Protein AF-A0A3N4LP17-F1 (afdb_monomer)

Foldseek 3Di:
DLLVVLLPVPQPDQLLVVVVCCVVVVHDDDLQVSLVVNLVNVVSLVVNLVLLLVQLLCCLLLVDDRPDALVSSPHFPFQALVVVLNPDPDSVSNVVSSVVDDDGQGLVRQLVQLLPPVDDRDQGALVSLLSSLSNLLRVLSVLVPDPCCPPPVNVVSVVSSVSSLVSSVVCCVVHHVVVDDLLSNLLSLLSSLSSLLSNLDDLVLLCLCLVPQVSDPDDDDPVSNVVSLVVLLVSLQDLSLLSNLLSLLSLLVSCVPPLVQCAPDPSSVSSVLSSLSSLQSSLVRHPDPLSDDDDLVLVCLLVDLVVLQVLLVVLSVQSNDPDSVSNSVGHNSNSSLSSLNNSLVSCVVSVHPDVSVVSSSVSSVVSSVVSNVVD

Nearest PDB structures (foldseek):
  6xns-assembly2_D  TM=1.964E-01  e=3.640E+00  synthetic construct

pLDDT: mean 85.08, std 11.91, range [36.88, 97.81]

Mean predicted aligned error: 7.24 Å

Solvent-accessible surface area (backbone atoms only — not comparable to full-atom values): 20804 Å² total; per-residue (Å²): 108,72,70,58,54,64,64,69,67,54,64,72,75,56,52,64,58,54,49,52,48,35,63,74,71,70,51,93,75,58,60,61,61,53,44,53,49,35,51,55,54,50,51,50,48,52,52,52,51,53,50,46,52,50,38,46,52,52,18,65,74,68,66,47,82,56,90,63,52,54,78,71,52,64,56,60,43,50,44,56,62,60,58,67,53,67,71,40,91,45,51,70,54,29,51,57,50,55,78,72,56,73,92,61,59,30,44,61,57,52,51,51,38,50,67,34,88,87,53,82,80,74,88,56,33,65,68,42,50,53,51,45,53,47,34,55,42,35,51,50,54,53,45,70,69,38,90,48,40,87,39,74,70,25,48,51,53,49,54,48,48,54,52,21,51,53,53,48,48,54,48,37,62,75,69,36,45,82,80,47,55,69,69,63,45,38,54,54,49,37,53,55,30,46,45,50,32,59,73,56,44,65,61,67,36,52,33,51,67,62,64,50,70,84,82,47,98,58,87,84,48,74,64,58,39,54,53,28,47,53,53,47,32,56,36,29,69,34,72,51,31,41,40,26,37,36,30,22,45,54,34,45,62,60,50,60,94,38,65,67,56,50,64,76,37,76,66,47,46,49,48,42,50,51,23,52,52,43,44,42,49,36,28,73,43,34,82,58,86,48,32,55,84,87,65,85,75,59,69,56,35,83,79,31,70,66,56,7,43,53,41,23,51,56,36,46,69,41,55,65,48,97,46,46,75,55,48,80,73,34,51,39,54,50,55,44,56,20,44,54,47,42,53,47,52,52,45,63,75,64,61,66,87,46,74,70,54,56,54,52,49,48,42,51,52,53,50,48,54,45,68,68,61,77,110

InterPro domains:
  IPR007219 Xylanolytic transcriptional activator, regulatory domain [PF04082] (23-169)

Radius of gyration: 23.72 Å; Cα contacts (8 Å, |Δi|>4): 414; chains: 1; bounding box: 60×47×70 Å

Organism: NCBI:txid1051890

Secondary structure (DSSP, 8-state):
-HHHHHHHT-SPP-HHHHHHHHHHTT----HHHHHHHHHHHHHHHHHHHHHHHHHHHHHHHH-PPPS--GGG--S---SSSHHHHHT-SSHHHHHHHHHH-PPPPPHHHHHHHHT-TTSPPPP--HHHHHHHHHHHHHHHHHHHH-TTTTSHHHHHHHHHHHHHHHHHHHHIIIIIGGGS-HHHHHHHHHHHHHHHHHHHS-HHHHHHHHT-GGG-SSPPPHHHHHHHHHHHHHHHTSHHHHHHHHHHHHHHHHHTT-HHHHHH-THHHHHHHHHHHHHHHHHHH---GGG----GGGGGGGT-HHHHHHHHHHHHHHH--SSTGGGGG---TT--HHHHHHHHHHHHHHT---HHHHHHHHHHHHHHHHHHH--

Structure (mmCIF, N/CA/C/O backbone):
data_AF-A0A3N4LP17-F1
#
_entry.id   AF-A0A3N4LP17-F1
#
loop_
_atom_site.group_PDB
_atom_site.id
_atom_site.type_symbol
_atom_site.label_atom_id
_atom_site.label_alt_id
_atom_site.label_comp_id
_atom_site.label_asym_id
_atom_site.label_entity_id
_atom_site.label_seq_id
_atom_site.pdbx_PDB_ins_code
_atom_site.Cartn_x
_atom_site.Cartn_y
_atom_site.Cartn_z
_atom_site.occupancy
_atom_site.B_iso_or_equiv
_atom_site.auth_seq_id
_atom_site.auth_comp_id
_atom_site.auth_asym_id
_atom_site.auth_atom_id
_atom_site.pdbx_PDB_model_num
ATOM 1 N N . MET A 1 1 ? -23.699 7.275 -1.212 1.00 45.88 1 MET A N 1
ATOM 2 C CA . MET A 1 1 ? -24.932 7.180 -0.401 1.00 45.88 1 MET A CA 1
ATOM 3 C C . MET A 1 1 ? -24.646 6.694 1.022 1.00 45.88 1 MET A C 1
ATOM 5 O O . MET A 1 1 ? -24.778 7.499 1.928 1.00 45.88 1 MET A O 1
ATOM 9 N N . LEU A 1 2 ? -24.161 5.463 1.244 1.00 52.84 2 LEU A N 1
ATOM 10 C CA . LEU A 1 2 ? -23.905 4.918 2.597 1.00 52.84 2 LEU A CA 1
ATOM 11 C C . LEU A 1 2 ? -22.884 5.742 3.416 1.00 52.84 2 LEU A C 1
ATOM 13 O O . LEU A 1 2 ? -23.148 6.113 4.552 1.00 52.84 2 LEU A O 1
ATOM 17 N N . LEU A 1 3 ? -21.783 6.164 2.786 1.00 55.62 3 LEU A N 1
ATOM 18 C CA . LEU A 1 3 ? -20.779 7.055 3.394 1.00 55.62 3 LEU A CA 1
ATOM 19 C C . LEU A 1 3 ? -21.301 8.466 3.722 1.00 55.62 3 LEU A C 1
ATOM 21 O O . LEU A 1 3 ? -20.831 9.107 4.655 1.00 55.62 3 LEU A O 1
ATOM 25 N N . GLN A 1 4 ? -22.278 8.964 2.958 1.00 55.03 4 GLN A N 1
ATOM 26 C CA . GLN A 1 4 ? -22.909 10.262 3.226 1.00 55.03 4 GLN A CA 1
ATOM 27 C C . GLN A 1 4 ? -23.910 10.173 4.382 1.00 55.03 4 GLN A C 1
ATOM 29 O O . GLN A 1 4 ? -24.065 11.144 5.114 1.00 55.03 4 GLN A O 1
ATOM 34 N N . ILE A 1 5 ? -24.556 9.016 4.556 1.00 54.53 5 ILE A N 1
ATOM 35 C CA . ILE A 1 5 ? -25.423 8.728 5.703 1.00 54.53 5 ILE A CA 1
ATOM 36 C C . ILE A 1 5 ? -24.573 8.656 6.978 1.00 54.53 5 ILE A C 1
ATOM 38 O O . ILE A 1 5 ? -24.855 9.379 7.927 1.00 54.53 5 ILE A O 1
ATOM 42 N N . LEU A 1 6 ? -23.462 7.909 6.956 1.00 54.03 6 LEU A N 1
ATOM 43 C CA . LEU A 1 6 ? -22.532 7.808 8.092 1.00 54.03 6 LEU A CA 1
ATOM 44 C C . LEU A 1 6 ? -21.902 9.155 8.493 1.00 54.03 6 LEU A C 1
ATOM 46 O O . LEU A 1 6 ? -21.650 9.383 9.669 1.00 54.03 6 LEU A O 1
ATOM 50 N N . ARG A 1 7 ? -21.675 10.071 7.541 1.00 55.22 7 ARG A N 1
ATOM 51 C CA . ARG A 1 7 ? -21.156 11.425 7.820 1.00 55.22 7 ARG A CA 1
ATOM 52 C C . ARG A 1 7 ? -22.176 12.374 8.453 1.00 55.22 7 ARG A C 1
ATOM 54 O O . ARG A 1 7 ? -21.772 13.323 9.116 1.00 55.22 7 ARG A O 1
ATOM 61 N N . ARG A 1 8 ? -23.474 12.184 8.193 1.00 52.34 8 ARG A N 1
ATOM 62 C CA . ARG A 1 8 ? -24.531 13.113 8.635 1.00 52.34 8 ARG A CA 1
ATOM 63 C C . ARG A 1 8 ? -24.971 12.895 10.077 1.00 52.34 8 ARG A C 1
ATOM 65 O O . ARG A 1 8 ? -25.466 13.838 10.678 1.00 52.34 8 ARG A O 1
ATOM 72 N N . GLU A 1 9 ? -24.797 11.696 10.622 1.00 51.75 9 GLU A N 1
ATOM 73 C CA . GLU A 1 9 ? -25.304 11.362 11.960 1.00 51.75 9 GLU A CA 1
ATOM 74 C C . GLU A 1 9 ? -24.433 11.883 13.122 1.00 51.75 9 GLU A C 1
ATOM 76 O O . GLU A 1 9 ? -24.785 11.678 14.280 1.00 51.75 9 GLU A O 1
ATOM 81 N N . GLY A 1 10 ? -23.343 12.614 12.847 1.00 46.00 10 GLY A N 1
ATOM 82 C CA . GLY A 1 10 ? -22.388 13.028 13.881 1.00 46.00 10 GLY A CA 1
ATOM 83 C C . GLY A 1 10 ? -21.666 11.824 14.507 1.00 46.00 10 GLY A C 1
ATOM 84 O O . GLY A 1 10 ? -21.913 10.679 14.118 1.00 46.00 10 GLY A O 1
ATOM 85 N N . PRO A 1 11 ? -20.726 12.033 15.445 1.00 50.25 11 PRO A N 1
ATOM 86 C CA . PRO A 1 11 ? -20.192 10.916 16.210 1.00 50.25 11 PRO A CA 1
ATOM 87 C C . PRO A 1 11 ? -21.361 10.270 16.971 1.00 50.25 11 PRO A C 1
ATOM 89 O O . PRO A 1 11 ? -22.106 10.994 17.638 1.00 50.25 11 PRO A O 1
ATOM 92 N N . PRO A 1 12 ? -21.560 8.942 16.873 1.00 54.53 12 PRO A N 1
ATOM 93 C CA . PRO A 1 12 ? -22.580 8.283 17.671 1.00 54.53 12 PRO A CA 1
ATOM 94 C C . PRO A 1 12 ? -22.309 8.617 19.138 1.00 54.53 12 PRO A C 1
ATOM 96 O O . PRO A 1 12 ? -21.162 8.511 19.582 1.00 54.53 12 PRO A O 1
ATOM 99 N N . ALA A 1 13 ? -23.343 9.057 19.862 1.00 57.53 13 ALA A N 1
ATOM 100 C CA . ALA A 1 13 ? -23.253 9.222 21.307 1.00 57.53 13 ALA A CA 1
ATOM 101 C C . ALA A 1 13 ? -22.645 7.941 21.888 1.00 57.53 13 ALA A C 1
ATOM 103 O O . ALA A 1 13 ? -23.033 6.842 21.481 1.00 57.53 13 ALA A O 1
ATOM 104 N N . ASP A 1 14 ? -21.646 8.076 22.758 1.00 72.38 14 ASP A N 1
ATOM 105 C CA . ASP A 1 14 ? -20.987 6.907 23.320 1.00 72.38 14 ASP A CA 1
ATOM 106 C C . ASP A 1 14 ? -22.007 6.150 24.176 1.00 72.38 14 ASP A C 1
ATOM 108 O O . ASP A 1 14 ? -22.393 6.595 25.256 1.00 72.38 14 ASP A O 1
ATOM 112 N N . ALA A 1 15 ? -22.504 5.033 23.642 1.00 74.50 15 ALA A N 1
ATOM 113 C CA . ALA A 1 15 ? -23.509 4.204 24.293 1.00 74.50 15 ALA A CA 1
ATOM 114 C C . ALA A 1 15 ? -23.029 3.713 25.662 1.00 74.50 15 ALA A C 1
ATOM 116 O O . ALA A 1 15 ? -23.837 3.560 26.574 1.00 74.50 15 ALA A O 1
ATOM 117 N N . LEU A 1 16 ? -21.715 3.516 25.814 1.00 79.25 16 LEU A N 1
ATOM 118 C CA . LEU A 1 16 ? -21.120 3.147 27.092 1.00 79.25 16 LEU A CA 1
ATOM 119 C C . LEU A 1 16 ? -21.144 4.322 28.063 1.00 79.25 16 LEU A C 1
ATOM 121 O O . LEU A 1 16 ? -21.499 4.135 29.219 1.00 79.25 16 LEU A O 1
ATOM 125 N N . GLU A 1 17 ? -20.846 5.537 27.605 1.00 78.94 17 GLU A N 1
ATOM 126 C CA . GLU A 1 17 ? -20.956 6.727 28.453 1.00 78.94 17 GLU A CA 1
ATOM 127 C C . GLU A 1 17 ? -22.402 6.987 28.876 1.00 78.94 17 GLU A C 1
ATOM 129 O O . GLU A 1 17 ? -22.667 7.278 30.039 1.00 78.94 17 GLU A O 1
ATOM 134 N N . ARG A 1 18 ? -23.363 6.797 27.965 1.00 81.56 18 ARG A N 1
ATOM 135 C CA . ARG A 1 18 ? -24.789 6.849 28.301 1.00 81.56 18 ARG A CA 1
ATOM 136 C C . ARG A 1 18 ? -25.138 5.841 29.399 1.00 81.56 18 ARG A C 1
ATOM 138 O O . ARG A 1 18 ? -25.801 6.219 30.362 1.00 81.56 18 ARG A O 1
ATOM 145 N N . LEU A 1 19 ? -24.688 4.592 29.277 1.00 83.88 19 LEU A N 1
ATOM 146 C CA . LEU A 1 19 ? -24.917 3.562 30.292 1.00 83.88 19 LEU A CA 1
ATOM 147 C C . LEU A 1 19 ? -24.272 3.935 31.636 1.00 83.88 19 LEU A C 1
ATOM 149 O O . LEU A 1 19 ? -24.933 3.854 32.669 1.00 83.88 19 LEU A O 1
ATOM 153 N N . ARG A 1 20 ? -23.019 4.405 31.625 1.00 83.44 20 ARG A N 1
ATOM 154 C CA . ARG A 1 20 ? -22.298 4.852 32.828 1.00 83.44 20 ARG A CA 1
ATOM 155 C C . ARG A 1 20 ? -23.022 6.000 33.526 1.00 83.44 20 ARG A C 1
ATOM 157 O O . ARG A 1 20 ? -23.094 6.018 34.750 1.00 83.44 20 ARG A O 1
ATOM 164 N N . VAL A 1 21 ? -23.584 6.944 32.767 1.00 84.44 21 VAL A N 1
ATOM 165 C CA . VAL A 1 21 ? -24.402 8.042 33.306 1.00 84.44 21 VAL A CA 1
ATOM 166 C C . VAL A 1 21 ? -25.684 7.506 33.940 1.00 84.44 21 VAL A C 1
ATOM 168 O O . VAL A 1 21 ? -25.985 7.878 35.071 1.00 84.44 21 VAL A O 1
ATOM 171 N N . LEU A 1 22 ? -26.402 6.596 33.271 1.00 86.12 22 LEU A N 1
ATOM 172 C CA . LEU A 1 22 ? -27.606 5.966 33.828 1.00 86.12 22 LEU A CA 1
ATOM 173 C C . LEU A 1 22 ? -27.308 5.232 35.147 1.00 86.12 22 LEU A C 1
ATOM 175 O O . LEU A 1 22 ? -28.038 5.410 36.120 1.00 86.12 22 LEU A O 1
ATOM 179 N N . GLN A 1 23 ? -26.212 4.467 35.201 1.00 85.06 23 GLN A N 1
ATOM 180 C CA . GLN A 1 23 ? -25.757 3.775 36.411 1.00 85.06 23 GLN A CA 1
ATOM 181 C C . GLN A 1 23 ? -25.360 4.753 37.526 1.00 85.06 23 GLN A C 1
ATOM 183 O O . GLN A 1 23 ? -25.762 4.571 38.674 1.00 85.06 23 GLN A O 1
ATOM 188 N N . ARG A 1 24 ? -24.579 5.794 37.203 1.00 86.81 24 ARG A N 1
ATOM 189 C CA . ARG A 1 24 ? -24.100 6.795 38.170 1.00 86.81 24 ARG A CA 1
ATOM 190 C C . ARG A 1 24 ? -25.248 7.594 38.780 1.00 86.81 24 ARG A C 1
ATOM 192 O O . ARG A 1 24 ? -25.229 7.865 39.977 1.00 86.81 24 ARG A O 1
ATOM 199 N N . ASP A 1 25 ? -26.221 7.969 37.958 1.00 90.56 25 ASP A N 1
ATOM 200 C CA . ASP A 1 25 ? -27.333 8.829 38.359 1.00 90.56 25 ASP A CA 1
ATOM 201 C C . ASP A 1 25 ? -28.515 8.013 38.933 1.00 90.56 25 ASP A C 1
ATOM 203 O O . ASP A 1 25 ? -29.520 8.589 39.349 1.00 90.56 25 ASP A O 1
ATOM 207 N N . GLY A 1 26 ? -28.392 6.678 38.994 1.00 84.88 26 GLY A N 1
ATOM 208 C CA . GLY A 1 26 ? -29.391 5.778 39.579 1.00 84.88 26 GLY A CA 1
ATOM 209 C C . GLY A 1 26 ? -30.719 5.760 38.820 1.00 84.88 26 GLY A C 1
ATOM 210 O O . GLY A 1 26 ? -31.770 5.568 39.429 1.00 84.88 26 GLY A O 1
ATOM 211 N N . LEU A 1 27 ? -30.682 6.018 37.512 1.00 86.75 27 LEU A N 1
ATOM 212 C CA . LEU A 1 27 ? -31.870 6.078 36.665 1.00 86.75 27 LEU A CA 1
ATOM 213 C C . LEU A 1 27 ? -32.286 4.670 36.229 1.00 86.75 27 LEU A C 1
ATOM 215 O O . LEU A 1 27 ? -31.433 3.842 35.916 1.00 86.75 27 LEU A O 1
ATOM 219 N N . ASP A 1 28 ? -33.593 4.413 36.150 1.00 85.25 28 ASP A N 1
ATOM 220 C CA . ASP A 1 28 ? -34.108 3.150 35.616 1.00 85.25 28 ASP A CA 1
ATOM 221 C C . ASP A 1 28 ? -33.751 3.004 34.130 1.00 85.25 28 ASP A C 1
ATOM 223 O O . ASP A 1 28 ? -34.020 3.887 33.310 1.00 85.25 28 ASP A O 1
ATOM 227 N N . TYR A 1 29 ? -33.180 1.856 33.768 1.00 87.19 29 TYR A N 1
ATOM 228 C CA . TYR A 1 29 ? -32.895 1.487 32.384 1.00 87.19 29 TYR A CA 1
ATOM 229 C C . TYR A 1 29 ? -33.218 0.015 32.133 1.00 87.19 29 TYR A C 1
ATOM 231 O O . TYR A 1 29 ? -33.135 -0.834 33.020 1.00 87.19 29 TYR A O 1
ATOM 239 N N . HIS A 1 30 ? -33.580 -0.298 30.890 1.00 91.56 30 HIS A N 1
ATOM 240 C CA . HIS A 1 30 ? -33.814 -1.672 30.466 1.00 91.56 30 HIS A CA 1
ATOM 241 C C . HIS A 1 30 ? -32.526 -2.236 29.864 1.00 91.56 30 HIS A C 1
ATOM 243 O O . HIS A 1 30 ? -32.143 -1.855 28.757 1.00 91.56 30 HIS A O 1
ATOM 249 N N . LEU A 1 31 ? -31.864 -3.139 30.593 1.00 90.56 31 LEU A N 1
ATOM 250 C CA . LEU A 1 31 ? -30.540 -3.666 30.244 1.00 90.56 31 LEU A CA 1
ATOM 251 C C . LEU A 1 31 ? -30.474 -4.224 28.813 1.00 90.56 31 LEU A C 1
ATOM 253 O O . LEU A 1 31 ? -29.567 -3.886 28.059 1.00 90.56 31 LEU A O 1
ATOM 257 N N . GLU A 1 32 ? -31.472 -5.012 28.413 1.00 93.50 32 GLU A N 1
ATOM 258 C CA . GLU A 1 32 ? -31.561 -5.541 27.048 1.00 93.50 32 GLU A CA 1
ATOM 259 C C . GLU A 1 32 ? -31.650 -4.426 26.000 1.00 93.50 32 GLU A C 1
ATOM 261 O O . GLU A 1 32 ? -31.000 -4.498 24.961 1.00 93.50 32 GLU A O 1
ATOM 266 N N . SER A 1 33 ? -32.404 -3.357 26.266 1.00 91.31 33 SER A N 1
ATOM 267 C CA . SER A 1 33 ? -32.545 -2.258 25.302 1.00 91.31 33 SER A CA 1
ATOM 268 C C . SER A 1 33 ? -31.247 -1.471 25.144 1.00 91.31 33 SER A C 1
ATOM 270 O O . SER A 1 33 ? -30.908 -1.086 24.026 1.00 91.31 33 SER A O 1
ATOM 272 N N . GLU A 1 34 ? -30.508 -1.247 26.234 1.00 90.06 34 GLU A N 1
ATOM 273 C CA . GLU A 1 34 ? -29.212 -0.561 26.188 1.00 90.06 34 GLU A CA 1
ATOM 274 C C . GLU A 1 34 ? -28.139 -1.428 25.510 1.00 90.06 34 GLU A C 1
ATOM 276 O O . GLU A 1 34 ? -27.374 -0.911 24.695 1.00 90.06 34 GLU A O 1
ATOM 281 N N . TRP A 1 35 ? -28.135 -2.747 25.741 1.00 91.38 35 TRP A N 1
ATOM 282 C CA . TRP A 1 35 ? -27.239 -3.666 25.033 1.00 91.38 35 TRP A CA 1
ATOM 283 C C . TRP A 1 35 ? -27.522 -3.694 23.526 1.00 91.38 35 TRP A C 1
ATOM 285 O O . TRP A 1 35 ? -26.612 -3.490 22.722 1.00 91.38 35 TRP A O 1
ATOM 295 N N . HIS A 1 36 ? -28.788 -3.835 23.118 1.00 91.56 36 HIS A N 1
ATOM 296 C CA . HIS A 1 36 ? -29.183 -3.765 21.706 1.00 91.56 36 HIS A CA 1
ATOM 297 C C . HIS A 1 36 ? -28.837 -2.409 21.075 1.00 91.56 36 HIS A C 1
ATOM 299 O O . HIS A 1 36 ? -28.382 -2.344 19.930 1.00 91.56 36 HIS A O 1
ATOM 305 N N . HIS A 1 37 ? -29.028 -1.312 21.814 1.00 87.44 37 HIS A N 1
ATOM 306 C CA . HIS A 1 37 ? -28.647 0.020 21.358 1.00 87.44 37 HIS A CA 1
ATOM 307 C C . HIS A 1 37 ? -27.130 0.140 21.160 1.00 87.44 37 HIS A C 1
ATOM 309 O O . HIS A 1 37 ? -26.690 0.652 20.126 1.00 87.44 37 HIS A O 1
ATOM 315 N N . TRP A 1 38 ? -26.335 -0.385 22.096 1.00 88.00 38 TRP A N 1
ATOM 316 C CA . TRP A 1 38 ? -24.883 -0.460 21.969 1.00 88.00 38 TRP A CA 1
ATOM 317 C C . TRP A 1 38 ? -24.467 -1.296 20.754 1.00 88.00 38 TRP A C 1
ATOM 319 O O . TRP A 1 38 ? -23.681 -0.800 19.950 1.00 88.00 38 TRP A O 1
ATOM 329 N N . ILE A 1 39 ? -25.049 -2.486 20.541 1.00 89.00 39 ILE A N 1
ATOM 330 C CA . ILE A 1 39 ? -24.773 -3.339 19.367 1.00 89.00 39 ILE A CA 1
ATOM 331 C C . ILE A 1 39 ? -25.020 -2.567 18.068 1.00 89.00 39 ILE A C 1
ATOM 333 O O . ILE A 1 39 ? -24.203 -2.611 17.148 1.00 89.00 39 ILE A O 1
ATOM 337 N N . LEU A 1 40 ? -26.136 -1.837 17.973 1.00 87.12 40 LE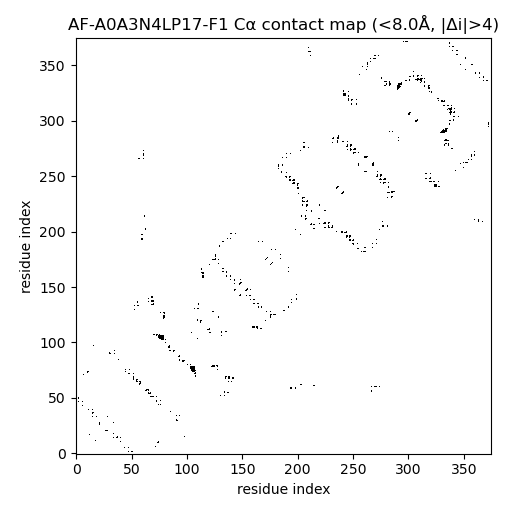U A N 1
ATOM 338 C CA . LEU A 1 40 ? -26.459 -1.047 16.783 1.00 87.12 40 LEU A CA 1
ATOM 339 C C . LEU A 1 40 ? -25.427 0.056 16.529 1.00 87.12 40 LEU A C 1
ATOM 341 O O . LEU A 1 40 ? -25.008 0.258 15.385 1.00 87.12 40 LEU A O 1
ATOM 345 N N . LEU A 1 41 ? -25.015 0.776 17.573 1.00 82.69 41 LEU A N 1
ATOM 346 C CA . LEU A 1 41 ? -24.025 1.844 17.452 1.00 82.69 41 LEU A CA 1
ATOM 347 C C . LEU A 1 41 ? -22.634 1.285 17.136 1.00 82.69 41 LEU A C 1
ATOM 349 O O . LEU A 1 41 ? -21.973 1.785 16.227 1.00 82.69 41 LEU A O 1
ATOM 353 N N . GLU A 1 42 ? -22.227 0.209 17.797 1.00 82.88 42 GLU A N 1
ATOM 354 C CA . GLU A 1 42 ? -20.968 -0.491 17.550 1.00 82.88 42 GLU A CA 1
ATOM 355 C C . GLU A 1 42 ? -20.919 -1.087 16.133 1.00 82.88 42 GLU A C 1
ATOM 357 O O . GLU A 1 42 ? -19.944 -0.903 15.404 1.00 82.88 42 GLU A O 1
ATOM 362 N N . GLY A 1 43 ? -22.015 -1.685 15.661 1.00 84.31 43 GLY A N 1
ATOM 363 C CA . GLY A 1 43 ? -22.143 -2.168 14.286 1.00 84.31 43 GLY A CA 1
ATOM 364 C C . GLY A 1 43 ? -21.953 -1.053 13.252 1.00 84.31 43 GLY A C 1
ATOM 365 O O . GLY A 1 43 ? -21.236 -1.228 12.263 1.00 84.31 43 GLY A O 1
ATOM 366 N N . ARG A 1 44 ? -22.516 0.139 13.498 1.00 80.75 44 ARG A N 1
ATOM 367 C CA . ARG A 1 44 ? -22.297 1.324 12.646 1.00 80.75 44 ARG A CA 1
ATOM 368 C C . ARG A 1 44 ? -20.836 1.775 12.658 1.00 80.75 44 ARG A C 1
ATOM 370 O O . ARG A 1 44 ? -20.297 2.076 11.589 1.00 80.75 44 ARG A O 1
ATOM 377 N N . LYS A 1 45 ? -20.179 1.788 13.826 1.00 78.81 45 LYS A N 1
ATOM 378 C CA . LYS A 1 45 ? -18.744 2.104 13.940 1.00 78.81 45 LYS A CA 1
ATOM 379 C C . LYS A 1 45 ? -17.900 1.127 13.118 1.00 78.81 45 LYS A C 1
ATOM 381 O O . LYS A 1 45 ? -17.073 1.564 12.317 1.00 78.81 45 LYS A O 1
ATOM 386 N N . ARG A 1 46 ? -18.148 -0.180 13.247 1.00 83.19 46 ARG A N 1
ATOM 387 C CA . ARG A 1 46 ? -17.440 -1.237 12.504 1.00 83.19 46 ARG A CA 1
ATOM 388 C C . ARG A 1 46 ? -17.611 -1.087 10.994 1.00 83.19 46 ARG A C 1
ATOM 390 O O . ARG A 1 46 ? -16.617 -1.090 10.270 1.00 83.19 46 ARG A O 1
ATOM 397 N N . ILE A 1 47 ? -18.836 -0.863 10.510 1.00 83.81 47 ILE A N 1
ATOM 398 C CA . ILE A 1 47 ? -19.105 -0.628 9.079 1.00 83.81 47 ILE A CA 1
ATOM 399 C C . ILE A 1 47 ? -18.379 0.624 8.575 1.00 83.81 47 ILE A C 1
ATOM 401 O O . ILE A 1 47 ? -17.788 0.592 7.494 1.00 83.81 47 ILE A O 1
ATOM 405 N N . SER A 1 48 ? -18.390 1.716 9.345 1.00 81.25 48 SER A N 1
ATOM 406 C CA . SER A 1 48 ? -17.691 2.954 8.985 1.00 81.25 48 SER A CA 1
ATOM 407 C C . SER A 1 48 ? -16.180 2.738 8.862 1.00 81.25 48 SER A C 1
ATOM 409 O O . SER A 1 48 ? -15.578 3.100 7.850 1.00 81.25 48 SER A O 1
ATOM 411 N N . THR A 1 49 ? -15.579 2.056 9.837 1.00 81.12 49 THR A N 1
ATOM 412 C CA . THR A 1 49 ? -14.147 1.734 9.845 1.00 81.12 49 THR A CA 1
ATOM 413 C C . THR A 1 49 ? -13.755 0.811 8.691 1.00 81.12 49 THR A C 1
ATOM 415 O O . THR A 1 49 ? -12.762 1.061 8.009 1.00 81.12 49 THR A O 1
ATOM 418 N N . LEU A 1 50 ? -14.537 -0.240 8.428 1.00 86.25 50 LEU A N 1
ATOM 419 C CA . LEU A 1 50 ? -14.298 -1.140 7.297 1.00 86.25 50 LEU A CA 1
ATOM 420 C C . LEU A 1 50 ? -14.442 -0.412 5.955 1.00 86.25 50 LEU A C 1
ATOM 422 O O . LEU A 1 50 ? -13.657 -0.657 5.039 1.00 86.25 50 LEU A O 1
ATOM 426 N N . SER A 1 51 ? -15.400 0.512 5.851 1.00 87.06 51 SER A N 1
ATOM 427 C CA . SER A 1 51 ? -15.577 1.341 4.656 1.00 87.06 51 SER A CA 1
ATOM 428 C C . SER A 1 51 ? -14.373 2.254 4.427 1.00 87.06 51 SER A C 1
ATOM 430 O O . SER A 1 51 ? -13.871 2.312 3.307 1.00 87.06 51 SER A O 1
ATOM 432 N N . PHE A 1 52 ? -13.857 2.889 5.486 1.00 88.38 52 PHE A N 1
ATOM 433 C CA . PHE A 1 52 ? -12.629 3.682 5.425 1.00 88.38 52 PHE A CA 1
ATOM 434 C C . PHE A 1 52 ? -11.432 2.832 4.996 1.00 88.38 52 PHE A C 1
ATOM 436 O O . PHE A 1 52 ? -10.688 3.215 4.094 1.00 88.38 52 PHE A O 1
ATOM 443 N N . TRP A 1 53 ? -11.251 1.663 5.617 1.00 89.75 53 TRP A N 1
ATOM 444 C CA . TRP A 1 53 ? -10.166 0.751 5.272 1.00 89.75 53 TRP A CA 1
ATOM 445 C C . TRP A 1 53 ? -10.215 0.398 3.781 1.00 89.75 53 TRP A C 1
ATOM 447 O O . TRP A 1 53 ? -9.222 0.565 3.066 1.00 89.75 53 TRP A O 1
ATOM 457 N N . PHE A 1 54 ? -11.384 -0.020 3.298 1.00 89.75 54 PHE A N 1
ATOM 458 C CA . PHE A 1 54 ? -11.584 -0.353 1.896 1.00 89.75 54 PHE A CA 1
ATOM 459 C C . PHE A 1 54 ? -11.310 0.844 0.970 1.00 89.75 54 PHE A C 1
ATOM 461 O O . PHE A 1 54 ? -10.575 0.696 -0.005 1.00 89.75 54 PHE A O 1
ATOM 468 N N . ASP A 1 55 ? -11.827 2.034 1.286 1.00 90.81 55 ASP A N 1
ATOM 469 C CA . ASP A 1 55 ? -11.641 3.262 0.499 1.00 90.81 55 ASP A CA 1
ATOM 470 C C . ASP A 1 55 ? -10.161 3.662 0.361 1.00 90.81 55 ASP A C 1
ATOM 472 O O . ASP A 1 55 ? -9.687 3.959 -0.743 1.00 90.81 55 ASP A O 1
ATOM 476 N N . VAL A 1 56 ? -9.392 3.575 1.453 1.00 92.50 56 VAL A N 1
ATOM 477 C CA . VAL A 1 56 ? -7.939 3.807 1.431 1.00 92.50 56 VAL A CA 1
ATOM 478 C C . VAL A 1 56 ? -7.238 2.795 0.525 1.00 92.50 56 VAL A C 1
ATOM 480 O O . VAL A 1 56 ? -6.398 3.186 -0.288 1.00 92.50 56 VAL A O 1
ATOM 483 N N . GLN A 1 57 ? -7.593 1.508 0.606 1.00 91.44 57 GLN A N 1
ATOM 484 C CA . GLN A 1 57 ? -7.021 0.486 -0.277 1.00 91.44 57 GLN A CA 1
ATOM 485 C C . GLN A 1 57 ? -7.316 0.772 -1.751 1.00 91.44 57 GLN A C 1
ATOM 487 O O . GLN A 1 57 ? -6.402 0.706 -2.575 1.00 91.44 57 GLN A O 1
ATOM 492 N N . GLN A 1 58 ? -8.559 1.131 -2.086 1.00 88.94 58 GLN A N 1
ATOM 493 C CA . GLN A 1 58 ? -8.946 1.443 -3.464 1.00 88.94 58 GLN A CA 1
ATOM 494 C C . GLN A 1 58 ? -8.230 2.693 -3.994 1.00 88.94 58 GLN A C 1
ATOM 496 O O . GLN A 1 58 ? -7.777 2.714 -5.141 1.00 88.94 58 GLN A O 1
ATOM 501 N N . SER A 1 59 ? -8.072 3.716 -3.153 1.00 89.56 59 SER A N 1
ATOM 502 C CA . SER A 1 59 ? -7.351 4.945 -3.497 1.00 89.56 59 SER A CA 1
ATOM 503 C C . SER A 1 59 ? -5.874 4.688 -3.778 1.00 89.56 59 SER A C 1
ATOM 505 O O . SER A 1 59 ? -5.317 5.239 -4.726 1.00 89.56 59 SER A O 1
ATOM 507 N N . VAL A 1 60 ? -5.245 3.808 -2.995 1.00 90.75 60 VAL A N 1
ATOM 508 C CA . VAL A 1 60 ? -3.847 3.404 -3.179 1.00 90.75 60 VAL A CA 1
ATOM 509 C C . VAL A 1 60 ? -3.642 2.674 -4.502 1.00 90.75 60 VAL A C 1
ATOM 511 O O . VAL A 1 60 ? -2.753 3.049 -5.263 1.00 90.75 60 VAL A O 1
ATOM 514 N N . ILE A 1 61 ? -4.455 1.656 -4.799 1.00 87.38 61 ILE A N 1
ATOM 515 C CA . ILE A 1 61 ? -4.238 0.824 -5.992 1.00 87.38 61 ILE A CA 1
ATOM 516 C C . ILE A 1 61 ? -4.631 1.548 -7.282 1.00 87.38 61 ILE A C 1
ATOM 518 O O . ILE A 1 61 ? -3.926 1.457 -8.283 1.00 87.38 61 ILE A O 1
ATOM 522 N N . PHE A 1 62 ? -5.715 2.323 -7.275 1.00 83.38 62 PHE A N 1
ATOM 523 C CA . PHE A 1 62 ? -6.194 2.995 -8.484 1.00 83.38 62 PHE A CA 1
ATOM 524 C C . PHE A 1 62 ? -5.715 4.440 -8.618 1.00 83.38 62 PHE A C 1
ATOM 526 O O . PHE A 1 62 ? -5.998 5.081 -9.625 1.00 83.38 62 PHE A O 1
ATOM 533 N N . GLY A 1 63 ? -4.997 4.970 -7.624 1.00 80.38 63 GLY A N 1
ATOM 534 C CA . GLY A 1 63 ? -4.575 6.372 -7.609 1.00 80.38 63 GLY A CA 1
ATOM 535 C C . GLY A 1 63 ? -5.749 7.356 -7.583 1.00 80.38 63 GLY A C 1
ATOM 536 O O . GLY A 1 63 ? -5.588 8.501 -7.998 1.00 80.38 63 GLY A O 1
ATOM 537 N N . ARG A 1 64 ? -6.931 6.906 -7.143 1.00 80.50 64 ARG A N 1
ATOM 538 C CA . ARG A 1 64 ? -8.159 7.708 -7.088 1.00 80.50 64 ARG A CA 1
ATOM 539 C C . ARG A 1 64 ? -8.227 8.537 -5.811 1.00 80.50 64 ARG A C 1
ATOM 541 O O . ARG A 1 64 ? -7.453 8.355 -4.867 1.00 80.50 64 ARG A O 1
ATOM 548 N N . GLU A 1 65 ? -9.161 9.478 -5.804 1.00 81.00 65 GLU A N 1
ATOM 549 C CA . GLU A 1 65 ? -9.462 10.242 -4.605 1.00 81.00 65 GLU A CA 1
ATOM 550 C C . GLU A 1 65 ? -10.161 9.379 -3.554 1.00 81.00 65 GLU A C 1
ATOM 552 O O . GLU A 1 65 ? -11.035 8.576 -3.880 1.00 81.00 65 GLU A O 1
ATOM 557 N N . ALA A 1 66 ? -9.751 9.569 -2.299 1.00 83.31 66 ALA A N 1
ATOM 558 C CA . ALA A 1 66 ? -10.347 8.881 -1.165 1.00 83.31 66 ALA A CA 1
ATOM 559 C C . ALA A 1 66 ? -11.653 9.588 -0.833 1.00 83.31 66 ALA A C 1
ATOM 561 O O . ALA A 1 66 ? -11.686 10.817 -0.724 1.00 83.31 66 ALA A O 1
ATOM 562 N N . CYS A 1 67 ? -12.721 8.818 -0.685 1.00 79.38 67 CYS A N 1
ATOM 563 C CA . CYS A 1 67 ? -14.007 9.345 -0.276 1.00 79.38 67 CYS A CA 1
ATOM 564 C C . CYS A 1 67 ? -13.999 9.762 1.197 1.00 79.38 67 CYS A C 1
ATOM 566 O O . CYS A 1 67 ? -14.779 10.647 1.545 1.00 79.38 67 CYS A O 1
ATOM 568 N N . GLN A 1 68 ? -13.156 9.150 2.038 1.00 77.81 68 GLN A N 1
ATOM 569 C CA . GLN A 1 68 ? -13.001 9.412 3.471 1.00 77.81 68 GLN A CA 1
ATOM 570 C C . GLN A 1 68 ? -11.550 9.729 3.850 1.00 77.81 68 GLN A C 1
ATOM 572 O O . GLN A 1 68 ? -10.596 9.223 3.261 1.00 77.81 68 GLN A O 1
ATOM 577 N N . THR A 1 69 ? -11.387 10.550 4.884 1.00 82.69 69 THR A N 1
ATOM 578 C CA . THR A 1 69 ? -10.093 10.827 5.516 1.00 82.69 69 THR A CA 1
ATOM 579 C C . THR A 1 69 ? -10.004 10.136 6.871 1.00 82.69 69 THR A C 1
ATOM 581 O O . THR A 1 69 ? -11.020 9.839 7.501 1.00 82.69 69 THR A O 1
ATOM 584 N N . ALA A 1 70 ? -8.785 9.941 7.374 1.00 80.75 70 ALA A N 1
ATOM 585 C CA . ALA A 1 70 ? -8.566 9.450 8.732 1.00 80.75 70 ALA A CA 1
ATOM 586 C C . ALA A 1 70 ? -9.287 10.310 9.790 1.00 80.75 70 ALA A C 1
ATOM 588 O O . ALA A 1 70 ? -9.680 9.797 10.832 1.00 80.75 70 ALA A O 1
ATOM 589 N N . PHE A 1 71 ? -9.486 11.605 9.521 1.00 79.50 71 PHE A N 1
ATOM 590 C CA . PHE A 1 71 ? -10.161 12.542 10.423 1.00 79.50 71 PHE A CA 1
ATOM 591 C C . PHE A 1 71 ? -11.688 12.407 10.424 1.00 79.50 71 PHE A C 1
ATOM 593 O O . PHE A 1 71 ? -12.327 12.863 11.371 1.00 79.50 71 PHE A O 1
ATOM 600 N N . ASP A 1 72 ? -12.267 11.756 9.410 1.00 73.62 72 ASP A N 1
ATOM 601 C CA . ASP A 1 72 ? -13.699 11.444 9.372 1.00 73.62 72 ASP A CA 1
ATOM 602 C C . ASP A 1 72 ? -14.060 10.294 10.325 1.00 73.62 72 ASP A C 1
ATOM 604 O O . ASP A 1 72 ? -15.216 10.160 10.728 1.00 73.62 72 ASP A O 1
ATOM 608 N N . LEU A 1 73 ? -13.075 9.483 10.732 1.00 70.12 73 LEU A N 1
ATOM 609 C CA . LEU A 1 73 ? -13.216 8.473 11.782 1.00 70.12 73 LEU A CA 1
ATOM 610 C C . LEU A 1 73 ? -13.187 9.147 13.163 1.00 70.12 73 LEU A C 1
ATOM 612 O O . LEU A 1 73 ? -12.265 8.967 13.957 1.00 70.12 73 LEU A O 1
ATOM 616 N N . GLN A 1 74 ? -14.195 9.978 13.433 1.00 62.44 74 GLN A N 1
ATOM 617 C CA . GLN A 1 74 ? -14.397 10.588 14.750 1.00 62.44 74 GLN A CA 1
ATOM 618 C C . GLN A 1 74 ? -14.896 9.567 15.777 1.00 62.44 74 GLN A C 1
ATOM 620 O O . GLN A 1 74 ? -14.629 9.713 16.968 1.00 62.44 74 GLN A O 1
ATOM 625 N N . ALA A 1 75 ? -15.592 8.522 15.316 1.00 54.59 75 ALA A N 1
ATOM 626 C CA . ALA A 1 75 ? -15.996 7.414 16.161 1.00 54.59 75 ALA A CA 1
ATOM 627 C C . ALA A 1 75 ? -14.745 6.642 16.590 1.00 54.59 75 ALA A C 1
ATOM 629 O O . ALA A 1 75 ? -14.034 6.084 15.753 1.00 54.59 75 ALA A O 1
ATOM 630 N N . GLY A 1 76 ? -14.454 6.680 17.890 1.00 55.88 76 GLY A N 1
ATOM 631 C CA . GLY A 1 76 ? -13.292 6.037 18.476 1.00 55.88 76 GLY A CA 1
ATOM 632 C C . GLY A 1 76 ? -13.247 4.571 18.081 1.00 55.88 76 GLY A C 1
ATOM 633 O O . GLY A 1 76 ? -14.038 3.777 18.565 1.00 55.88 76 GLY A O 1
ATOM 634 N N . LEU A 1 77 ? -12.308 4.220 17.207 1.00 53.91 77 LEU A N 1
ATOM 635 C CA . LEU A 1 77 ? -11.756 2.880 17.232 1.00 53.91 77 LEU A CA 1
ATOM 636 C C . LEU A 1 77 ? -11.168 2.714 18.633 1.00 53.91 77 LEU A C 1
ATOM 638 O O . LEU A 1 77 ? -10.188 3.401 18.947 1.00 53.91 77 LEU A O 1
ATOM 642 N N . SER A 1 78 ? -11.751 1.868 19.474 1.00 55.69 78 SER A N 1
ATOM 643 C CA . SER A 1 78 ? -11.044 1.449 20.673 1.00 55.69 78 SER A CA 1
ATOM 644 C C . SER A 1 78 ? -10.028 0.410 20.234 1.00 55.69 78 SER A C 1
ATOM 646 O O . SER A 1 78 ? -10.357 -0.563 19.559 1.00 55.69 78 SER A O 1
ATOM 648 N N . ALA A 1 79 ? -8.761 0.622 20.569 1.00 50.97 79 ALA A N 1
ATOM 649 C CA . ALA A 1 79 ? -7.640 -0.172 20.075 1.00 50.97 79 ALA A CA 1
ATOM 650 C C . ALA A 1 79 ? -7.556 -1.604 20.663 1.00 50.97 79 ALA A C 1
ATOM 652 O O . ALA A 1 79 ? -6.495 -2.030 21.114 1.00 50.97 79 ALA A O 1
ATOM 653 N N . GLY A 1 80 ? -8.648 -2.377 20.614 1.00 55.31 80 GLY A N 1
ATOM 654 C CA . GLY A 1 80 ? -8.618 -3.836 20.731 1.00 55.31 80 GLY A CA 1
ATOM 655 C C . GLY A 1 80 ? -9.520 -4.478 21.783 1.00 55.31 80 GLY A C 1
ATOM 656 O O . GLY A 1 80 ? -9.576 -5.700 21.803 1.00 55.31 80 GLY A O 1
ATOM 657 N N . LYS A 1 81 ? -10.220 -3.720 22.639 1.00 62.88 81 LYS A N 1
ATOM 658 C CA . LYS A 1 81 ? -11.066 -4.307 23.704 1.00 62.88 81 LYS A CA 1
ATOM 659 C C . LYS A 1 81 ? -12.568 -4.347 23.407 1.00 62.88 81 LYS A C 1
ATOM 661 O O . LYS A 1 81 ? -13.275 -5.101 24.059 1.00 62.88 81 LYS A O 1
ATOM 666 N N . GLU A 1 82 ? -13.038 -3.630 22.386 1.00 70.75 82 GLU A N 1
ATOM 667 C CA . GLU A 1 82 ? -14.438 -3.702 21.923 1.00 70.75 82 GLU A CA 1
ATOM 668 C C . GLU A 1 82 ? -14.812 -5.080 21.354 1.00 70.75 82 GLU A C 1
ATOM 670 O O . GLU A 1 82 ? -15.988 -5.420 21.342 1.00 70.75 82 GLU A O 1
ATOM 675 N N . GLU A 1 83 ? -13.841 -5.902 20.931 1.00 76.81 83 GLU A N 1
ATOM 676 C CA . GLU A 1 83 ? -14.109 -7.295 20.532 1.00 76.81 83 GLU A CA 1
ATOM 677 C C . GLU A 1 83 ? -14.634 -8.124 21.707 1.00 76.81 83 GLU A C 1
ATOM 679 O O . GLU A 1 83 ? -15.580 -8.883 21.556 1.00 76.81 83 GLU A O 1
ATOM 684 N N . VAL A 1 84 ? -14.105 -7.892 22.912 1.00 80.69 84 VAL A N 1
ATOM 685 C CA . VAL A 1 84 ? -14.545 -8.605 24.119 1.00 80.69 84 VAL A CA 1
ATOM 686 C C . VAL A 1 84 ? -15.990 -8.251 24.476 1.00 80.69 84 VAL A C 1
ATOM 688 O O . VAL A 1 84 ? -16.721 -9.115 24.947 1.00 80.69 84 VAL A O 1
ATOM 691 N N . LEU A 1 85 ? -16.419 -7.006 24.241 1.00 86.12 85 LEU A N 1
ATOM 692 C CA . LEU A 1 85 ? -17.819 -6.601 24.426 1.00 86.12 85 LEU A CA 1
ATOM 693 C C . LEU A 1 85 ? -18.732 -7.123 23.311 1.00 86.12 85 LEU A C 1
ATOM 695 O O . LEU A 1 85 ? -19.905 -7.394 23.549 1.00 86.12 85 LEU A O 1
ATOM 699 N N . TRP A 1 86 ? -18.210 -7.207 22.087 1.00 86.88 86 TRP A N 1
ATOM 700 C CA . TRP A 1 86 ? -18.961 -7.671 20.923 1.00 86.88 86 TRP A CA 1
ATOM 701 C C . TRP A 1 86 ? -19.249 -9.170 20.996 1.00 86.88 86 TRP A C 1
ATOM 703 O O . TRP A 1 86 ? -20.338 -9.600 20.632 1.00 86.88 86 TRP A O 1
ATOM 713 N N . ASP A 1 87 ? -18.307 -9.936 21.543 1.00 87.81 87 ASP A N 1
ATOM 714 C CA . ASP A 1 87 ? -18.410 -11.379 21.766 1.00 87.81 87 ASP A CA 1
ATOM 715 C C . ASP A 1 87 ? -19.173 -11.729 23.063 1.00 87.81 87 ASP A C 1
ATOM 717 O O . ASP A 1 87 ? -18.900 -12.751 23.699 1.00 87.81 87 ASP A O 1
ATOM 721 N N . SER A 1 88 ? -20.066 -10.855 23.532 1.00 91.81 88 SER A N 1
ATOM 722 C CA . SER A 1 88 ? -20.931 -11.150 24.676 1.00 91.81 88 SER A CA 1
ATOM 723 C C . SER A 1 88 ? -22.149 -11.966 24.264 1.00 91.81 88 SER A C 1
ATOM 725 O O . SER A 1 88 ? -22.826 -11.633 23.295 1.00 91.81 88 SER A O 1
ATOM 727 N N . ASP A 1 89 ? -22.464 -13.003 25.041 1.00 91.94 89 ASP A N 1
ATOM 728 C CA . ASP A 1 89 ? -23.565 -13.928 24.729 1.00 91.94 89 ASP A CA 1
ATOM 729 C C . ASP A 1 89 ? -24.942 -13.372 25.130 1.00 91.94 89 ASP A C 1
ATOM 731 O O . ASP A 1 89 ? -25.970 -13.752 24.568 1.00 91.94 89 ASP A O 1
ATOM 735 N N . CYS A 1 90 ? -24.977 -12.487 26.129 1.00 93.50 90 CYS A N 1
ATOM 736 C CA . CYS A 1 90 ? -26.198 -11.885 26.659 1.00 93.50 90 CYS A CA 1
ATOM 737 C C . CYS A 1 90 ? -25.930 -10.519 27.309 1.00 93.50 90 CYS A C 1
ATOM 739 O O . CYS A 1 90 ? -24.791 -10.176 27.643 1.00 93.50 90 CYS A O 1
ATOM 741 N N . ALA A 1 91 ? -26.997 -9.755 27.562 1.00 92.75 91 ALA A N 1
ATOM 742 C CA . ALA A 1 91 ? -26.897 -8.400 28.103 1.00 92.75 91 ALA A CA 1
ATOM 743 C C . ALA A 1 91 ? -26.229 -8.332 29.492 1.00 92.75 91 ALA A C 1
ATOM 745 O O . ALA A 1 91 ? -25.535 -7.364 29.802 1.00 92.75 91 ALA A O 1
ATOM 746 N N . SER A 1 92 ? -26.398 -9.360 30.334 1.00 91.75 92 SER A N 1
ATOM 747 C CA . SER A 1 92 ? -25.761 -9.423 31.659 1.00 91.75 92 SER A CA 1
ATOM 748 C C . SER A 1 92 ? -24.252 -9.672 31.590 1.00 91.75 92 SER A C 1
ATOM 750 O O . SER A 1 92 ? -23.493 -9.102 32.376 1.00 91.75 92 SER A O 1
ATOM 752 N N . ASP A 1 93 ? -23.806 -10.509 30.649 1.00 91.62 93 ASP A N 1
ATOM 753 C CA . ASP A 1 93 ? -22.379 -10.737 30.400 1.00 91.62 93 ASP A CA 1
ATOM 754 C C . ASP A 1 93 ? -21.734 -9.474 29.814 1.00 91.62 93 ASP A C 1
ATOM 756 O O . ASP A 1 93 ? -20.694 -9.032 30.301 1.00 91.62 93 ASP A O 1
ATOM 760 N N . TRP A 1 94 ? -22.409 -8.823 28.861 1.00 91.38 94 TRP A N 1
ATOM 761 C CA . TRP A 1 94 ? -21.985 -7.530 28.323 1.00 91.38 94 TRP A CA 1
ATOM 762 C C . TRP A 1 94 ? -21.777 -6.486 29.423 1.00 91.38 94 TRP A C 1
ATOM 764 O O . TRP A 1 94 ? -20.699 -5.900 29.498 1.00 91.38 94 TRP A O 1
ATOM 774 N N . LEU A 1 95 ? -22.751 -6.309 30.325 1.00 89.19 95 LEU A N 1
ATOM 775 C CA . LEU A 1 95 ? -22.648 -5.358 31.438 1.00 89.19 95 LEU A CA 1
ATOM 776 C C . LEU A 1 95 ? -21.425 -5.632 32.321 1.00 89.19 95 LEU A C 1
ATOM 778 O O . LEU A 1 95 ? -20.649 -4.726 32.616 1.00 89.19 95 LEU A O 1
ATOM 782 N N . THR A 1 96 ? -21.215 -6.901 32.677 1.00 88.38 96 THR A N 1
ATOM 783 C CA . THR A 1 96 ? -20.072 -7.323 33.500 1.00 88.38 96 THR A CA 1
ATOM 784 C C . THR A 1 96 ? -18.747 -6.960 32.826 1.00 88.38 96 THR A C 1
ATOM 786 O O . THR A 1 96 ? -17.812 -6.497 33.479 1.00 88.38 96 THR A O 1
ATOM 789 N N . ARG A 1 97 ? -18.654 -7.137 31.503 1.00 86.88 97 ARG A N 1
ATOM 790 C CA . ARG A 1 97 ? -17.449 -6.800 30.735 1.00 86.88 97 ARG A CA 1
ATOM 791 C C . ARG A 1 97 ? -17.262 -5.287 30.591 1.00 86.88 97 ARG A C 1
ATOM 793 O O . ARG A 1 97 ? -16.118 -4.834 30.665 1.00 86.88 97 ARG A O 1
ATOM 800 N N . VAL A 1 98 ? -18.340 -4.506 30.459 1.00 83.25 98 VAL A N 1
ATOM 801 C CA . VAL A 1 98 ? -18.286 -3.031 30.420 1.00 83.25 98 VAL A CA 1
ATOM 802 C C . VAL A 1 98 ? -17.634 -2.472 31.685 1.00 83.25 98 VAL A C 1
ATOM 804 O O . VAL A 1 98 ? -16.715 -1.658 31.577 1.00 83.25 98 VAL A O 1
ATOM 807 N N . ASP A 1 99 ? -18.027 -2.959 32.863 1.00 75.38 99 ASP A N 1
ATOM 808 C CA . ASP A 1 99 ? -17.501 -2.479 34.150 1.00 75.38 99 ASP A CA 1
ATOM 809 C C . ASP A 1 99 ? -15.998 -2.768 34.326 1.00 75.38 99 ASP A C 1
ATOM 811 O O . ASP A 1 99 ? -15.279 -2.047 35.020 1.00 75.38 99 ASP A O 1
ATOM 815 N N . THR A 1 100 ? -15.486 -3.805 33.658 1.00 74.44 100 THR A N 1
ATOM 816 C CA . THR A 1 100 ? -14.057 -4.163 33.692 1.00 74.44 100 THR A CA 1
ATOM 817 C C . THR A 1 100 ? -13.199 -3.396 32.682 1.00 74.44 100 THR A C 1
ATOM 819 O O . THR A 1 100 ? -11.964 -3.482 32.714 1.00 74.44 100 THR A O 1
ATOM 822 N N . GLN A 1 101 ? -13.814 -2.645 31.764 1.00 70.81 101 GLN A N 1
ATOM 823 C CA . GLN A 1 101 ? -13.101 -1.996 30.673 1.00 70.81 101 GLN A CA 1
ATOM 824 C C . GLN A 1 101 ? -12.667 -0.569 31.035 1.00 70.81 101 GLN A C 1
ATOM 826 O O . GLN A 1 101 ? -13.468 0.356 31.119 1.00 70.81 101 GLN A O 1
ATOM 831 N N . ALA A 1 102 ? -11.351 -0.371 31.161 1.00 65.00 102 ALA A N 1
ATOM 832 C CA . ALA A 1 102 ? -10.754 0.960 31.264 1.00 65.00 102 ALA A CA 1
ATOM 833 C C . ALA A 1 102 ? -10.928 1.772 29.967 1.00 65.00 102 ALA A C 1
ATOM 835 O O . ALA A 1 102 ? -10.932 1.196 28.870 1.00 65.00 102 ALA A O 1
ATOM 836 N N . ASP A 1 103 ? -10.971 3.103 30.096 1.00 68.31 103 ASP A N 1
ATOM 837 C CA . ASP A 1 103 ? -11.045 4.029 28.961 1.00 68.31 103 ASP A CA 1
ATOM 838 C C . ASP A 1 103 ? -9.957 3.736 27.920 1.00 68.31 103 ASP A C 1
ATOM 840 O O . ASP A 1 103 ? -8.772 3.570 28.230 1.00 68.31 103 ASP A O 1
ATOM 844 N N . GLN A 1 104 ? -10.385 3.628 26.662 1.00 68.94 104 GLN A N 1
ATOM 845 C CA . GLN A 1 104 ? -9.528 3.249 25.546 1.00 68.94 104 GLN A CA 1
ATOM 846 C C . GLN A 1 104 ? -9.089 4.480 24.750 1.00 68.94 104 GLN A C 1
ATOM 848 O O . GLN A 1 104 ? -9.872 5.413 24.552 1.00 68.94 104 GLN A O 1
ATOM 853 N N . PRO A 1 105 ? -7.843 4.501 24.246 1.00 76.81 105 PRO A N 1
ATOM 854 C CA . PRO A 1 105 ? -7.411 5.573 23.371 1.00 76.81 105 PRO A CA 1
ATOM 855 C C . PRO A 1 105 ? -8.159 5.470 22.039 1.00 76.81 105 PRO A C 1
ATOM 857 O O . PRO A 1 105 ? -8.252 4.398 21.442 1.00 76.81 105 PRO A O 1
ATOM 860 N N . THR A 1 106 ? -8.660 6.603 21.555 1.00 80.44 106 THR A N 1
ATOM 861 C CA . THR A 1 106 ? -9.350 6.678 20.263 1.00 80.44 106 THR A CA 1
ATOM 862 C C . THR A 1 106 ? -8.386 6.444 19.101 1.00 80.44 106 THR A C 1
ATOM 864 O O . THR A 1 106 ? -7.192 6.739 19.211 1.00 80.44 106 THR A O 1
ATOM 867 N N . PHE A 1 107 ? -8.911 6.019 17.946 1.00 84.44 107 PHE A N 1
ATOM 868 C CA . PHE A 1 107 ? -8.169 5.927 16.679 1.00 84.44 107 PHE A CA 1
ATOM 869 C C . PHE A 1 107 ? -7.226 7.111 16.443 1.00 84.44 107 PHE A C 1
ATOM 871 O O . PHE A 1 107 ? -6.022 6.937 16.271 1.00 84.44 107 PHE A O 1
ATOM 878 N N . LEU A 1 108 ? -7.776 8.330 16.467 1.00 86.75 108 LEU A N 1
ATOM 879 C CA . LEU A 1 108 ? -7.019 9.556 16.228 1.00 86.75 108 LEU A CA 1
ATOM 880 C C . LEU A 1 108 ? -6.012 9.834 17.344 1.00 86.75 108 LEU A C 1
ATOM 882 O O . LEU A 1 108 ? -4.932 10.357 17.068 1.00 86.75 108 LEU A O 1
ATOM 886 N N . GLY A 1 109 ? -6.339 9.480 18.588 1.00 88.06 109 GLY A N 1
ATOM 887 C CA . GLY A 1 109 ? -5.410 9.547 19.712 1.00 88.06 109 GLY A CA 1
ATOM 888 C C . GLY A 1 109 ? -4.178 8.678 19.470 1.00 88.06 109 GLY A C 1
ATOM 889 O O . GLY A 1 109 ? -3.054 9.179 19.530 1.00 88.06 109 GLY A O 1
ATOM 890 N N . VAL A 1 110 ? -4.383 7.410 19.110 1.00 90.00 110 VAL A N 1
ATOM 891 C CA . VAL A 1 110 ? -3.299 6.469 18.790 1.00 90.00 110 VAL A CA 1
ATOM 892 C C . VAL A 1 110 ? -2.549 6.895 17.527 1.00 90.00 110 VAL A C 1
ATOM 894 O O . VAL A 1 110 ? -1.321 6.932 17.532 1.00 90.00 110 VAL A O 1
ATOM 897 N N . LEU A 1 111 ? -3.247 7.302 16.465 1.00 92.50 111 LEU A N 1
ATOM 898 C CA . LEU A 1 111 ? -2.626 7.776 15.226 1.00 92.50 111 LEU A CA 1
ATOM 899 C C . LEU A 1 111 ? -1.691 8.965 15.493 1.00 92.50 111 LEU A C 1
ATOM 901 O O . LEU A 1 111 ? -0.563 8.986 15.005 1.00 92.50 111 LEU A O 1
ATOM 905 N N . ARG A 1 112 ? -2.115 9.925 16.327 1.00 92.94 112 ARG A N 1
ATOM 906 C CA . ARG A 1 112 ? -1.278 11.059 16.756 1.00 92.94 112 ARG A CA 1
ATOM 907 C C . ARG A 1 112 ? -0.057 10.615 17.553 1.00 92.94 112 ARG A C 1
ATOM 909 O O . ARG A 1 112 ? 0.996 11.229 17.397 1.00 92.94 112 ARG A O 1
ATOM 916 N N . ILE A 1 113 ? -0.171 9.563 18.371 1.00 94.62 113 ILE A N 1
ATOM 917 C CA . ILE A 1 113 ? 0.976 9.006 19.097 1.00 94.62 113 ILE A CA 1
ATOM 918 C C . ILE A 1 113 ? 2.064 8.590 18.114 1.00 94.62 113 ILE A C 1
ATOM 920 O O . ILE A 1 113 ? 3.205 8.952 18.364 1.00 94.62 113 ILE A O 1
ATOM 924 N N . PHE A 1 114 ? 1.746 7.955 16.978 1.00 95.44 114 PHE A N 1
ATOM 925 C CA . PHE A 1 114 ? 2.751 7.552 15.976 1.00 95.44 114 PHE A CA 1
ATOM 926 C C . PHE A 1 114 ? 3.537 8.725 15.368 1.00 95.44 114 PHE A C 1
ATOM 928 O O . PHE A 1 114 ? 4.712 8.553 15.039 1.00 95.44 114 PHE A O 1
ATOM 935 N N . PHE A 1 115 ? 2.959 9.929 15.318 1.00 95.75 115 PHE A N 1
ATOM 936 C CA . PHE A 1 115 ? 3.656 11.155 14.901 1.00 95.75 115 PHE A CA 1
ATOM 937 C C . PHE A 1 115 ? 4.491 11.821 16.008 1.00 95.75 115 PHE A C 1
ATOM 939 O O . PHE A 1 115 ? 5.241 12.754 15.717 1.00 95.75 115 PHE A O 1
ATOM 946 N N . ASP A 1 116 ? 4.361 11.383 17.261 1.00 93.88 116 ASP A N 1
ATOM 947 C CA . ASP A 1 116 ? 5.045 11.959 18.423 1.00 93.88 116 ASP A CA 1
ATOM 948 C C . ASP A 1 116 ? 6.048 10.971 19.024 1.00 93.88 116 ASP A C 1
ATOM 950 O O . ASP A 1 116 ? 5.673 10.100 19.817 1.00 93.88 116 ASP A O 1
ATOM 954 N N . GLN A 1 117 ? 7.324 11.101 18.647 1.00 89.69 117 GLN A N 1
ATOM 955 C CA . GLN A 1 117 ? 8.399 10.181 19.044 1.00 89.69 117 GLN A CA 1
ATOM 956 C C . GLN A 1 117 ? 8.587 10.056 20.564 1.00 89.69 117 GLN A C 1
ATOM 958 O O . GLN A 1 117 ? 9.153 9.068 21.020 1.00 89.69 117 GLN A O 1
ATOM 963 N N . LYS A 1 118 ? 8.113 11.029 21.353 1.00 91.81 118 LYS A N 1
ATOM 964 C CA . LYS A 1 118 ? 8.280 11.034 22.812 1.00 91.81 118 LYS A CA 1
ATOM 965 C C . LYS A 1 118 ? 7.242 10.178 23.531 1.00 91.81 118 LYS A C 1
ATOM 967 O O . LYS A 1 118 ? 7.445 9.814 24.685 1.00 91.81 118 LYS A O 1
ATOM 972 N N . LYS A 1 119 ? 6.115 9.880 22.881 1.00 93.06 119 LYS A N 1
ATOM 973 C CA . LYS A 1 119 ? 5.023 9.120 23.495 1.00 93.06 119 LYS A CA 1
ATOM 974 C C . LYS A 1 119 ? 5.255 7.620 23.380 1.00 93.06 119 LYS A C 1
ATOM 976 O O . LYS A 1 119 ? 5.698 7.121 22.349 1.00 93.06 119 LYS A O 1
ATOM 981 N N . GLN A 1 120 ? 4.900 6.878 24.419 1.00 90.94 120 GLN A N 1
ATOM 982 C CA . GLN A 1 120 ? 4.877 5.424 24.333 1.00 90.94 120 GLN A CA 1
ATOM 983 C C . GLN A 1 120 ? 3.649 4.976 23.535 1.00 90.94 120 GLN A C 1
ATOM 985 O O . GLN A 1 120 ? 2.551 5.502 23.719 1.00 90.94 120 GLN A O 1
ATOM 990 N N . ILE A 1 121 ? 3.848 4.021 22.627 1.00 91.12 121 ILE A N 1
ATOM 991 C CA . ILE A 1 121 ? 2.748 3.423 21.870 1.00 91.12 121 ILE A CA 1
ATOM 992 C C . ILE A 1 121 ? 2.025 2.444 22.808 1.00 91.12 121 ILE A C 1
ATOM 994 O O . ILE A 1 121 ? 2.696 1.584 23.387 1.00 91.12 121 ILE A O 1
ATOM 998 N N . PRO A 1 122 ? 0.698 2.572 22.997 1.00 88.38 122 PRO A N 1
ATOM 999 C CA . PRO A 1 122 ? -0.059 1.620 23.801 1.00 88.38 122 PRO A CA 1
ATOM 1000 C C . PRO A 1 122 ? -0.059 0.238 23.139 1.00 88.38 122 PRO A C 1
ATOM 1002 O O . PRO A 1 122 ? 0.188 0.107 21.943 1.00 88.38 122 PRO A O 1
ATOM 1005 N N . HIS A 1 123 ? -0.375 -0.804 23.904 1.00 84.38 123 HIS A N 1
ATOM 1006 C CA . HIS A 1 123 ? -0.623 -2.115 23.314 1.00 84.38 123 HIS A CA 1
ATOM 1007 C C . HIS A 1 123 ? -1.867 -2.045 22.418 1.00 84.38 123 HIS A C 1
ATOM 1009 O O . HIS A 1 123 ? -2.937 -1.656 22.886 1.00 84.38 123 HIS A O 1
ATOM 1015 N N . ILE A 1 124 ? -1.731 -2.425 21.147 1.00 85.88 124 ILE A N 1
ATOM 1016 C CA . ILE A 1 124 ? -2.824 -2.424 20.169 1.00 85.88 124 ILE A CA 1
ATOM 1017 C C . ILE A 1 124 ? -3.005 -3.818 19.574 1.00 85.88 124 ILE A C 1
ATOM 1019 O O . ILE A 1 124 ? -2.040 -4.558 19.387 1.00 85.88 124 ILE A O 1
ATOM 1023 N N . SER A 1 125 ? -4.248 -4.180 19.254 1.00 85.38 125 SER A N 1
ATOM 1024 C CA . SER A 1 125 ? -4.530 -5.446 18.571 1.00 85.38 125 SER A CA 1
ATOM 1025 C C . SER A 1 125 ? -3.964 -5.462 17.139 1.00 85.38 125 SER A C 1
ATOM 1027 O O . SER A 1 125 ? -3.745 -4.398 16.544 1.00 85.38 125 SER A O 1
ATOM 1029 N N . PRO A 1 126 ? -3.782 -6.648 16.522 1.00 87.81 126 PRO A N 1
ATOM 1030 C CA . PRO A 1 126 ? -3.359 -6.729 15.127 1.00 87.81 126 PRO A CA 1
ATOM 1031 C C . PRO A 1 126 ? -4.265 -5.962 14.164 1.00 87.81 126 PRO A C 1
ATOM 1033 O O . PRO A 1 126 ? -3.773 -5.249 13.291 1.00 87.81 126 PRO A O 1
ATOM 1036 N N . LEU A 1 127 ? -5.583 -6.039 14.361 1.00 86.62 127 LEU A N 1
ATOM 1037 C CA . LEU A 1 127 ? -6.551 -5.305 13.550 1.00 86.62 127 LEU A CA 1
ATOM 1038 C C . LEU A 1 127 ? -6.426 -3.784 13.745 1.00 86.62 127 LEU A C 1
ATOM 1040 O O . LEU A 1 127 ? -6.409 -3.039 12.766 1.00 86.62 127 LEU A O 1
ATOM 1044 N N . ALA A 1 128 ? -6.251 -3.317 14.985 1.00 87.25 128 ALA A N 1
ATOM 1045 C CA . ALA A 1 128 ? -6.013 -1.901 15.255 1.00 87.25 128 ALA A CA 1
ATOM 1046 C C . ALA A 1 128 ? -4.724 -1.408 14.579 1.00 87.25 128 ALA A C 1
ATOM 1048 O O . ALA A 1 128 ? -4.721 -0.338 13.974 1.00 87.25 128 ALA A O 1
ATOM 1049 N N . SER A 1 129 ? -3.653 -2.209 14.592 1.00 91.88 129 SER A N 1
ATOM 1050 C CA . SER A 1 129 ? -2.410 -1.887 13.882 1.00 91.88 129 SER A CA 1
ATOM 1051 C C . SER A 1 129 ? -2.620 -1.727 12.371 1.00 91.88 129 SER A C 1
ATOM 1053 O O . SER A 1 129 ? -2.092 -0.783 11.776 1.00 91.88 129 SER A O 1
ATOM 1055 N N . VAL A 1 130 ? -3.461 -2.571 11.756 1.00 92.38 130 VAL A N 1
ATOM 1056 C CA . VAL A 1 130 ? -3.864 -2.421 10.346 1.00 92.38 130 VAL A CA 1
ATOM 1057 C C . VAL A 1 130 ? -4.589 -1.098 10.120 1.00 92.38 130 VAL A C 1
ATOM 1059 O O . VAL A 1 130 ? -4.255 -0.382 9.175 1.00 92.38 130 VAL A O 1
ATOM 1062 N N . PHE A 1 131 ? -5.541 -0.726 10.975 1.00 91.38 131 PHE A N 1
ATOM 1063 C CA . PHE A 1 131 ? -6.244 0.549 10.829 1.00 91.38 131 PHE A CA 1
ATOM 1064 C C . PHE A 1 131 ? -5.319 1.752 10.998 1.00 91.38 131 PHE A C 1
ATOM 1066 O O . PHE A 1 131 ? -5.431 2.705 10.229 1.00 91.38 131 PHE A O 1
ATOM 1073 N N . ILE A 1 132 ? -4.364 1.702 11.930 1.00 94.00 132 ILE A N 1
ATOM 1074 C CA . ILE A 1 132 ? -3.363 2.764 12.086 1.00 94.00 132 ILE A CA 1
ATOM 1075 C C . ILE A 1 132 ? -2.519 2.919 10.820 1.00 94.00 132 ILE A C 1
ATOM 1077 O O . ILE A 1 132 ? -2.335 4.049 10.367 1.00 94.00 132 ILE A O 1
ATOM 1081 N N . LEU A 1 133 ? -2.070 1.819 10.202 1.00 96.44 133 LEU A N 1
ATOM 1082 C CA . LEU A 1 133 ? -1.361 1.888 8.922 1.00 96.44 133 LEU A CA 1
ATOM 1083 C C . LEU A 1 133 ? -2.204 2.605 7.860 1.00 96.44 133 LEU A C 1
ATOM 1085 O O . LEU A 1 133 ? -1.713 3.514 7.196 1.00 96.44 133 LEU A O 1
ATOM 1089 N N . HIS A 1 134 ? -3.483 2.249 7.728 1.00 94.56 134 HIS A N 1
ATOM 1090 C CA . HIS A 1 134 ? -4.379 2.892 6.760 1.00 94.56 134 HIS A CA 1
ATOM 1091 C C . HIS A 1 134 ? -4.673 4.357 7.113 1.00 94.56 134 HIS A C 1
ATOM 1093 O O . HIS A 1 134 ? -4.817 5.182 6.214 1.00 94.56 134 HIS A O 1
ATOM 1099 N N . GLY A 1 135 ? -4.674 4.712 8.400 1.00 94.31 135 GLY A N 1
ATOM 1100 C CA . GLY A 1 135 ? -4.695 6.094 8.878 1.00 94.31 135 GLY A CA 1
ATOM 1101 C C . GLY A 1 135 ? -3.492 6.900 8.395 1.00 94.31 135 GLY A C 1
ATOM 1102 O O . GLY A 1 135 ? -3.660 7.980 7.830 1.00 94.31 135 GLY A O 1
ATOM 1103 N N . LEU A 1 136 ? -2.280 6.358 8.552 1.00 96.44 136 LEU A N 1
ATOM 1104 C CA . LEU A 1 136 ? -1.050 6.984 8.054 1.00 96.44 136 LEU A CA 1
ATOM 1105 C C . LEU A 1 136 ? -1.075 7.132 6.525 1.00 96.44 136 LEU A C 1
ATOM 1107 O O . LEU A 1 136 ? -0.725 8.190 5.999 1.00 96.44 136 LEU A O 1
ATOM 1111 N N . ILE A 1 137 ? -1.569 6.114 5.817 1.00 95.69 137 ILE A N 1
ATOM 1112 C CA . ILE A 1 137 ? -1.749 6.148 4.361 1.00 95.69 137 ILE A CA 1
ATOM 1113 C C . ILE A 1 137 ? -2.753 7.220 3.950 1.00 95.69 137 ILE A C 1
ATOM 1115 O O . ILE A 1 137 ? -2.462 7.994 3.041 1.00 95.69 137 ILE A O 1
ATOM 1119 N N . SER A 1 138 ? -3.888 7.337 4.632 1.00 94.19 138 SER A N 1
ATOM 1120 C CA . SER A 1 138 ? -4.864 8.397 4.371 1.00 94.19 138 SER A CA 1
ATOM 1121 C C . SER A 1 138 ? -4.236 9.789 4.526 1.00 94.19 138 SER A C 1
ATOM 1123 O O . SER A 1 138 ? -4.335 10.600 3.606 1.00 94.19 138 SER A O 1
ATOM 1125 N N . VAL A 1 139 ? -3.465 10.028 5.597 1.00 94.00 139 VAL A N 1
ATOM 1126 C CA . VAL A 1 139 ? -2.711 11.287 5.779 1.00 94.00 139 VAL A CA 1
ATOM 1127 C C . VAL A 1 139 ? -1.702 11.512 4.643 1.00 94.00 139 VAL A C 1
ATOM 1129 O O . VAL A 1 139 ? -1.520 12.641 4.183 1.00 94.00 139 VAL A O 1
ATOM 1132 N N . SER A 1 140 ? -1.055 10.450 4.155 1.00 93.19 140 SER A N 1
ATOM 1133 C CA . SER A 1 140 ? -0.129 10.535 3.019 1.00 93.19 140 SER A CA 1
ATOM 1134 C C . SER A 1 140 ? -0.814 10.950 1.716 1.00 93.19 140 SER A C 1
ATOM 1136 O O . SER A 1 140 ? -0.263 11.754 0.958 1.00 93.19 140 SER A O 1
ATOM 1138 N N . LEU A 1 141 ? -2.028 10.447 1.477 1.00 91.00 141 LEU A N 1
ATOM 1139 C CA . LEU A 1 141 ? -2.832 10.783 0.306 1.00 91.00 141 LEU A CA 1
ATOM 1140 C C . LEU A 1 141 ? -3.265 12.253 0.355 1.00 91.00 141 LEU A C 1
ATOM 1142 O O . LEU A 1 141 ? -3.138 12.954 -0.649 1.00 91.00 141 LEU A O 1
ATOM 1146 N N . ASP A 1 142 ? -3.678 12.742 1.525 1.00 90.00 142 ASP A N 1
ATOM 1147 C CA . ASP A 1 142 ? -4.035 14.150 1.729 1.00 90.00 142 ASP A CA 1
ATOM 1148 C C . ASP A 1 142 ? -2.827 15.077 1.527 1.00 90.00 142 ASP A C 1
ATOM 1150 O O . ASP A 1 142 ? -2.913 16.094 0.831 1.00 90.00 142 ASP A O 1
ATOM 1154 N N . LEU A 1 143 ? -1.658 14.700 2.059 1.00 90.00 143 LEU A N 1
ATOM 1155 C CA . LEU A 1 143 ? -0.418 15.451 1.856 1.00 90.00 143 LEU A CA 1
ATOM 1156 C C . LEU A 1 143 ? -0.013 15.497 0.377 1.00 90.00 143 LEU A C 1
ATOM 1158 O O . LEU A 1 143 ? 0.459 16.532 -0.090 1.00 90.00 143 LEU A O 1
ATOM 1162 N N . LYS A 1 144 ? -0.206 14.403 -0.371 1.00 85.31 144 LYS A N 1
ATOM 1163 C CA . LYS A 1 144 ? 0.109 14.342 -1.806 1.00 85.31 144 LYS A CA 1
ATOM 1164 C C . LYS A 1 144 ? -0.743 15.310 -2.632 1.00 85.31 144 LYS A C 1
ATOM 1166 O O . LYS A 1 144 ? -0.246 15.843 -3.618 1.00 85.31 144 LYS A O 1
ATOM 1171 N N . ARG A 1 145 ? -1.992 15.550 -2.222 1.00 82.19 145 ARG A N 1
ATOM 1172 C CA . ARG A 1 145 ? -2.931 16.474 -2.888 1.00 82.19 145 ARG A CA 1
ATOM 1173 C C . ARG A 1 145 ? -2.756 17.926 -2.449 1.00 82.19 145 ARG A C 1
ATOM 1175 O O . ARG A 1 145 ? -3.145 18.841 -3.171 1.00 82.19 145 ARG A O 1
ATOM 1182 N N . SER A 1 146 ? -2.195 18.152 -1.263 1.00 83.00 146 SER A N 1
ATOM 1183 C CA . SER A 1 146 ? -2.011 19.497 -0.730 1.00 83.00 146 SER A CA 1
ATOM 1184 C C . SER A 1 146 ? -1.113 20.341 -1.634 1.00 83.00 146 SER A C 1
ATOM 1186 O O . SER A 1 146 ? 0.021 19.966 -1.933 1.00 83.00 146 SER A O 1
ATOM 1188 N N . LYS A 1 147 ? -1.572 21.553 -1.974 1.00 76.00 147 LYS A N 1
ATOM 1189 C CA . LYS A 1 147 ? -0.765 22.563 -2.687 1.00 76.00 147 LYS A CA 1
ATOM 1190 C C . LYS A 1 147 ? 0.539 22.900 -1.952 1.00 76.00 147 LYS A C 1
ATOM 1192 O O . LYS A 1 147 ? 1.482 23.386 -2.561 1.00 76.00 147 LYS A O 1
ATOM 1197 N N . GLN A 1 148 ? 0.597 22.628 -0.647 1.00 74.44 148 GLN A N 1
ATOM 1198 C CA . GLN A 1 148 ? 1.777 22.848 0.184 1.00 74.44 148 GLN A CA 1
ATOM 1199 C C . GLN A 1 148 ? 2.819 21.729 0.077 1.00 74.44 148 GLN A C 1
ATOM 1201 O O . GLN A 1 148 ? 3.857 21.842 0.708 1.00 74.44 148 GLN A O 1
ATOM 1206 N N . ARG A 1 149 ? 2.594 20.648 -0.685 1.00 78.69 149 ARG A N 1
ATOM 1207 C CA . ARG A 1 149 ? 3.526 19.506 -0.752 1.00 78.69 149 ARG A CA 1
ATOM 1208 C C . ARG A 1 149 ? 4.968 19.921 -1.060 1.00 78.69 149 ARG A C 1
ATOM 1210 O O . ARG A 1 149 ? 5.893 19.362 -0.484 1.00 78.69 149 ARG A O 1
ATOM 1217 N N . HIS A 1 150 ? 5.139 20.880 -1.965 1.00 84.38 150 HIS A N 1
ATOM 1218 C CA . HIS A 1 150 ? 6.449 21.345 -2.423 1.00 84.38 150 HIS A CA 1
ATOM 1219 C C . HIS A 1 150 ? 7.023 22.499 -1.592 1.00 84.38 150 HIS A C 1
ATOM 1221 O O . HIS A 1 150 ? 8.114 22.966 -1.898 1.00 84.38 150 HIS A O 1
ATOM 1227 N N . THR A 1 151 ? 6.308 22.979 -0.570 1.00 90.00 151 THR A N 1
ATOM 1228 C CA . THR A 1 151 ? 6.842 23.988 0.353 1.00 90.00 151 THR A CA 1
ATOM 1229 C C . THR A 1 151 ? 7.666 23.318 1.447 1.00 90.00 151 THR A C 1
ATOM 1231 O O . THR A 1 151 ? 7.477 22.133 1.727 1.00 90.00 151 THR A O 1
ATOM 1234 N N . ASP A 1 152 ? 8.524 24.080 2.125 1.00 88.81 152 ASP A N 1
ATOM 1235 C CA . ASP A 1 152 ? 9.332 23.574 3.245 1.00 88.81 152 ASP A CA 1
ATOM 1236 C C . ASP A 1 152 ? 8.468 22.891 4.316 1.00 88.81 152 ASP A C 1
ATOM 1238 O O . ASP A 1 152 ? 8.787 21.805 4.797 1.00 88.81 152 ASP A O 1
ATOM 1242 N N . ALA A 1 153 ? 7.294 23.462 4.605 1.00 88.75 153 ALA A N 1
ATOM 1243 C CA . ALA A 1 153 ? 6.320 22.871 5.519 1.00 88.75 153 ALA A CA 1
ATOM 1244 C C . ALA A 1 153 ? 5.746 21.534 5.007 1.00 88.75 153 ALA A C 1
ATOM 1246 O O . ALA A 1 153 ? 5.444 20.640 5.799 1.00 88.75 153 ALA A O 1
ATOM 1247 N N . GLY A 1 154 ? 5.560 21.377 3.693 1.00 89.31 154 GLY A N 1
ATOM 1248 C CA . GLY A 1 154 ? 5.154 20.110 3.082 1.00 89.31 154 GLY A CA 1
ATOM 1249 C C . GLY A 1 154 ? 6.238 19.044 3.172 1.00 89.31 154 GLY A C 1
ATOM 1250 O O . GLY A 1 154 ? 5.938 17.902 3.525 1.00 89.31 154 GLY A O 1
ATOM 1251 N N . ILE A 1 155 ? 7.490 19.432 2.929 1.00 89.88 155 ILE A N 1
ATOM 1252 C CA . ILE A 1 155 ? 8.665 18.561 3.047 1.00 89.88 155 ILE A CA 1
ATOM 1253 C C . ILE A 1 155 ? 8.831 18.089 4.497 1.00 89.88 155 ILE A C 1
ATOM 1255 O O . ILE A 1 155 ? 9.012 16.895 4.736 1.00 89.88 155 ILE A O 1
ATOM 1259 N N . GLU A 1 156 ? 8.680 18.984 5.475 1.00 92.25 156 GLU A N 1
ATOM 1260 C CA . GLU A 1 156 ? 8.728 18.637 6.898 1.00 92.25 156 GLU A CA 1
ATOM 1261 C C . GLU A 1 156 ? 7.597 17.670 7.288 1.00 92.25 156 GLU A C 1
ATOM 1263 O O . GLU A 1 156 ? 7.836 16.647 7.938 1.00 92.25 156 GLU A O 1
ATOM 1268 N N . LYS A 1 157 ? 6.357 17.935 6.846 1.00 92.88 157 LYS A N 1
ATOM 1269 C CA . LYS A 1 157 ? 5.215 17.024 7.054 1.00 92.88 157 LYS A CA 1
ATOM 1270 C C . LYS A 1 157 ? 5.478 15.647 6.447 1.00 92.88 157 LYS A C 1
ATOM 1272 O O . LYS A 1 157 ? 5.178 14.635 7.080 1.00 92.88 157 LYS A O 1
ATOM 1277 N N . GLN A 1 158 ? 6.061 15.603 5.252 1.00 92.56 158 GLN A N 1
ATOM 1278 C CA . GLN A 1 158 ? 6.469 14.366 4.594 1.00 92.56 158 GLN A CA 1
ATOM 1279 C C . GLN A 1 158 ? 7.537 13.630 5.412 1.00 92.56 158 GLN A C 1
ATOM 1281 O O . GLN A 1 158 ? 7.387 12.433 5.642 1.00 92.56 158 GLN A O 1
ATOM 1286 N N . ALA A 1 159 ? 8.565 14.317 5.911 1.00 93.31 159 ALA A N 1
ATOM 1287 C CA . ALA A 1 159 ? 9.598 13.705 6.745 1.00 93.31 159 ALA A CA 1
ATOM 1288 C C . ALA A 1 159 ?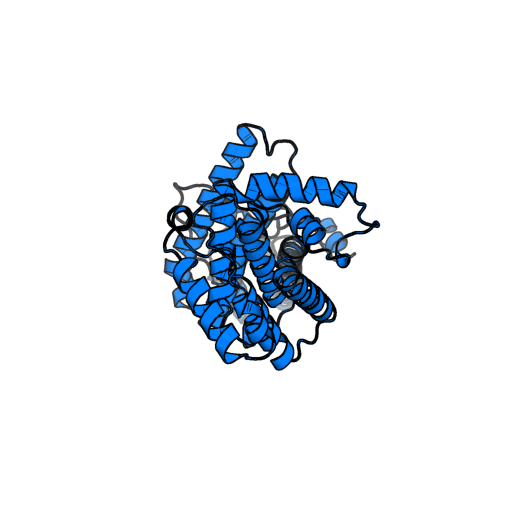 9.015 13.110 8.040 1.00 93.31 159 ALA A C 1
ATOM 1290 O O . ALA A 1 159 ? 9.307 11.965 8.387 1.00 93.31 159 ALA A O 1
ATOM 1291 N N . ARG A 1 160 ? 8.123 13.844 8.717 1.00 95.31 160 ARG A N 1
ATOM 1292 C CA . ARG A 1 160 ? 7.409 13.365 9.915 1.00 95.31 160 ARG A CA 1
ATOM 1293 C C . ARG A 1 160 ? 6.535 12.146 9.628 1.00 95.31 160 ARG A C 1
ATOM 1295 O O . ARG A 1 160 ? 6.460 11.238 10.450 1.00 95.31 160 ARG A O 1
ATOM 1302 N N . LEU A 1 161 ? 5.889 12.107 8.466 1.00 95.81 161 LEU A N 1
ATOM 1303 C CA . LEU A 1 161 ? 5.085 10.966 8.037 1.00 95.81 161 LEU A CA 1
ATOM 1304 C C . LEU A 1 161 ? 5.943 9.723 7.758 1.00 95.81 161 LEU A C 1
ATOM 1306 O O . LEU A 1 161 ? 5.572 8.630 8.176 1.00 95.81 161 LEU A O 1
ATOM 1310 N N . LEU A 1 162 ? 7.106 9.878 7.117 1.00 94.75 162 LEU A N 1
ATOM 1311 C CA . LEU A 1 162 ? 8.044 8.768 6.906 1.00 94.75 162 LEU A CA 1
ATOM 1312 C C . LEU A 1 162 ? 8.555 8.199 8.239 1.00 94.75 162 LEU A C 1
ATOM 1314 O O . LEU A 1 162 ? 8.621 6.983 8.407 1.00 94.75 162 LEU A O 1
ATOM 1318 N N . GLN A 1 163 ? 8.840 9.065 9.216 1.00 96.12 163 GLN A N 1
ATOM 1319 C CA . GLN A 1 163 ? 9.187 8.636 10.575 1.00 96.12 163 GLN A CA 1
ATOM 1320 C C . GLN A 1 163 ? 8.030 7.891 11.255 1.00 96.12 163 GLN A C 1
ATOM 1322 O O . GLN A 1 163 ? 8.261 6.886 11.924 1.00 96.12 163 GLN A O 1
ATOM 1327 N N . ALA A 1 164 ? 6.787 8.348 11.070 1.00 97.62 164 ALA A N 1
ATOM 1328 C CA . ALA A 1 164 ? 5.610 7.672 11.608 1.00 97.62 164 ALA A CA 1
ATOM 1329 C C . ALA A 1 164 ? 5.409 6.278 10.986 1.00 97.62 164 ALA A C 1
ATOM 1331 O O . ALA A 1 164 ? 5.096 5.339 11.716 1.00 97.62 164 ALA A O 1
ATOM 1332 N N . TYR A 1 165 ? 5.646 6.115 9.678 1.00 97.38 165 TYR A N 1
ATOM 1333 C CA . TYR A 1 165 ? 5.625 4.801 9.027 1.00 97.38 165 TYR A CA 1
ATOM 1334 C C . TYR A 1 165 ? 6.676 3.853 9.594 1.00 97.38 165 TYR A C 1
ATOM 1336 O O . TYR A 1 165 ? 6.355 2.710 9.912 1.00 97.38 165 TYR A O 1
ATOM 1344 N N . GLU A 1 166 ? 7.920 4.307 9.729 1.00 96.25 166 GLU A N 1
ATOM 1345 C CA . GLU A 1 166 ? 8.991 3.461 10.257 1.00 96.25 166 GLU A CA 1
ATOM 1346 C C . GLU A 1 166 ? 8.733 3.087 11.719 1.00 96.25 166 GLU A C 1
ATOM 1348 O O . GLU A 1 166 ? 8.868 1.931 12.111 1.00 96.25 166 GLU A O 1
ATOM 1353 N N . ARG A 1 167 ? 8.240 4.035 12.516 1.00 97.19 167 ARG A N 1
ATOM 1354 C CA . ARG A 1 167 ? 7.834 3.764 13.892 1.00 97.19 167 ARG A CA 1
ATOM 1355 C C . ARG A 1 167 ? 6.656 2.795 13.987 1.00 97.19 167 ARG A C 1
ATOM 1357 O O . ARG A 1 167 ? 6.636 1.953 14.884 1.00 97.19 167 ARG A O 1
ATOM 1364 N N . TRP A 1 168 ? 5.690 2.888 13.072 1.00 97.81 168 TRP A N 1
ATOM 1365 C CA . TRP A 1 168 ? 4.623 1.895 12.944 1.00 97.81 168 TRP A CA 1
ATOM 1366 C C . TRP A 1 168 ? 5.181 0.513 12.618 1.00 97.81 168 TRP A C 1
ATOM 1368 O O . TRP A 1 168 ? 4.832 -0.445 13.302 1.00 97.81 168 TRP A O 1
ATOM 1378 N N . ARG A 1 169 ? 6.097 0.415 11.649 1.00 97.25 169 ARG A N 1
ATOM 1379 C CA . ARG A 1 169 ? 6.717 -0.853 11.257 1.00 97.25 169 ARG A CA 1
ATOM 1380 C C . ARG A 1 169 ? 7.461 -1.493 12.424 1.00 97.25 169 ARG A C 1
ATOM 1382 O O . 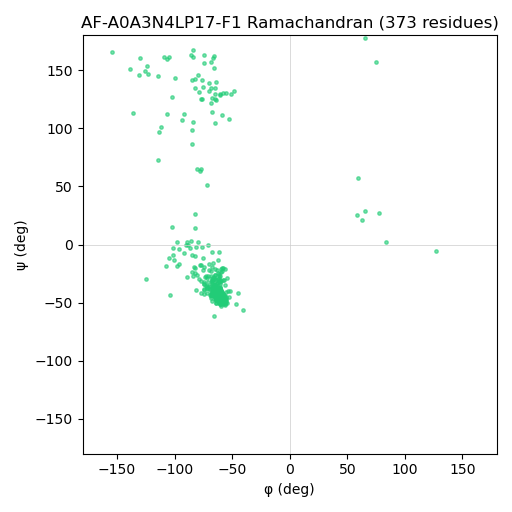ARG A 1 169 ? 7.216 -2.657 12.709 1.00 97.25 169 ARG A O 1
ATOM 1389 N N . GLN A 1 170 ? 8.309 -0.738 13.122 1.00 96.12 170 GLN A N 1
ATOM 1390 C CA . GLN A 1 170 ? 9.065 -1.243 14.273 1.00 96.12 170 GLN A CA 1
ATOM 1391 C C . GLN A 1 170 ? 8.135 -1.765 15.368 1.00 96.12 170 GLN A C 1
ATOM 1393 O O . GLN A 1 170 ? 8.338 -2.853 15.899 1.00 96.12 170 GLN A O 1
ATOM 1398 N N . HIS A 1 171 ? 7.080 -1.016 15.690 1.00 96.12 171 HIS A N 1
ATOM 1399 C CA . HIS A 1 171 ? 6.087 -1.470 16.656 1.00 96.12 171 HIS A CA 1
ATOM 1400 C C . HIS A 1 171 ? 5.363 -2.737 16.177 1.00 96.12 171 HIS A C 1
ATOM 1402 O O . HIS A 1 171 ? 5.245 -3.698 16.936 1.00 96.12 171 HIS A O 1
ATOM 1408 N N . TYR A 1 172 ? 4.919 -2.761 14.919 1.00 96.88 172 TYR A N 1
ATOM 1409 C CA . TYR A 1 172 ? 4.235 -3.901 14.319 1.00 96.88 172 TYR A CA 1
ATOM 1410 C C . TYR A 1 172 ? 5.109 -5.161 14.327 1.00 96.88 172 TYR A C 1
ATOM 1412 O O . TYR A 1 172 ? 4.663 -6.196 14.812 1.00 96.88 172 TYR A O 1
ATOM 1420 N N . GLU A 1 173 ? 6.354 -5.081 13.860 1.00 95.56 173 GLU A N 1
ATOM 1421 C CA . GLU A 1 173 ? 7.289 -6.213 13.822 1.00 95.56 173 GLU A CA 1
ATOM 1422 C C . GLU A 1 173 ? 7.600 -6.739 15.234 1.00 95.56 173 GLU A C 1
ATOM 1424 O O . GLU A 1 173 ? 7.592 -7.950 15.446 1.00 95.56 173 GLU A O 1
ATOM 1429 N N . ASN A 1 174 ? 7.787 -5.846 16.213 1.00 94.69 174 ASN A N 1
ATOM 1430 C CA . ASN A 1 174 ? 8.175 -6.231 17.573 1.00 94.69 174 ASN A CA 1
ATOM 1431 C C . ASN A 1 174 ? 7.022 -6.766 18.433 1.00 94.69 174 ASN A C 1
ATOM 1433 O O . ASN A 1 174 ? 7.265 -7.543 19.351 1.00 94.69 174 ASN A O 1
ATOM 1437 N N . THR A 1 175 ? 5.785 -6.318 18.194 1.00 93.00 175 THR A N 1
ATOM 1438 C CA . THR A 1 175 ? 4.663 -6.576 19.123 1.00 93.00 175 THR A CA 1
ATOM 1439 C C . THR A 1 175 ? 3.461 -7.257 18.481 1.00 93.00 175 THR A C 1
ATOM 1441 O O . THR A 1 175 ? 2.761 -8.007 19.148 1.00 93.00 175 THR A O 1
ATOM 1444 N N . VAL A 1 176 ? 3.216 -7.037 17.189 1.00 92.06 176 VAL A N 1
ATOM 1445 C CA . VAL A 1 176 ? 2.001 -7.514 16.512 1.00 92.06 176 VAL A CA 1
ATOM 1446 C C . VAL A 1 176 ? 2.292 -8.729 15.636 1.00 92.06 176 VAL A C 1
ATOM 1448 O O . VAL A 1 176 ? 1.535 -9.698 15.643 1.00 92.06 176 VAL A O 1
ATOM 1451 N N . ALA A 1 177 ? 3.392 -8.698 14.882 1.00 94.19 177 ALA A N 1
ATOM 1452 C CA . ALA A 1 177 ? 3.735 -9.714 13.892 1.00 94.19 177 ALA A CA 1
ATOM 1453 C C . ALA A 1 177 ? 3.921 -11.107 14.509 1.00 94.19 177 ALA A C 1
ATOM 1455 O O . ALA A 1 177 ? 3.578 -12.098 13.871 1.00 94.19 177 ALA A O 1
ATOM 1456 N N . ILE A 1 178 ? 4.382 -11.178 15.763 1.00 92.19 178 ILE A N 1
ATOM 1457 C CA . ILE A 1 178 ? 4.564 -12.427 16.519 1.00 92.19 178 ILE A CA 1
ATOM 1458 C C . ILE A 1 178 ? 3.262 -13.227 16.696 1.00 92.19 178 ILE A C 1
ATOM 1460 O O . ILE A 1 178 ? 3.304 -14.433 16.923 1.00 92.19 178 ILE A O 1
ATOM 1464 N N . HIS A 1 179 ? 2.106 -12.570 16.571 1.00 89.31 179 HIS A N 1
ATOM 1465 C CA . HIS A 1 179 ? 0.785 -13.181 16.718 1.00 89.31 179 HIS A CA 1
ATOM 1466 C C . HIS A 1 179 ? 0.137 -13.554 15.375 1.00 89.31 179 HIS A C 1
ATOM 1468 O O . HIS A 1 179 ? -0.999 -14.028 15.350 1.00 89.31 179 HIS A O 1
ATOM 1474 N N . LEU A 1 180 ? 0.820 -13.333 14.247 1.00 90.00 180 LEU A N 1
ATOM 1475 C CA . LEU A 1 180 ? 0.265 -13.505 12.906 1.00 90.00 180 LEU A CA 1
ATOM 1476 C C . LEU A 1 180 ? 0.951 -14.636 12.134 1.00 90.00 180 LEU A C 1
ATOM 1478 O O . LEU A 1 180 ? 2.156 -14.847 12.216 1.00 90.00 180 LEU A O 1
ATOM 1482 N N . ARG A 1 181 ? 0.170 -15.343 11.308 1.00 90.38 181 ARG A N 1
ATOM 1483 C CA . ARG A 1 181 ? 0.696 -16.315 10.333 1.00 90.38 181 ARG A CA 1
ATOM 1484 C C . ARG A 1 181 ? 1.346 -15.597 9.143 1.00 90.38 181 ARG A C 1
ATOM 1486 O O . ARG A 1 181 ? 0.944 -14.477 8.820 1.00 90.38 181 ARG A O 1
ATOM 1493 N N . SER A 1 182 ? 2.266 -16.278 8.446 1.00 86.75 182 SER A N 1
ATOM 1494 C CA . SER A 1 182 ? 3.014 -15.730 7.292 1.00 86.75 182 SER A CA 1
ATOM 1495 C C . SER A 1 182 ? 2.131 -14.991 6.270 1.00 86.75 182 SER A C 1
ATOM 1497 O O . SER A 1 182 ? 2.410 -13.818 6.016 1.00 86.75 182 SER A O 1
ATOM 1499 N N . PRO A 1 183 ? 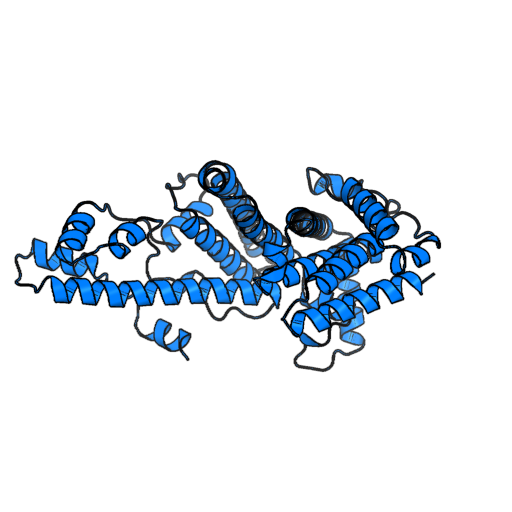1.012 -15.556 5.761 1.00 89.19 183 PRO A N 1
ATOM 1500 C CA . PRO A 1 183 ? 0.197 -14.854 4.766 1.00 89.19 183 PRO A CA 1
ATOM 1501 C C . PRO A 1 183 ? -0.418 -13.555 5.309 1.00 89.19 183 PRO A C 1
ATOM 1503 O O . PRO A 1 183 ? -0.379 -12.517 4.649 1.00 89.19 183 PRO A O 1
ATOM 1506 N N . CYS A 1 184 ? -0.932 -13.572 6.544 1.00 90.00 184 CYS A N 1
ATOM 1507 C CA . CYS A 1 184 ? -1.490 -12.380 7.189 1.00 90.00 184 CYS A CA 1
ATOM 1508 C C . CYS A 1 184 ? -0.419 -11.302 7.382 1.00 90.00 184 CYS A C 1
ATOM 1510 O O . CYS A 1 184 ? -0.657 -10.131 7.084 1.00 90.00 184 CYS A O 1
ATOM 1512 N N . HIS A 1 185 ? 0.771 -11.706 7.835 1.00 92.62 185 HIS A N 1
ATOM 1513 C CA . HIS A 1 185 ? 1.901 -10.803 8.001 1.00 92.62 185 HIS A CA 1
ATOM 1514 C C . HIS A 1 185 ? 2.328 -10.177 6.665 1.00 92.62 185 HIS A C 1
ATOM 1516 O O . HIS A 1 185 ? 2.451 -8.954 6.568 1.00 92.62 185 HIS A O 1
ATOM 1522 N N . ASN A 1 186 ? 2.494 -10.998 5.624 1.00 93.31 186 ASN A N 1
ATOM 1523 C CA . ASN A 1 186 ? 2.894 -10.549 4.293 1.00 93.31 186 ASN A CA 1
ATOM 1524 C C . ASN A 1 186 ? 1.867 -9.598 3.680 1.00 93.31 186 ASN A C 1
ATOM 1526 O O . ASN A 1 186 ? 2.261 -8.576 3.126 1.00 93.31 186 ASN A O 1
ATOM 1530 N N . LYS A 1 187 ? 0.564 -9.856 3.848 1.00 92.44 187 LYS A N 1
ATOM 1531 C CA . LYS A 1 187 ? -0.499 -8.937 3.411 1.00 92.44 187 LYS A CA 1
ATOM 1532 C C . LYS A 1 187 ? -0.333 -7.536 4.003 1.00 92.44 187 LYS A C 1
ATOM 1534 O O . LYS A 1 187 ? -0.410 -6.541 3.285 1.00 92.44 187 LYS A O 1
ATOM 1539 N N . ILE A 1 188 ? -0.095 -7.456 5.309 1.00 94.75 188 ILE A N 1
ATOM 1540 C CA . ILE A 1 188 ? 0.062 -6.179 6.011 1.00 94.75 188 ILE A CA 1
ATOM 1541 C C . ILE A 1 188 ? 1.343 -5.467 5.554 1.00 94.75 188 ILE A C 1
ATOM 1543 O O . ILE A 1 188 ? 1.314 -4.271 5.256 1.00 94.75 188 ILE A O 1
ATOM 1547 N N . MET A 1 189 ? 2.449 -6.202 5.416 1.00 96.19 189 MET A N 1
ATOM 1548 C CA . MET A 1 189 ? 3.716 -5.633 4.950 1.00 96.19 189 MET A CA 1
ATOM 1549 C C . MET A 1 189 ? 3.666 -5.175 3.491 1.00 96.19 189 MET A C 1
ATOM 1551 O O . MET A 1 189 ? 4.238 -4.138 3.165 1.00 96.19 189 MET A O 1
ATOM 1555 N N . VAL A 1 190 ? 2.951 -5.883 2.612 1.00 96.38 190 VAL A N 1
ATOM 1556 C CA . VAL A 1 190 ? 2.714 -5.443 1.227 1.00 96.38 190 VAL A CA 1
ATOM 1557 C C . VAL A 1 190 ? 2.038 -4.073 1.214 1.00 96.38 190 VAL A C 1
ATOM 1559 O O . VAL A 1 190 ? 2.497 -3.184 0.500 1.00 96.38 190 VAL A O 1
ATOM 1562 N N . MET A 1 191 ? 1.024 -3.855 2.059 1.00 96.12 191 MET A N 1
ATOM 1563 C CA . MET A 1 191 ? 0.376 -2.545 2.180 1.00 96.12 191 MET A CA 1
ATOM 1564 C C . MET A 1 191 ? 1.343 -1.464 2.687 1.00 96.12 191 MET A C 1
ATOM 1566 O O . MET A 1 191 ? 1.348 -0.350 2.165 1.00 96.12 191 MET A O 1
ATOM 1570 N N . TYR A 1 192 ? 2.195 -1.790 3.664 1.00 97.50 192 TYR A N 1
ATOM 1571 C CA . TYR A 1 192 ? 3.238 -0.880 4.147 1.00 97.50 192 TYR A CA 1
ATOM 1572 C C . TYR A 1 192 ? 4.209 -0.481 3.028 1.00 97.50 192 TYR A C 1
ATOM 1574 O O . TYR A 1 192 ? 4.448 0.704 2.816 1.00 97.50 192 TYR A O 1
ATOM 1582 N N . HIS A 1 193 ? 4.729 -1.436 2.253 1.00 97.75 193 HIS A N 1
ATOM 1583 C CA . HIS A 1 193 ? 5.619 -1.113 1.136 1.00 97.75 193 HIS A CA 1
ATOM 1584 C C . HIS A 1 193 ? 4.887 -0.317 0.044 1.00 97.75 193 HIS A C 1
ATOM 1586 O O . HIS A 1 193 ? 5.448 0.629 -0.513 1.00 97.75 193 HIS A O 1
ATOM 1592 N N . MET A 1 194 ? 3.615 -0.629 -0.208 1.00 96.62 194 MET A N 1
ATOM 1593 C CA . MET A 1 194 ? 2.784 0.099 -1.164 1.00 96.62 194 MET A CA 1
ATOM 1594 C C . MET A 1 194 ? 2.564 1.561 -0.744 1.00 96.62 194 MET A C 1
ATOM 1596 O O . MET A 1 194 ? 2.527 2.450 -1.598 1.00 96.62 194 MET A O 1
ATOM 1600 N N . ALA A 1 195 ? 2.495 1.847 0.559 1.00 95.19 195 ALA A N 1
ATOM 1601 C CA . ALA A 1 195 ? 2.424 3.212 1.076 1.00 95.19 195 ALA A CA 1
ATOM 1602 C C . ALA A 1 195 ? 3.617 4.064 0.606 1.00 95.19 195 ALA A C 1
ATOM 1604 O O . ALA A 1 195 ? 3.430 5.169 0.096 1.00 95.19 195 ALA A O 1
ATOM 1605 N N . PHE A 1 196 ? 4.836 3.521 0.670 1.00 94.94 196 PHE A N 1
ATOM 1606 C CA . PHE A 1 196 ? 6.033 4.204 0.172 1.00 94.94 196 PHE A CA 1
ATOM 1607 C C . PHE A 1 196 ? 6.008 4.361 -1.351 1.00 94.94 196 PHE A C 1
ATOM 1609 O O . PHE A 1 196 ? 6.276 5.451 -1.858 1.00 94.94 196 PHE A O 1
ATOM 1616 N N . VAL A 1 197 ? 5.619 3.314 -2.087 1.00 95.12 197 VAL A N 1
ATOM 1617 C CA . VAL A 1 197 ? 5.489 3.376 -3.554 1.00 95.12 197 VAL A CA 1
ATOM 1618 C C . VAL A 1 197 ? 4.534 4.500 -3.969 1.00 95.12 197 VAL A C 1
ATOM 1620 O O . VAL A 1 197 ? 4.881 5.345 -4.795 1.00 95.12 197 VAL A O 1
ATOM 1623 N N . THR A 1 198 ? 3.348 4.575 -3.363 1.00 92.25 198 THR A N 1
ATOM 1624 C CA . THR A 1 198 ? 2.366 5.620 -3.699 1.00 92.25 198 THR A CA 1
ATOM 1625 C C . THR A 1 198 ? 2.800 7.025 -3.298 1.00 92.25 198 THR A C 1
ATOM 1627 O O . THR A 1 198 ? 2.440 7.993 -3.972 1.00 92.25 198 THR A O 1
ATOM 1630 N N . MET A 1 199 ? 3.582 7.162 -2.229 1.00 91.25 199 MET A N 1
ATOM 1631 C CA . MET A 1 199 ? 4.062 8.451 -1.736 1.00 91.25 199 MET A CA 1
ATOM 1632 C C . MET A 1 199 ? 5.181 9.042 -2.605 1.00 91.25 199 MET A C 1
ATOM 1634 O O . MET A 1 199 ? 5.262 10.269 -2.765 1.00 91.25 199 MET A O 1
ATOM 1638 N N . HIS A 1 200 ? 6.021 8.175 -3.175 1.00 91.88 200 HIS A N 1
ATOM 1639 C CA . HIS A 1 200 ? 7.213 8.549 -3.936 1.00 91.88 200 HIS A CA 1
ATOM 1640 C C . HIS A 1 200 ? 7.046 8.477 -5.458 1.00 91.88 200 HIS A C 1
ATOM 1642 O O . HIS A 1 200 ? 7.909 8.995 -6.166 1.00 91.88 200 HIS A O 1
ATOM 1648 N N . THR A 1 201 ? 5.939 7.919 -5.959 1.00 91.38 201 THR A N 1
ATOM 1649 C CA . THR A 1 201 ? 5.699 7.793 -7.403 1.00 91.38 201 THR A CA 1
ATOM 1650 C C . THR A 1 201 ? 4.319 8.293 -7.824 1.00 91.38 201 THR A C 1
ATOM 1652 O O . THR A 1 201 ? 3.314 8.175 -7.112 1.00 91.38 201 THR A O 1
ATOM 1655 N N . ASN A 1 202 ? 4.247 8.865 -9.026 1.00 90.00 202 ASN A N 1
ATOM 1656 C CA . ASN A 1 202 ? 2.985 9.155 -9.690 1.00 90.00 202 ASN A CA 1
ATOM 1657 C C . ASN A 1 202 ? 2.494 7.906 -10.442 1.00 90.00 202 ASN A C 1
ATOM 1659 O O . ASN A 1 202 ? 2.943 7.627 -11.553 1.00 90.00 202 ASN A O 1
ATOM 1663 N N . LEU A 1 203 ? 1.566 7.154 -9.835 1.00 90.38 203 LEU A N 1
ATOM 1664 C CA . LEU A 1 203 ? 1.024 5.933 -10.447 1.00 90.38 203 LEU A CA 1
ATOM 1665 C C . LEU A 1 203 ? 0.330 6.205 -11.784 1.00 90.38 203 LEU A C 1
ATOM 1667 O O . LEU A 1 203 ? 0.379 5.365 -12.673 1.00 90.38 203 LEU A O 1
ATOM 1671 N N . HIS A 1 204 ? -0.263 7.390 -11.953 1.00 88.88 204 HIS A N 1
ATOM 1672 C CA . HIS A 1 204 ? -0.881 7.774 -13.216 1.00 88.88 204 HIS A CA 1
ATOM 1673 C C . HIS A 1 204 ? 0.139 7.749 -14.358 1.00 88.88 204 HIS A C 1
ATOM 1675 O O . HIS A 1 204 ? -0.122 7.157 -15.400 1.00 88.88 204 HIS A O 1
ATOM 1681 N N . HIS A 1 205 ? 1.334 8.308 -14.140 1.00 91.00 205 HIS A N 1
ATOM 1682 C CA . HIS A 1 205 ? 2.397 8.310 -15.147 1.00 91.00 205 HIS A CA 1
ATOM 1683 C C . HIS A 1 205 ? 2.895 6.895 -15.459 1.00 91.00 205 HIS A C 1
ATOM 1685 O O . HIS A 1 205 ? 3.174 6.603 -16.621 1.00 91.00 205 HIS A O 1
ATOM 1691 N N . LEU A 1 206 ? 2.938 5.996 -14.466 1.00 91.94 206 LEU A N 1
ATOM 1692 C CA . LEU A 1 206 ? 3.254 4.582 -14.710 1.00 91.94 206 LEU A CA 1
ATOM 1693 C C . LEU A 1 206 ? 2.224 3.937 -15.641 1.00 91.94 206 LEU A C 1
ATOM 1695 O O . LEU A 1 206 ? 2.607 3.281 -16.606 1.00 91.94 206 LEU A O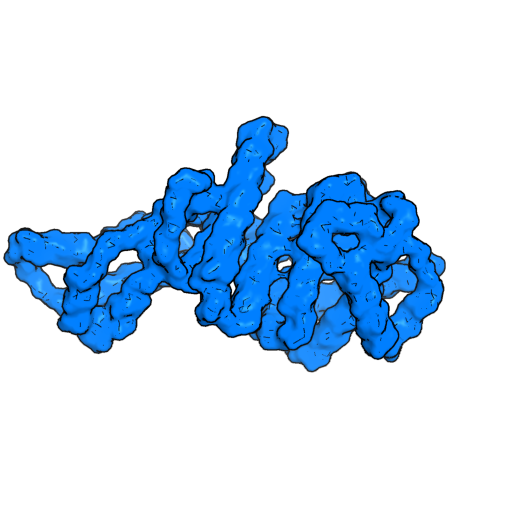 1
ATOM 1699 N N . TYR A 1 207 ? 0.931 4.152 -15.382 1.00 90.25 207 TYR A N 1
ATOM 1700 C CA . TYR A 1 207 ? -0.144 3.614 -16.217 1.00 90.25 207 TYR A CA 1
ATOM 1701 C C . TYR A 1 207 ? -0.117 4.196 -17.634 1.00 90.25 207 TYR A C 1
ATOM 1703 O O . TYR A 1 207 ? -0.264 3.447 -18.598 1.00 90.25 207 TYR A O 1
ATOM 1711 N N . VAL A 1 208 ? 0.150 5.501 -17.779 1.00 90.12 208 VAL A N 1
ATOM 1712 C CA . VAL A 1 208 ? 0.319 6.159 -19.089 1.00 90.12 208 VAL A CA 1
ATOM 1713 C C . VAL A 1 208 ? 1.445 5.497 -19.876 1.00 90.12 208 VAL A C 1
ATOM 1715 O O . VAL A 1 208 ? 1.251 5.110 -21.027 1.00 90.12 208 VAL A O 1
ATOM 1718 N N . LEU A 1 209 ? 2.617 5.340 -19.256 1.00 90.44 209 LEU A N 1
ATOM 1719 C CA . LEU A 1 209 ? 3.796 4.787 -19.916 1.00 90.44 209 LEU A CA 1
ATOM 1720 C C . LEU A 1 209 ? 3.614 3.303 -20.271 1.00 90.44 209 LEU A C 1
ATOM 1722 O O . LEU A 1 209 ? 4.037 2.864 -21.342 1.00 90.44 209 LEU A O 1
ATOM 1726 N N . ALA A 1 210 ? 2.940 2.544 -19.405 1.00 90.19 210 ALA A N 1
ATOM 1727 C CA . ALA A 1 210 ? 2.575 1.152 -19.652 1.00 90.19 210 ALA A CA 1
ATOM 1728 C C . ALA A 1 210 ? 1.529 0.996 -20.775 1.00 90.19 210 ALA A C 1
ATOM 1730 O O . ALA A 1 210 ? 1.416 -0.077 -21.366 1.00 90.19 210 ALA A O 1
ATOM 1731 N N . GLY A 1 211 ? 0.798 2.064 -21.117 1.00 86.50 211 GLY A N 1
ATOM 1732 C CA . GLY A 1 211 ? -0.309 2.024 -22.074 1.00 86.50 211 GLY A CA 1
ATOM 1733 C C . GLY A 1 211 ? -1.589 1.431 -21.482 1.00 86.50 211 GLY A C 1
ATOM 1734 O O . GLY A 1 211 ? -2.399 0.851 -22.201 1.00 86.50 211 GLY A O 1
ATOM 1735 N N . ASP A 1 212 ? -1.766 1.548 -20.169 1.00 83.56 212 ASP A N 1
ATOM 1736 C CA . ASP A 1 212 ? -2.894 0.986 -19.439 1.00 83.56 212 ASP A CA 1
ATOM 1737 C C . ASP A 1 212 ? -4.112 1.922 -19.476 1.00 83.56 212 ASP A C 1
ATOM 1739 O O . ASP A 1 212 ? -4.326 2.744 -18.583 1.00 83.56 212 ASP A O 1
ATOM 1743 N N . ALA A 1 213 ? -4.925 1.789 -20.526 1.00 69.94 213 ALA A N 1
ATOM 1744 C CA . ALA A 1 213 ? -6.020 2.708 -20.845 1.00 69.94 213 ALA A CA 1
ATOM 1745 C C . ALA A 1 213 ? -7.145 2.801 -19.782 1.00 69.94 213 ALA A C 1
ATOM 1747 O O . ALA A 1 213 ? -7.966 3.714 -19.834 1.00 69.94 213 ALA A O 1
ATOM 1748 N N . ARG A 1 214 ? -7.203 1.885 -18.805 1.00 69.00 214 ARG A N 1
ATOM 1749 C CA . ARG A 1 214 ? -8.316 1.763 -17.837 1.00 69.00 214 ARG A CA 1
ATOM 1750 C C . ARG A 1 214 ? -8.449 2.925 -16.863 1.00 69.00 214 ARG A C 1
ATOM 1752 O O . ARG A 1 214 ? -9.528 3.153 -16.321 1.00 69.00 214 ARG A O 1
ATOM 1759 N N . GLN A 1 215 ? -7.338 3.587 -16.554 1.00 62.38 215 GLN A N 1
ATOM 1760 C CA . GLN A 1 215 ? -7.302 4.604 -15.501 1.00 62.38 215 GLN A CA 1
ATOM 1761 C C . GLN A 1 215 ? -7.692 5.990 -16.000 1.00 62.38 215 GLN A C 1
ATOM 1763 O O . GLN A 1 215 ? -7.772 6.929 -15.207 1.00 62.38 215 GLN A O 1
ATOM 1768 N N . PHE A 1 216 ? -7.944 6.129 -17.300 1.00 60.44 216 PHE A N 1
ATOM 1769 C CA . PHE A 1 216 ? -8.243 7.410 -17.905 1.00 60.44 216 PHE A CA 1
ATOM 1770 C C . PHE A 1 216 ? -9.739 7.538 -18.166 1.00 60.44 216 PHE A C 1
ATOM 1772 O O . PHE A 1 216 ? -10.359 6.701 -18.815 1.00 60.44 216 PHE A O 1
ATOM 1779 N N . SER A 1 217 ? -10.322 8.630 -17.679 1.00 63.84 217 SER A N 1
ATOM 1780 C CA . SER A 1 217 ? -11.658 9.077 -18.080 1.00 63.84 217 SER A CA 1
ATOM 1781 C C . SER A 1 217 ? -11.667 9.724 -19.472 1.00 63.84 217 SER A C 1
ATOM 1783 O O . SER A 1 217 ? -12.739 9.953 -20.027 1.00 63.84 217 SER A O 1
ATOM 1785 N N . ARG A 1 218 ? -10.484 10.023 -20.033 1.00 73.69 218 ARG A N 1
ATOM 1786 C CA . ARG A 1 218 ? -10.273 10.603 -21.367 1.00 73.69 218 ARG A CA 1
ATOM 1787 C C . ARG A 1 218 ? -9.243 9.802 -22.157 1.00 73.69 218 ARG A C 1
ATOM 1789 O O . ARG A 1 218 ? -8.435 9.089 -21.577 1.00 73.69 218 ARG A O 1
ATOM 1796 N N . ILE A 1 219 ? -9.240 9.959 -23.474 1.00 70.88 219 ILE A N 1
ATOM 1797 C CA . ILE A 1 219 ? -8.215 9.359 -24.332 1.00 70.88 219 ILE A CA 1
ATOM 1798 C C . ILE A 1 219 ? -6.860 9.993 -23.990 1.00 70.88 219 ILE A C 1
ATOM 1800 O O . ILE A 1 219 ? -6.730 11.215 -24.007 1.00 70.88 219 ILE A O 1
ATOM 1804 N N . THR A 1 220 ? -5.870 9.162 -23.665 1.00 71.62 220 THR A N 1
ATOM 1805 C CA . THR A 1 220 ? -4.492 9.600 -23.420 1.00 71.62 220 THR A CA 1
ATOM 1806 C C . THR A 1 220 ? -3.872 10.089 -24.719 1.00 71.62 220 THR A C 1
ATOM 1808 O O . THR A 1 220 ? -3.779 9.344 -25.698 1.00 71.62 220 THR A O 1
ATOM 1811 N N . GLU A 1 221 ? -3.430 11.339 -24.738 1.00 77.62 221 GLU A N 1
ATOM 1812 C CA . GLU A 1 221 ? -2.804 11.926 -25.914 1.00 77.62 221 GLU A CA 1
ATOM 1813 C C . GLU A 1 221 ? -1.302 11.622 -25.956 1.00 77.62 221 GLU A C 1
ATOM 1815 O O . GLU A 1 221 ? -0.669 11.287 -24.951 1.00 77.62 221 GLU A O 1
ATOM 1820 N N . LYS A 1 222 ? -0.683 11.791 -27.132 1.00 83.69 222 LYS A N 1
ATOM 1821 C CA . LYS A 1 222 ? 0.776 11.636 -27.271 1.00 83.69 222 LYS A CA 1
ATOM 1822 C C . LYS A 1 222 ? 1.538 12.558 -26.314 1.00 83.69 222 LYS A C 1
ATOM 1824 O O . LYS A 1 222 ? 2.583 12.170 -25.801 1.00 83.69 222 LYS A O 1
ATOM 1829 N N . ILE A 1 223 ? 1.016 13.757 -26.061 1.00 86.88 223 ILE A N 1
ATOM 1830 C CA . ILE A 1 223 ? 1.623 14.724 -25.144 1.00 86.88 223 ILE A CA 1
ATOM 1831 C C . ILE A 1 223 ? 1.655 14.204 -23.701 1.00 86.88 223 ILE A C 1
ATOM 1833 O O . ILE A 1 223 ? 2.702 14.289 -23.061 1.00 86.88 223 ILE A O 1
ATOM 1837 N N . ASP A 1 224 ? 0.576 13.570 -23.227 1.00 86.62 224 ASP A N 1
ATOM 1838 C CA . ASP A 1 224 ? 0.511 12.969 -21.890 1.00 86.62 224 ASP A CA 1
ATOM 1839 C C . ASP A 1 224 ? 1.591 11.885 -21.731 1.00 86.62 224 ASP A C 1
ATOM 1841 O O . ASP A 1 224 ? 2.270 11.815 -20.707 1.00 86.62 224 ASP A O 1
ATOM 1845 N N . TYR A 1 225 ? 1.812 11.084 -22.781 1.00 89.62 225 TYR A N 1
ATOM 1846 C CA . TYR A 1 225 ? 2.869 10.073 -22.808 1.00 89.62 225 TYR A CA 1
ATOM 1847 C C . TYR A 1 225 ? 4.272 10.679 -22.684 1.00 89.62 225 TYR A C 1
ATOM 1849 O O . TYR A 1 225 ? 5.070 10.212 -21.870 1.00 89.62 225 TYR A O 1
ATOM 1857 N N . TYR A 1 226 ? 4.591 11.720 -23.460 1.00 92.06 226 TYR A N 1
ATOM 1858 C CA . TYR A 1 226 ? 5.908 12.361 -23.385 1.00 92.06 226 TYR A CA 1
ATOM 1859 C C . TYR A 1 226 ? 6.140 13.048 -22.035 1.00 92.06 226 TYR A C 1
ATOM 1861 O O . TYR A 1 226 ? 7.236 12.936 -21.485 1.00 92.06 226 TYR A O 1
ATOM 1869 N N . HIS A 1 227 ? 5.117 13.691 -21.466 1.00 92.38 227 HIS A N 1
ATOM 1870 C CA . HIS A 1 227 ? 5.195 14.259 -20.119 1.00 92.38 227 HIS A CA 1
ATOM 1871 C C . HIS A 1 227 ? 5.451 13.182 -19.063 1.00 92.38 227 HIS A C 1
ATOM 1873 O O . HIS A 1 227 ? 6.409 13.296 -18.297 1.00 92.38 227 HIS A O 1
ATOM 1879 N N . ALA A 1 228 ? 4.659 12.105 -19.069 1.00 92.81 228 ALA A N 1
ATOM 1880 C CA . ALA A 1 228 ? 4.834 10.985 -18.151 1.00 92.81 228 ALA A CA 1
ATOM 1881 C C . ALA A 1 228 ? 6.232 10.363 -18.281 1.00 92.81 228 ALA A C 1
ATOM 1883 O O . ALA A 1 228 ? 6.900 10.130 -17.275 1.00 92.81 228 ALA A O 1
ATOM 1884 N N . LYS A 1 229 ? 6.712 10.147 -19.512 1.00 93.81 229 LYS A N 1
ATOM 1885 C CA . LYS A 1 229 ? 8.051 9.605 -19.773 1.00 93.81 229 LYS A CA 1
ATOM 1886 C C . LYS A 1 229 ? 9.152 10.517 -19.229 1.00 93.81 229 LYS A C 1
ATOM 1888 O O . LYS A 1 229 ? 10.083 10.020 -18.598 1.00 93.81 229 LYS A O 1
ATOM 1893 N N . ASN A 1 230 ? 9.061 11.827 -19.452 1.00 94.69 230 ASN A N 1
ATOM 1894 C CA . ASN A 1 230 ? 10.068 12.781 -18.986 1.00 94.69 230 ASN A CA 1
ATOM 1895 C C . ASN A 1 230 ? 10.140 12.821 -17.455 1.00 94.69 230 ASN A C 1
ATOM 1897 O O . ASN A 1 230 ? 11.231 12.712 -16.894 1.00 94.69 230 ASN A O 1
ATOM 1901 N N . GLU A 1 231 ? 8.994 12.901 -16.774 1.00 94.62 231 GLU A N 1
ATOM 1902 C CA . GLU A 1 231 ? 8.965 12.868 -15.309 1.00 94.62 231 GLU A CA 1
ATOM 1903 C C . GLU A 1 231 ? 9.474 11.541 -14.748 1.00 94.62 231 GLU A C 1
ATOM 1905 O O . GLU A 1 231 ? 10.275 11.532 -13.816 1.00 94.62 231 GLU A O 1
ATOM 1910 N N . LEU A 1 232 ? 9.057 10.412 -15.330 1.00 95.75 232 LEU A N 1
ATOM 1911 C CA . LEU A 1 232 ? 9.517 9.097 -14.893 1.00 95.75 232 LEU A CA 1
ATOM 1912 C C . LEU A 1 232 ? 11.010 8.887 -15.155 1.00 95.75 232 LEU A C 1
ATOM 1914 O O . LEU A 1 232 ? 11.660 8.181 -14.393 1.00 95.75 232 LEU A O 1
ATOM 1918 N N . THR A 1 233 ? 11.582 9.535 -16.172 1.00 95.69 233 THR A N 1
ATOM 1919 C CA . THR A 1 233 ? 13.031 9.504 -16.413 1.00 95.69 233 THR A CA 1
ATOM 1920 C C . THR A 1 233 ? 13.783 10.256 -15.318 1.00 95.69 233 THR A C 1
ATOM 1922 O O . THR A 1 233 ? 14.774 9.754 -14.792 1.00 95.69 233 THR A O 1
ATOM 1925 N N . GLN A 1 234 ? 13.302 11.435 -14.917 1.00 95.06 234 GLN A N 1
ATOM 1926 C CA . GLN A 1 234 ? 13.890 12.175 -13.795 1.00 95.06 234 GLN A CA 1
ATOM 1927 C C . GLN A 1 234 ? 13.739 11.400 -12.480 1.00 95.06 234 GLN A C 1
ATOM 1929 O O . GLN A 1 234 ? 14.691 11.278 -11.713 1.00 95.06 234 GLN A O 1
ATOM 1934 N N . TRP A 1 235 ? 12.560 10.821 -12.253 1.00 95.44 235 TRP A N 1
ATOM 1935 C CA . TRP A 1 235 ? 12.263 9.986 -11.094 1.00 95.44 235 TRP A CA 1
ATOM 1936 C C . TRP A 1 235 ? 13.149 8.734 -11.025 1.00 95.44 235 TRP A C 1
ATOM 1938 O O . TRP A 1 235 ? 13.713 8.455 -9.973 1.00 95.44 235 TRP A O 1
ATOM 1948 N N . ALA A 1 236 ? 13.346 8.006 -12.129 1.00 94.38 236 ALA A N 1
ATOM 1949 C CA . ALA A 1 236 ? 14.176 6.797 -12.156 1.00 94.38 236 ALA A CA 1
ATOM 1950 C C . ALA A 1 236 ? 15.655 7.076 -11.831 1.00 94.38 236 ALA A C 1
ATOM 1952 O O . ALA A 1 236 ? 16.380 6.178 -11.409 1.00 94.38 236 ALA A O 1
ATOM 1953 N N . ASN A 1 237 ? 16.099 8.323 -12.002 1.00 93.31 237 ASN A N 1
ATOM 1954 C CA . ASN A 1 237 ? 17.455 8.772 -11.699 1.00 93.31 237 ASN A CA 1
ATOM 1955 C C . ASN A 1 237 ? 17.544 9.560 -10.375 1.00 93.31 237 ASN A C 1
ATOM 1957 O O . ASN A 1 237 ? 18.552 10.216 -10.118 1.00 93.31 237 ASN A O 1
ATOM 1961 N N . SER A 1 238 ? 16.515 9.497 -9.523 1.00 94.06 238 SER A N 1
ATOM 1962 C CA . SER A 1 238 ? 16.491 10.155 -8.214 1.00 94.06 238 SER A CA 1
ATOM 1963 C C . SER A 1 238 ? 16.588 9.149 -7.049 1.00 94.06 238 SER A C 1
ATOM 1965 O O . SER A 1 238 ? 16.249 7.969 -7.203 1.00 94.06 238 SER A O 1
ATOM 1967 N N . PRO A 1 239 ? 16.962 9.603 -5.834 1.00 93.81 239 PRO A N 1
ATOM 1968 C CA . PRO A 1 239 ? 16.912 8.762 -4.634 1.00 93.81 239 PRO A CA 1
ATOM 1969 C C . PRO A 1 239 ? 15.501 8.249 -4.317 1.00 93.81 239 PRO A C 1
ATOM 1971 O O . PRO A 1 239 ? 15.337 7.147 -3.798 1.00 93.81 239 PRO A O 1
ATOM 1974 N N . THR A 1 240 ? 14.459 9.021 -4.649 1.00 93.00 240 THR A N 1
ATOM 1975 C CA . THR A 1 240 ? 13.070 8.596 -4.427 1.00 93.00 240 THR A CA 1
ATOM 1976 C C . THR A 1 240 ? 12.652 7.484 -5.383 1.00 93.00 240 THR A C 1
ATOM 1978 O O . THR A 1 240 ? 11.880 6.616 -4.976 1.00 93.00 240 THR A O 1
ATOM 1981 N N . GLY A 1 241 ? 13.185 7.458 -6.610 1.00 94.50 241 GLY A N 1
ATOM 1982 C CA . GLY A 1 241 ? 12.990 6.345 -7.537 1.00 94.50 241 GLY A CA 1
ATOM 1983 C C . GLY A 1 241 ? 13.649 5.057 -7.064 1.00 94.50 241 GLY A C 1
ATOM 1984 O O . GLY A 1 241 ? 13.015 4.002 -7.094 1.00 94.50 241 GLY A O 1
ATOM 1985 N N . GLN A 1 242 ? 14.873 5.148 -6.536 1.00 94.38 242 GLN A N 1
ATOM 1986 C CA . GLN A 1 242 ? 15.566 4.011 -5.919 1.00 94.38 242 GLN A CA 1
ATOM 1987 C C . GLN A 1 242 ? 14.788 3.460 -4.722 1.00 94.38 242 GLN A C 1
ATOM 1989 O O . GLN A 1 242 ? 14.480 2.270 -4.679 1.00 94.38 242 GLN A O 1
ATOM 1994 N N . LEU A 1 243 ? 14.400 4.334 -3.789 1.00 95.50 243 LEU A N 1
ATOM 1995 C CA . LEU A 1 243 ? 13.606 3.968 -2.618 1.00 95.50 243 LEU A CA 1
ATOM 1996 C C . LEU A 1 243 ? 12.299 3.272 -3.016 1.00 95.50 243 LEU A C 1
ATOM 1998 O O . LEU A 1 243 ? 12.007 2.173 -2.548 1.00 95.50 243 LEU A O 1
ATOM 2002 N N . ALA A 1 244 ? 11.514 3.881 -3.905 1.00 96.12 244 ALA A N 1
ATOM 2003 C CA . ALA A 1 244 ? 10.229 3.323 -4.311 1.00 96.12 244 ALA A CA 1
ATOM 2004 C C . ALA A 1 244 ? 10.382 1.991 -5.067 1.00 96.12 244 ALA A C 1
ATOM 2006 O O . ALA A 1 244 ? 9.563 1.090 -4.889 1.00 96.12 244 ALA A O 1
ATOM 2007 N N . THR A 1 245 ? 11.448 1.833 -5.856 1.00 96.81 245 THR A N 1
ATOM 2008 C CA . THR A 1 245 ? 11.769 0.565 -6.528 1.00 96.81 245 THR A CA 1
ATOM 2009 C C . THR A 1 245 ? 12.152 -0.514 -5.520 1.00 96.81 245 THR A C 1
ATOM 2011 O O . THR A 1 245 ? 11.643 -1.628 -5.612 1.00 96.81 245 THR A O 1
ATOM 2014 N N . TRP A 1 246 ? 12.955 -0.184 -4.503 1.00 97.12 246 TRP A N 1
ATOM 2015 C CA . TRP A 1 246 ? 13.273 -1.106 -3.410 1.00 97.12 246 TRP A CA 1
ATOM 2016 C C . TRP A 1 246 ? 12.004 -1.613 -2.710 1.00 97.12 246 TRP A C 1
ATOM 2018 O O . TRP A 1 246 ? 11.821 -2.820 -2.567 1.00 97.12 246 TRP A O 1
ATOM 2028 N N . HIS A 1 247 ? 11.066 -0.721 -2.367 1.00 97.75 247 HIS A N 1
ATOM 2029 C CA . HIS A 1 247 ? 9.774 -1.126 -1.798 1.00 97.75 247 HIS A CA 1
ATOM 2030 C C . HIS A 1 247 ? 8.941 -1.990 -2.764 1.00 97.75 247 HIS A C 1
ATOM 2032 O O . HIS A 1 247 ? 8.301 -2.943 -2.320 1.00 97.75 247 HIS A O 1
ATOM 2038 N N . ALA A 1 248 ? 8.969 -1.717 -4.073 1.00 97.81 248 ALA A N 1
ATOM 2039 C CA . ALA A 1 248 ? 8.310 -2.558 -5.073 1.00 97.81 248 ALA A CA 1
ATOM 2040 C C . ALA A 1 248 ? 8.888 -3.987 -5.107 1.00 97.81 248 ALA A C 1
ATOM 2042 O O . ALA A 1 248 ? 8.136 -4.959 -5.163 1.00 97.81 248 ALA A O 1
ATOM 2043 N N . ILE A 1 249 ? 10.207 -4.138 -4.989 1.00 97.56 249 ILE A N 1
ATOM 2044 C CA . ILE A 1 249 ? 10.856 -5.455 -4.912 1.00 97.56 249 ILE A CA 1
ATOM 2045 C C . ILE A 1 249 ? 10.413 -6.209 -3.655 1.00 97.56 249 ILE A C 1
ATOM 2047 O O . ILE A 1 249 ? 10.094 -7.393 -3.746 1.00 97.56 249 ILE A O 1
ATOM 2051 N N . GLN A 1 250 ? 10.302 -5.529 -2.508 1.00 97.31 250 GLN A N 1
ATOM 2052 C CA . GLN A 1 250 ? 9.786 -6.149 -1.281 1.00 97.31 250 GLN A CA 1
ATOM 2053 C C . GLN A 1 250 ? 8.346 -6.663 -1.450 1.00 97.31 250 GLN A C 1
ATOM 2055 O O . GLN A 1 250 ? 8.016 -7.734 -0.942 1.00 97.31 250 GLN A O 1
ATOM 2060 N N . ILE A 1 251 ? 7.494 -5.949 -2.200 1.00 97.25 251 ILE A N 1
ATOM 2061 C CA . ILE A 1 251 ? 6.141 -6.424 -2.544 1.00 97.25 251 ILE A CA 1
ATOM 2062 C C . ILE A 1 251 ? 6.224 -7.715 -3.361 1.00 97.25 251 ILE A C 1
ATOM 2064 O O . ILE A 1 251 ? 5.567 -8.696 -3.017 1.00 97.25 251 ILE A O 1
ATOM 2068 N N . ILE A 1 252 ? 7.046 -7.735 -4.415 1.00 96.25 252 ILE A N 1
ATOM 2069 C CA . ILE A 1 252 ? 7.198 -8.909 -5.285 1.00 96.25 252 ILE A CA 1
ATOM 2070 C C . ILE A 1 252 ? 7.680 -10.111 -4.469 1.00 96.25 252 ILE A C 1
ATOM 2072 O O . ILE A 1 252 ? 7.025 -11.149 -4.487 1.00 96.25 252 ILE A O 1
ATOM 2076 N N . VAL A 1 253 ? 8.769 -9.966 -3.708 1.00 95.12 253 VAL A N 1
ATOM 2077 C CA . VAL A 1 253 ? 9.366 -11.053 -2.912 1.00 95.12 253 VAL A CA 1
ATOM 2078 C C . VAL A 1 253 ? 8.372 -11.634 -1.907 1.00 95.12 253 VAL A C 1
ATOM 2080 O O . VAL A 1 253 ? 8.279 -12.851 -1.788 1.00 95.12 253 VAL A O 1
ATOM 2083 N N . ARG A 1 254 ? 7.587 -10.793 -1.222 1.00 94.25 254 ARG A N 1
ATOM 2084 C CA . ARG A 1 254 ? 6.589 -11.246 -0.234 1.00 94.25 254 ARG A CA 1
ATOM 2085 C C . ARG A 1 254 ? 5.385 -11.955 -0.840 1.00 94.25 254 ARG A C 1
ATOM 2087 O O . ARG A 1 254 ? 4.678 -12.662 -0.129 1.00 94.25 254 ARG A O 1
ATOM 2094 N N . MET A 1 255 ? 5.115 -11.718 -2.118 1.00 93.62 255 MET A N 1
ATOM 2095 C CA . MET A 1 255 ? 3.993 -12.326 -2.827 1.00 93.62 255 MET A CA 1
ATOM 2096 C C . MET A 1 255 ? 4.401 -13.557 -3.641 1.00 93.62 255 MET A C 1
ATOM 2098 O O . MET A 1 255 ? 3.544 -14.364 -4.006 1.00 93.62 255 MET A O 1
ATOM 2102 N N . LEU A 1 256 ? 5.693 -13.727 -3.928 1.00 89.69 256 LEU A N 1
ATOM 2103 C CA . LEU A 1 256 ? 6.205 -14.928 -4.577 1.00 89.69 256 LEU A CA 1
ATOM 2104 C C . LEU A 1 256 ? 6.069 -16.132 -3.639 1.00 89.69 256 LEU A C 1
ATOM 2106 O O . LEU A 1 256 ? 6.541 -16.113 -2.509 1.00 89.69 256 LEU A O 1
ATOM 2110 N N . GLY A 1 257 ? 5.419 -17.190 -4.127 1.00 82.50 257 GLY A N 1
ATOM 2111 C CA . GLY A 1 257 ? 5.180 -18.413 -3.354 1.00 82.50 257 GLY A CA 1
ATOM 2112 C C . GLY A 1 257 ? 3.955 -18.373 -2.433 1.00 82.50 257 GLY A C 1
ATOM 2113 O O . GLY A 1 257 ? 3.680 -19.371 -1.778 1.00 82.50 257 GLY A O 1
ATOM 2114 N N . GLU A 1 258 ? 3.187 -17.278 -2.420 1.00 87.62 258 GLU A N 1
ATOM 2115 C CA . GLU A 1 258 ? 2.000 -17.110 -1.566 1.00 87.62 258 GLU A CA 1
ATOM 2116 C C . GLU A 1 258 ? 0.706 -17.023 -2.412 1.00 87.62 258 GLU A C 1
ATOM 2118 O O . GLU A 1 258 ? 0.108 -15.950 -2.552 1.00 87.62 258 GLU A O 1
ATOM 2123 N N . PRO A 1 259 ? 0.232 -18.140 -3.007 1.00 84.31 259 PRO A N 1
ATOM 2124 C CA . PRO A 1 259 ? -0.894 -18.139 -3.950 1.00 84.31 259 PRO A CA 1
ATOM 2125 C C . PRO A 1 259 ? -2.216 -17.663 -3.328 1.00 84.31 259 PRO A C 1
ATOM 2127 O O . PRO A 1 259 ? -3.049 -17.076 -4.021 1.00 84.31 259 PRO A O 1
ATOM 2130 N N . ALA A 1 260 ? -2.409 -17.883 -2.023 1.00 84.69 260 ALA A N 1
ATOM 2131 C CA . ALA A 1 260 ? -3.611 -17.460 -1.304 1.00 84.69 260 ALA A CA 1
ATOM 2132 C C . ALA A 1 260 ? -3.791 -15.932 -1.339 1.00 84.69 260 ALA A C 1
ATOM 2134 O O . ALA A 1 260 ? -4.894 -15.440 -1.578 1.00 84.69 260 ALA A O 1
ATOM 2135 N N . LEU A 1 261 ? -2.693 -15.178 -1.201 1.00 83.44 261 LEU A N 1
ATOM 2136 C CA . LEU A 1 261 ? -2.722 -13.713 -1.238 1.00 83.44 261 LEU A CA 1
ATOM 2137 C C . LEU A 1 261 ? -3.166 -13.185 -2.599 1.00 83.44 261 LEU A C 1
ATOM 2139 O O . LEU A 1 261 ? -3.934 -12.231 -2.674 1.00 83.44 261 LEU A O 1
ATOM 2143 N N . VAL A 1 262 ? -2.691 -13.818 -3.670 1.00 84.44 262 VAL A N 1
ATOM 2144 C CA . VAL A 1 262 ? -2.946 -13.402 -5.053 1.00 84.44 262 VAL A CA 1
ATOM 2145 C C . VAL A 1 262 ? -4.379 -13.747 -5.474 1.00 84.44 262 VAL A C 1
ATOM 2147 O O . VAL A 1 262 ? -5.034 -12.956 -6.151 1.00 84.44 262 VAL A O 1
ATOM 2150 N N . ARG A 1 263 ? -4.891 -14.914 -5.064 1.00 84.00 263 ARG A N 1
ATOM 2151 C CA . ARG A 1 263 ? -6.182 -15.437 -5.532 1.00 84.00 263 ARG A CA 1
ATOM 2152 C C . ARG A 1 263 ? -7.391 -14.768 -4.877 1.00 84.00 263 ARG A C 1
ATOM 2154 O O . ARG A 1 263 ? -8.389 -14.521 -5.554 1.00 84.00 263 ARG A O 1
ATOM 2161 N N . GLU A 1 264 ? -7.338 -14.517 -3.573 1.00 81.38 264 GLU A N 1
ATOM 2162 C CA . GLU A 1 264 ? -8.544 -14.213 -2.789 1.00 81.38 264 GLU A CA 1
ATOM 2163 C C . GLU A 1 264 ? -8.968 -12.742 -2.836 1.00 81.38 264 GLU A C 1
ATOM 2165 O O . GLU A 1 264 ? -10.144 -12.429 -2.656 1.00 81.38 264 GLU A O 1
ATOM 2170 N N . GLN A 1 265 ? -8.032 -11.817 -3.057 1.00 82.62 265 GLN A N 1
ATOM 2171 C CA . GLN A 1 265 ? -8.269 -10.392 -2.826 1.00 82.62 265 GLN A CA 1
ATOM 2172 C C . GLN A 1 265 ? -7.711 -9.543 -3.961 1.00 82.62 265 GLN A C 1
ATOM 2174 O O . GLN A 1 265 ? -6.502 -9.417 -4.076 1.00 82.62 265 GLN A O 1
ATOM 2179 N N . LEU A 1 266 ? -8.583 -8.884 -4.734 1.00 87.81 266 LEU A N 1
ATOM 2180 C CA . LEU A 1 266 ? -8.230 -8.061 -5.905 1.00 87.81 266 LEU A CA 1
ATOM 2181 C C . LEU A 1 266 ? -7.036 -7.111 -5.693 1.00 87.81 266 LEU A C 1
ATOM 2183 O O . LEU A 1 266 ? -6.203 -6.958 -6.585 1.00 87.81 266 LEU A O 1
ATOM 2187 N N . HIS A 1 267 ? -6.959 -6.448 -4.536 1.00 89.88 267 HIS A N 1
ATOM 2188 C CA . HIS A 1 267 ? -5.936 -5.431 -4.282 1.00 89.88 267 HIS A CA 1
ATOM 2189 C C . HIS A 1 267 ? -4.517 -6.010 -4.245 1.00 89.88 267 HIS A C 1
ATOM 2191 O O . HIS A 1 267 ? -3.585 -5.322 -4.642 1.00 89.88 267 HIS A O 1
ATOM 2197 N N . MET A 1 268 ? -4.347 -7.268 -3.834 1.00 92.75 268 MET A N 1
ATOM 2198 C CA . MET A 1 268 ? -3.036 -7.908 -3.721 1.00 92.75 268 MET A CA 1
ATOM 2199 C C . MET A 1 268 ? -2.348 -8.100 -5.087 1.00 92.75 268 MET A C 1
ATOM 2201 O O . MET A 1 268 ? -1.301 -7.486 -5.302 1.00 92.75 268 MET A O 1
ATOM 2205 N N . PRO A 1 269 ? -2.895 -8.867 -6.054 1.00 92.69 269 PRO A N 1
ATOM 2206 C CA . PRO A 1 269 ? -2.297 -8.998 -7.383 1.00 92.69 269 PRO A CA 1
ATOM 2207 C C . PRO A 1 269 ? -2.206 -7.651 -8.108 1.00 92.69 269 PRO A C 1
ATOM 2209 O O . PRO A 1 269 ? -1.297 -7.446 -8.906 1.00 92.69 269 PRO A O 1
ATOM 2212 N N . PHE A 1 270 ? -3.087 -6.693 -7.803 1.00 93.00 270 PHE A N 1
ATOM 2213 C CA . PHE A 1 270 ? -2.982 -5.349 -8.366 1.00 93.00 270 PHE A CA 1
ATOM 2214 C C . PHE A 1 270 ? -1.803 -4.546 -7.779 1.00 93.00 270 PHE A C 1
ATOM 2216 O O . PHE A 1 270 ? -1.130 -3.821 -8.505 1.00 93.00 270 PHE A O 1
ATOM 2223 N N . MET A 1 271 ? -1.471 -4.696 -6.494 1.00 95.25 271 MET A N 1
ATOM 2224 C CA . MET A 1 271 ? -0.231 -4.137 -5.933 1.00 95.25 271 MET A CA 1
ATOM 2225 C C . MET A 1 271 ? 1.008 -4.820 -6.525 1.00 95.25 271 MET A C 1
ATOM 2227 O O . MET A 1 271 ? 1.991 -4.144 -6.824 1.00 95.25 271 MET A O 1
ATOM 2231 N N . GLN A 1 272 ? 0.943 -6.133 -6.776 1.00 94.94 272 GLN A N 1
ATOM 2232 C CA . GLN A 1 272 ? 1.997 -6.867 -7.484 1.00 94.94 272 GLN A CA 1
ATOM 2233 C C . GLN A 1 272 ? 2.186 -6.349 -8.916 1.00 94.94 272 GLN A C 1
ATOM 2235 O O . GLN A 1 272 ? 3.317 -6.146 -9.350 1.00 94.94 272 GLN A O 1
ATOM 2240 N N . TYR A 1 273 ? 1.090 -6.069 -9.629 1.00 94.94 273 TYR A N 1
ATOM 2241 C CA . TYR A 1 273 ? 1.110 -5.425 -10.943 1.00 94.94 273 TYR A CA 1
ATOM 2242 C C . TYR A 1 273 ? 1.849 -4.084 -10.904 1.00 94.94 273 TYR A C 1
ATOM 2244 O O . TYR A 1 273 ? 2.773 -3.863 -11.686 1.00 94.94 273 TYR A O 1
ATOM 2252 N N . ILE A 1 274 ? 1.484 -3.204 -9.966 1.00 95.50 274 ILE A N 1
ATOM 2253 C CA . ILE A 1 274 ? 2.128 -1.893 -9.827 1.00 95.50 274 ILE A CA 1
ATOM 2254 C C . ILE A 1 274 ? 3.617 -2.059 -9.516 1.00 95.50 274 ILE A C 1
ATOM 2256 O O . ILE A 1 274 ? 4.446 -1.370 -10.106 1.00 95.50 274 ILE A O 1
ATOM 2260 N N . ALA A 1 275 ? 3.973 -2.998 -8.639 1.00 97.19 275 ALA A N 1
ATOM 2261 C CA . ALA A 1 275 ? 5.361 -3.283 -8.306 1.00 97.19 275 ALA A CA 1
ATOM 2262 C C . ALA A 1 275 ? 6.179 -3.772 -9.520 1.00 97.19 275 ALA A C 1
ATOM 2264 O O . ALA A 1 275 ? 7.327 -3.359 -9.694 1.00 97.19 275 ALA A O 1
ATOM 2265 N N . LEU A 1 276 ? 5.588 -4.587 -10.402 1.00 96.50 276 LEU A N 1
ATOM 2266 C CA . LEU A 1 276 ? 6.220 -4.993 -11.663 1.00 96.50 276 LEU A CA 1
ATOM 2267 C C . LEU A 1 276 ? 6.427 -3.808 -12.611 1.00 96.50 276 LEU A C 1
ATOM 2269 O O . LEU A 1 276 ? 7.518 -3.655 -13.163 1.00 96.50 276 LEU A O 1
ATOM 2273 N N . LEU A 1 277 ? 5.413 -2.949 -12.773 1.00 95.44 277 LEU A N 1
ATOM 2274 C CA . LEU A 1 277 ? 5.540 -1.734 -13.583 1.00 95.44 277 LEU A CA 1
ATOM 2275 C C . LEU A 1 277 ? 6.632 -0.812 -13.037 1.00 95.44 277 LEU A C 1
ATOM 2277 O O . LEU A 1 277 ? 7.415 -0.266 -13.803 1.00 95.44 277 LEU A O 1
ATOM 2281 N N . MET A 1 278 ? 6.723 -0.668 -11.719 1.00 95.00 278 MET A N 1
ATOM 2282 C CA . MET A 1 278 ? 7.769 0.116 -11.063 1.00 95.00 278 MET A CA 1
ATOM 2283 C C . MET A 1 278 ? 9.167 -0.395 -11.412 1.00 95.00 278 MET A C 1
ATOM 2285 O O . MET A 1 278 ? 10.009 0.382 -11.861 1.00 95.00 278 MET A O 1
ATOM 2289 N N . CYS A 1 279 ? 9.394 -1.702 -11.264 1.00 95.12 279 CYS A N 1
ATOM 2290 C CA . CYS A 1 279 ? 10.666 -2.341 -11.599 1.00 95.12 279 CYS A CA 1
ATOM 2291 C C . CYS A 1 279 ? 11.026 -2.148 -13.080 1.00 95.12 279 CYS A C 1
ATOM 2293 O O . CYS A 1 279 ? 12.171 -1.846 -13.415 1.00 95.12 279 CYS A O 1
ATOM 2295 N N . TRP A 1 280 ? 10.038 -2.268 -13.966 1.00 94.44 280 TRP A N 1
ATOM 2296 C CA . TRP A 1 280 ? 10.196 -2.046 -15.402 1.00 94.44 280 TRP A CA 1
ATOM 2297 C C . TRP A 1 280 ? 10.559 -0.615 -15.769 1.00 94.44 280 TRP A C 1
ATOM 2299 O O . TRP A 1 280 ? 11.503 -0.387 -16.526 1.00 94.44 280 TRP A O 1
ATOM 2309 N N . VAL A 1 281 ? 9.810 0.356 -15.250 1.00 94.25 281 VAL A N 1
ATOM 2310 C CA . VAL A 1 281 ? 10.030 1.774 -15.539 1.00 94.25 281 VAL A CA 1
ATOM 2311 C C . VAL A 1 281 ? 11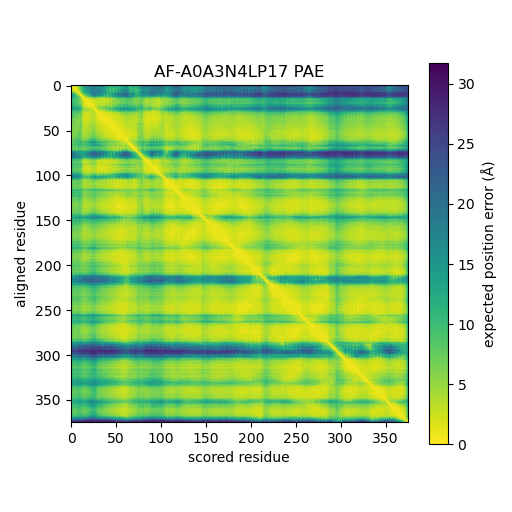.384 2.210 -14.997 1.00 94.25 281 VAL A C 1
ATOM 2313 O O . VAL A 1 281 ? 12.147 2.851 -15.716 1.00 94.25 281 VAL A O 1
ATOM 2316 N N . TYR A 1 282 ? 11.723 1.806 -13.771 1.00 93.56 282 TYR A N 1
ATOM 2317 C CA . TYR A 1 282 ? 13.038 2.075 -13.201 1.00 93.56 282 TYR A CA 1
ATOM 2318 C C . TYR A 1 282 ? 14.149 1.475 -14.068 1.00 93.56 282 TYR A C 1
ATOM 2320 O O . TYR A 1 282 ? 15.097 2.172 -14.424 1.00 93.56 282 TYR A O 1
ATOM 2328 N N . GLY A 1 283 ? 14.014 0.212 -14.483 1.00 90.50 283 GLY A N 1
ATOM 2329 C CA . GLY A 1 283 ? 15.038 -0.434 -15.296 1.00 90.50 283 GLY A CA 1
ATOM 2330 C C . GLY A 1 283 ? 15.195 0.161 -16.695 1.00 90.50 283 GLY A C 1
ATOM 2331 O O . GLY A 1 283 ? 16.319 0.349 -17.159 1.00 90.50 283 GLY A O 1
ATOM 2332 N N . SER A 1 284 ? 14.086 0.500 -17.350 1.00 89.19 284 SER A N 1
ATOM 2333 C CA . SER A 1 284 ? 14.084 1.039 -18.715 1.00 89.19 284 SER A CA 1
ATOM 2334 C C . SER A 1 284 ? 14.538 2.497 -18.806 1.00 89.19 284 SER A C 1
ATOM 2336 O O . SER A 1 284 ? 15.138 2.871 -19.811 1.00 89.19 284 SER A O 1
ATOM 2338 N N . LEU A 1 285 ? 14.273 3.317 -17.782 1.00 91.38 285 LEU A N 1
ATOM 2339 C CA . LEU A 1 285 ? 14.564 4.756 -17.807 1.00 91.38 285 LEU A CA 1
ATOM 2340 C C . LEU A 1 285 ? 15.780 5.172 -16.968 1.00 91.38 285 LEU A C 1
ATOM 2342 O O . LEU A 1 285 ? 16.232 6.313 -17.082 1.00 91.38 285 LEU A O 1
ATOM 2346 N N . SER A 1 286 ? 16.321 4.287 -16.127 1.00 88.12 286 SER A N 1
ATOM 2347 C CA . SER A 1 286 ? 17.544 4.587 -15.383 1.00 88.12 286 SER A CA 1
ATOM 2348 C C . SER A 1 286 ? 18.758 4.642 -16.316 1.00 88.12 286 SER A C 1
ATOM 2350 O O . SER A 1 286 ? 19.003 3.750 -17.141 1.00 88.12 286 SER A O 1
ATOM 2352 N N . SER A 1 287 ? 19.543 5.705 -16.146 1.00 82.38 287 SER A N 1
ATOM 2353 C CA . SER A 1 287 ? 20.739 6.010 -16.932 1.00 82.38 287 SER A CA 1
ATOM 2354 C C . SER A 1 287 ? 22.011 5.384 -16.350 1.00 82.38 287 SER A C 1
ATOM 2356 O O . SER A 1 287 ? 23.099 5.624 -16.870 1.00 82.38 287 SER A O 1
ATOM 2358 N N . SER A 1 288 ? 21.912 4.611 -15.261 1.00 79.81 288 SER A N 1
ATOM 2359 C CA . SER A 1 288 ? 23.094 4.051 -14.597 1.00 79.81 288 SER A CA 1
ATOM 2360 C C . SER A 1 288 ? 23.837 3.059 -15.510 1.00 79.81 288 SER A C 1
ATOM 2362 O O . SER A 1 288 ? 23.211 2.175 -16.098 1.00 79.81 288 SER A O 1
ATOM 2364 N N . PRO A 1 289 ? 25.179 3.138 -15.604 1.00 70.25 289 PRO A N 1
ATOM 2365 C CA . PRO A 1 289 ? 25.977 2.218 -16.419 1.00 70.25 289 PRO A CA 1
ATOM 2366 C C . PRO A 1 289 ? 25.948 0.778 -15.883 1.00 70.25 289 PRO A C 1
ATOM 2368 O O . PRO A 1 289 ? 26.270 -0.162 -16.605 1.00 70.25 289 PRO A O 1
ATOM 2371 N N . LEU A 1 290 ? 25.520 0.585 -14.629 1.00 74.75 290 LEU A N 1
ATOM 2372 C CA . LEU A 1 290 ? 25.356 -0.727 -13.997 1.00 74.75 290 LEU A CA 1
ATOM 2373 C C . LEU A 1 290 ? 24.097 -1.472 -14.468 1.00 74.75 290 LEU A C 1
ATOM 2375 O O . LEU A 1 290 ? 23.872 -2.613 -14.064 1.00 74.75 290 LEU A O 1
ATOM 2379 N N . ALA A 1 291 ? 23.290 -0.861 -15.339 1.00 63.44 291 ALA A N 1
ATOM 2380 C CA . ALA A 1 291 ? 22.031 -1.424 -15.811 1.00 63.44 291 ALA A CA 1
ATOM 2381 C C . ALA A 1 291 ? 22.153 -2.788 -16.507 1.00 63.44 291 ALA A C 1
ATOM 2383 O O . ALA A 1 291 ? 21.161 -3.518 -16.574 1.00 63.44 291 ALA A O 1
ATOM 2384 N N . GLY A 1 292 ? 23.356 -3.136 -16.978 1.00 63.78 292 GLY A N 1
ATOM 2385 C CA . GLY A 1 292 ? 23.610 -4.321 -17.794 1.00 63.78 292 GLY A CA 1
ATOM 2386 C C . GLY A 1 292 ? 23.125 -4.138 -19.236 1.00 63.78 292 GLY A C 1
ATOM 2387 O O . GLY A 1 292 ? 22.271 -3.293 -19.520 1.00 63.78 292 GLY A O 1
ATOM 2388 N N . HIS A 1 293 ? 23.692 -4.914 -20.161 1.00 63.50 293 HIS A N 1
ATOM 2389 C CA . HIS A 1 293 ? 23.129 -5.059 -21.506 1.00 63.50 293 HIS A CA 1
ATOM 2390 C C . HIS A 1 293 ? 21.957 -6.048 -21.468 1.00 63.50 293 HIS A C 1
ATOM 2392 O O . HIS A 1 293 ? 21.953 -6.990 -20.674 1.00 63.50 293 HIS A O 1
ATOM 2398 N N . ILE A 1 294 ? 20.940 -5.801 -22.296 1.00 62.59 294 ILE A N 1
ATOM 2399 C CA . ILE A 1 294 ? 19.874 -6.774 -22.543 1.00 62.59 294 ILE A CA 1
ATOM 2400 C C . ILE A 1 294 ? 20.416 -7.709 -23.625 1.00 62.59 294 ILE A C 1
ATOM 2402 O O . ILE A 1 294 ? 20.541 -7.296 -24.774 1.00 62.59 294 ILE A O 1
ATOM 2406 N N . ASP A 1 295 ? 20.796 -8.929 -23.250 1.00 58.53 295 ASP A N 1
ATOM 2407 C CA . ASP A 1 295 ? 21.265 -9.925 -24.214 1.00 58.53 295 ASP A CA 1
ATOM 2408 C C . ASP A 1 295 ? 20.079 -10.523 -24.999 1.00 58.53 295 ASP A C 1
ATOM 2410 O O . ASP A 1 295 ? 19.006 -10.802 -24.449 1.00 58.53 295 ASP A O 1
ATOM 2414 N N . ASN A 1 2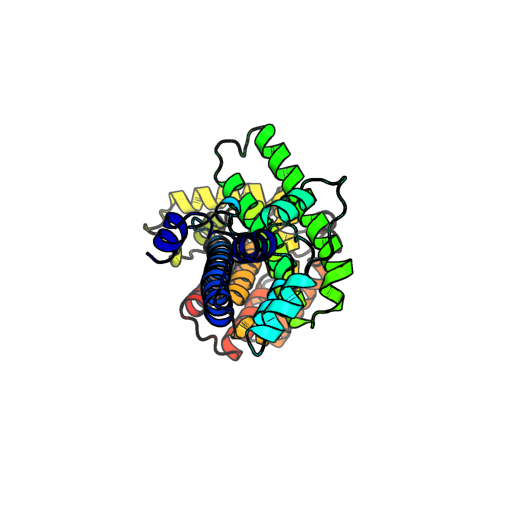96 ? 20.294 -10.772 -26.296 1.00 51.59 296 ASN A N 1
ATOM 2415 C CA . ASN A 1 296 ? 19.308 -11.321 -27.245 1.00 51.59 296 ASN A CA 1
ATOM 2416 C C . ASN A 1 296 ? 18.786 -12.731 -26.903 1.00 51.59 296 ASN A C 1
ATOM 2418 O O . ASN A 1 296 ? 17.848 -13.205 -27.539 1.00 51.59 296 ASN A O 1
ATOM 2422 N N . SER A 1 297 ? 19.337 -13.394 -25.883 1.00 55.44 297 SER A N 1
ATOM 2423 C CA . SER A 1 297 ? 18.874 -14.693 -25.367 1.00 55.44 297 SER A CA 1
ATOM 2424 C C . SER A 1 297 ? 17.533 -14.625 -24.619 1.00 55.44 297 SER A C 1
ATOM 2426 O O . SER A 1 297 ? 17.015 -15.639 -24.162 1.00 55.44 297 SER A O 1
ATOM 2428 N N . SER A 1 298 ? 16.939 -13.435 -24.510 1.00 57.25 298 SER A N 1
ATOM 2429 C CA . SER A 1 298 ? 15.685 -13.195 -23.790 1.00 57.25 298 SER A CA 1
ATOM 2430 C C . SER A 1 298 ? 14.438 -13.789 -24.476 1.00 57.25 298 SER A C 1
ATOM 2432 O O . SER A 1 298 ? 13.392 -13.906 -23.841 1.00 57.25 298 SER A O 1
ATOM 2434 N N . ALA A 1 299 ? 14.511 -14.152 -25.764 1.00 56.22 299 ALA A N 1
ATOM 2435 C CA . ALA A 1 299 ? 13.364 -14.673 -26.519 1.00 56.22 299 ALA A CA 1
ATOM 2436 C C . ALA A 1 299 ? 12.893 -16.059 -26.034 1.00 56.22 299 ALA A C 1
ATOM 2438 O O . ALA A 1 299 ? 11.690 -16.331 -26.045 1.00 56.22 299 ALA A O 1
ATOM 2439 N N . ASP A 1 300 ? 13.815 -16.893 -25.541 1.00 60.53 300 ASP A N 1
ATOM 2440 C CA . ASP A 1 300 ? 13.510 -18.229 -25.009 1.00 60.53 300 ASP A CA 1
ATOM 2441 C C . ASP A 1 300 ? 12.703 -18.161 -23.697 1.00 60.53 300 ASP A C 1
ATOM 2443 O O . ASP A 1 300 ? 11.945 -19.074 -23.375 1.00 60.53 300 ASP A O 1
ATOM 2447 N N . LEU A 1 301 ? 12.774 -17.036 -22.971 1.00 68.06 301 LEU A N 1
ATOM 2448 C CA . LEU A 1 301 ? 12.096 -16.838 -21.683 1.00 68.06 301 LEU A CA 1
ATOM 2449 C C . LEU A 1 301 ? 10.566 -16.842 -21.787 1.00 68.06 301 LEU A C 1
ATOM 2451 O O . LEU A 1 301 ? 9.889 -17.150 -20.810 1.00 68.06 301 LEU A O 1
ATOM 2455 N N . LEU A 1 302 ? 10.010 -16.479 -22.947 1.00 65.88 302 LEU A N 1
ATOM 2456 C CA . LEU A 1 302 ? 8.562 -16.520 -23.181 1.00 65.88 302 LEU A CA 1
ATOM 2457 C C . LEU A 1 302 ? 8.024 -17.953 -23.208 1.00 65.88 302 LEU A C 1
ATOM 2459 O O . LEU A 1 302 ? 6.874 -18.181 -22.834 1.00 65.88 302 LEU A O 1
ATOM 2463 N N . TRP A 1 303 ? 8.844 -18.889 -23.683 1.00 66.94 303 TRP A N 1
ATOM 2464 C CA . TRP A 1 303 ? 8.438 -20.258 -23.991 1.00 66.94 303 TRP A CA 1
ATOM 2465 C C . TRP A 1 303 ? 8.967 -21.273 -22.975 1.00 66.94 303 TRP A C 1
ATOM 2467 O O . TRP A 1 303 ? 8.402 -22.359 -22.872 1.00 66.94 303 TRP A O 1
ATOM 2477 N N . ASP A 1 304 ? 9.988 -20.910 -22.191 1.00 81.19 304 ASP A N 1
ATOM 2478 C CA . ASP A 1 304 ? 10.538 -21.728 -21.113 1.00 81.19 304 ASP A CA 1
ATOM 2479 C C . ASP A 1 304 ? 10.264 -21.114 -19.718 1.00 81.19 304 ASP A C 1
ATOM 2481 O O . ASP A 1 304 ? 10.976 -20.206 -19.265 1.00 81.19 304 ASP A O 1
ATOM 2485 N N . PRO A 1 305 ? 9.257 -21.634 -18.982 1.00 82.31 305 PRO A N 1
ATOM 2486 C CA . PRO A 1 305 ? 8.970 -21.216 -17.613 1.00 82.31 305 PRO A CA 1
ATOM 2487 C C . PRO A 1 305 ? 10.153 -21.381 -16.650 1.00 82.31 305 PRO A C 1
ATOM 2489 O O . PRO A 1 305 ? 10.267 -20.605 -15.700 1.00 82.31 305 PRO A O 1
ATOM 2492 N N . GLN A 1 306 ? 11.029 -22.368 -16.868 1.00 85.38 306 GLN A N 1
ATOM 2493 C CA . GLN A 1 306 ? 12.183 -22.611 -15.999 1.00 85.38 306 GLN A CA 1
ATOM 2494 C C . GLN A 1 306 ? 13.264 -21.553 -16.226 1.00 85.38 306 GLN A C 1
ATOM 2496 O O . GLN A 1 306 ? 13.790 -21.004 -15.255 1.00 85.38 306 GLN A O 1
ATOM 2501 N N . ALA A 1 307 ? 13.541 -21.194 -17.482 1.00 85.81 307 ALA A N 1
ATOM 2502 C CA . ALA A 1 307 ? 14.445 -20.092 -17.806 1.00 85.81 307 ALA A CA 1
ATOM 2503 C C . ALA A 1 307 ? 13.928 -18.747 -17.265 1.00 85.81 307 ALA A C 1
ATOM 2505 O O . ALA A 1 307 ? 14.693 -17.988 -16.663 1.00 85.81 307 ALA A O 1
ATOM 2506 N N . ALA A 1 308 ? 12.622 -18.474 -17.390 1.00 86.94 308 ALA A N 1
ATOM 2507 C CA . ALA A 1 308 ? 11.999 -17.283 -16.805 1.00 86.94 308 ALA A CA 1
ATOM 2508 C C . ALA A 1 308 ? 12.156 -17.235 -15.275 1.00 86.94 308 ALA A C 1
ATOM 2510 O O . ALA A 1 308 ? 12.464 -16.179 -14.713 1.00 86.94 308 ALA A O 1
ATOM 2511 N N . GLN A 1 309 ? 11.994 -18.378 -14.603 1.00 88.88 309 GLN A N 1
ATOM 2512 C CA . GLN A 1 309 ? 12.170 -18.491 -13.158 1.00 88.88 309 GLN A CA 1
ATOM 2513 C C . GLN A 1 309 ? 13.635 -18.301 -12.738 1.00 88.88 309 GLN A C 1
ATOM 2515 O O . GLN A 1 309 ? 13.896 -17.625 -11.741 1.00 88.88 309 GLN A O 1
ATOM 2520 N N . ALA A 1 310 ? 14.590 -18.842 -13.497 1.00 89.88 310 ALA A N 1
ATOM 2521 C CA . ALA A 1 310 ? 16.017 -18.655 -13.248 1.00 89.88 310 ALA A CA 1
ATOM 2522 C C . ALA A 1 310 ? 16.432 -17.181 -13.398 1.00 89.88 310 ALA A C 1
ATOM 2524 O O . ALA A 1 310 ? 17.121 -16.639 -12.530 1.00 89.88 310 ALA A O 1
ATOM 2525 N N . GLU A 1 311 ? 15.958 -16.491 -14.444 1.00 89.81 311 GLU A N 1
ATOM 2526 C CA . GLU A 1 311 ? 16.217 -15.057 -14.601 1.00 89.81 311 GLU A CA 1
ATOM 2527 C C . GLU A 1 311 ? 15.542 -14.236 -13.494 1.00 89.81 311 GLU A C 1
ATOM 2529 O O . GLU A 1 311 ? 16.172 -13.338 -12.936 1.00 89.81 311 GLU A O 1
ATOM 2534 N N . MET A 1 312 ? 14.298 -14.559 -13.123 1.00 93.06 312 MET A N 1
ATOM 2535 C CA . MET A 1 312 ? 13.624 -13.916 -11.992 1.00 93.06 312 MET A CA 1
ATOM 2536 C C . MET A 1 312 ? 14.456 -14.037 -10.710 1.00 93.06 312 MET A C 1
ATOM 2538 O O . MET A 1 312 ? 14.633 -13.048 -10.000 1.00 93.06 312 MET A O 1
ATOM 2542 N N . GLN A 1 313 ? 14.977 -15.228 -10.405 1.00 92.56 313 GLN A N 1
ATOM 2543 C CA . GLN A 1 313 ? 15.813 -15.443 -9.225 1.00 92.56 313 GLN A CA 1
ATOM 2544 C C . GLN A 1 313 ? 17.099 -14.614 -9.288 1.00 92.56 313 GLN A C 1
ATOM 2546 O O . GLN A 1 313 ? 17.425 -13.941 -8.312 1.00 92.56 313 GLN A O 1
ATOM 2551 N N . ALA A 1 314 ? 17.786 -14.595 -10.433 1.00 91.38 314 ALA A N 1
ATOM 2552 C CA . ALA A 1 314 ? 18.986 -13.782 -10.623 1.00 91.38 314 ALA A CA 1
ATOM 2553 C C . ALA A 1 314 ? 18.699 -12.275 -10.475 1.00 91.38 314 ALA A C 1
ATOM 2555 O O . ALA A 1 314 ? 19.456 -11.560 -9.817 1.00 91.38 314 ALA A O 1
ATOM 2556 N N . TYR A 1 315 ? 17.583 -11.796 -11.032 1.00 92.62 315 TYR A N 1
ATOM 2557 C CA . TYR A 1 315 ? 17.129 -10.413 -10.893 1.00 92.62 315 TYR A CA 1
ATOM 2558 C C . TYR A 1 315 ? 16.867 -10.055 -9.426 1.00 92.62 315 TYR A C 1
ATOM 2560 O O . TYR A 1 315 ? 17.399 -9.069 -8.915 1.00 92.62 315 TYR A O 1
ATOM 2568 N N . LEU A 1 316 ? 16.089 -10.876 -8.716 1.00 93.81 316 LEU A N 1
ATOM 2569 C CA . LEU A 1 316 ? 15.737 -10.622 -7.320 1.00 93.81 316 LEU A CA 1
ATOM 2570 C C . LEU A 1 316 ? 16.940 -10.733 -6.383 1.00 93.81 316 LEU A C 1
ATOM 2572 O O . LEU A 1 316 ? 17.008 -9.969 -5.430 1.00 93.81 316 LEU A O 1
ATOM 2576 N N . GLN A 1 317 ? 17.908 -11.610 -6.655 1.00 92.25 317 GLN A N 1
ATOM 2577 C CA . GLN A 1 317 ? 19.154 -11.679 -5.882 1.00 92.25 317 GLN A CA 1
ATOM 2578 C C . GLN A 1 317 ? 19.956 -10.371 -5.936 1.00 92.25 317 GLN A C 1
ATOM 2580 O O . GLN A 1 317 ? 20.590 -10.010 -4.949 1.00 92.25 317 GLN A O 1
ATOM 2585 N N . GLN A 1 318 ? 19.925 -9.658 -7.065 1.00 91.31 318 GLN A N 1
ATOM 2586 C CA . GLN A 1 318 ? 20.602 -8.364 -7.215 1.00 91.31 318 GLN A CA 1
ATOM 2587 C C . GLN A 1 318 ? 19.787 -7.209 -6.629 1.00 91.31 318 GLN A C 1
ATOM 2589 O O . GLN A 1 318 ? 20.340 -6.283 -6.044 1.00 91.31 318 GLN A O 1
ATOM 2594 N N . MET A 1 319 ? 18.469 -7.253 -6.814 1.00 93.06 319 MET A N 1
ATOM 2595 C CA . MET A 1 319 ? 17.574 -6.137 -6.516 1.00 93.06 319 MET A CA 1
ATOM 2596 C C . MET A 1 319 ? 17.057 -6.149 -5.068 1.00 93.06 319 MET A C 1
ATOM 2598 O O . MET A 1 319 ? 16.777 -5.094 -4.504 1.00 93.06 319 MET A O 1
ATOM 2602 N N . ASN A 1 320 ? 16.954 -7.318 -4.430 1.00 94.69 320 ASN A N 1
ATOM 2603 C CA . ASN A 1 320 ? 16.512 -7.464 -3.040 1.00 94.69 320 ASN A CA 1
ATOM 2604 C C . ASN A 1 320 ? 17.652 -7.171 -2.047 1.00 94.69 320 ASN A C 1
ATOM 2606 O O . ASN A 1 320 ? 18.125 -8.051 -1.326 1.00 94.69 320 ASN A O 1
ATOM 2610 N N . THR A 1 321 ? 18.117 -5.925 -2.039 1.00 94.19 321 THR A N 1
ATOM 2611 C CA . THR A 1 321 ? 19.160 -5.437 -1.131 1.00 94.19 321 THR A CA 1
ATOM 2612 C C . THR A 1 321 ? 18.625 -5.234 0.289 1.00 94.19 321 THR A C 1
ATOM 2614 O O . THR A 1 321 ? 17.414 -5.133 0.502 1.00 94.19 321 THR A O 1
ATOM 2617 N N . ARG A 1 322 ? 19.511 -5.137 1.292 1.00 91.56 322 ARG A N 1
ATOM 2618 C CA . ARG A 1 322 ? 19.084 -4.936 2.693 1.00 91.56 322 ARG A CA 1
ATOM 2619 C C . ARG A 1 322 ? 18.545 -3.534 2.924 1.00 91.56 322 ARG A C 1
ATOM 2621 O O . ARG A 1 322 ? 17.596 -3.344 3.680 1.00 91.56 322 ARG A O 1
ATOM 2628 N N . THR A 1 323 ? 19.172 -2.565 2.274 1.00 93.19 323 THR A N 1
ATOM 2629 C CA . THR A 1 323 ? 18.796 -1.157 2.327 1.00 93.19 323 THR A CA 1
ATOM 2630 C C . THR A 1 323 ? 18.536 -0.639 0.921 1.00 93.19 323 THR A C 1
ATOM 2632 O O . THR A 1 323 ? 19.080 -1.151 -0.058 1.00 93.19 323 THR A O 1
ATOM 2635 N N . TRP A 1 324 ? 17.706 0.392 0.793 1.00 93.31 324 TRP A N 1
ATOM 2636 C CA . TRP A 1 324 ? 17.427 0.977 -0.516 1.00 93.31 324 TRP A CA 1
ATOM 2637 C C . TRP A 1 324 ? 18.651 1.698 -1.102 1.00 93.31 324 TRP A C 1
ATOM 2639 O O . TRP A 1 324 ? 18.784 1.766 -2.318 1.00 93.31 324 TRP A O 1
ATOM 2649 N N . GLN A 1 325 ? 19.569 2.199 -0.264 1.00 92.56 325 GLN A N 1
ATOM 2650 C CA . GLN A 1 325 ? 20.802 2.861 -0.706 1.00 92.56 325 GLN A CA 1
ATOM 2651 C C . GLN A 1 325 ? 21.743 1.897 -1.440 1.00 92.56 325 GLN A C 1
ATOM 2653 O O . GLN A 1 325 ? 22.429 2.287 -2.384 1.00 92.56 325 GLN A O 1
ATOM 2658 N N . GLU A 1 326 ? 21.760 0.625 -1.037 1.00 90.94 326 GLU A N 1
ATOM 2659 C CA . GLU A 1 326 ? 22.530 -0.421 -1.718 1.00 90.94 326 GLU A CA 1
ATOM 2660 C C . GLU A 1 326 ? 22.057 -0.645 -3.162 1.00 90.94 326 GLU A C 1
ATOM 2662 O O . 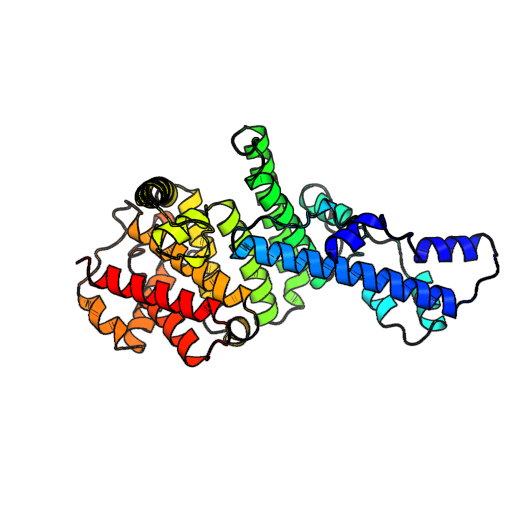GLU A 1 326 ? 22.862 -1.045 -4.004 1.00 90.94 326 GLU A O 1
ATOM 2667 N N . LEU A 1 327 ? 20.800 -0.311 -3.486 1.00 88.69 327 LEU A N 1
ATOM 2668 C CA . LEU A 1 327 ? 20.242 -0.459 -4.833 1.00 88.69 327 LEU A CA 1
ATOM 2669 C C . LEU A 1 327 ? 20.993 0.381 -5.879 1.00 88.69 327 LEU A C 1
ATOM 2671 O O . LEU A 1 327 ? 21.026 0.012 -7.050 1.00 88.69 327 LEU A O 1
ATOM 2675 N N . ALA A 1 328 ? 21.655 1.471 -5.472 1.00 85.00 328 ALA A N 1
ATOM 2676 C CA . ALA A 1 328 ? 22.507 2.268 -6.358 1.00 85.00 328 ALA A CA 1
ATOM 2677 C C . ALA A 1 328 ? 23.667 1.456 -6.973 1.00 85.00 328 ALA A C 1
ATOM 2679 O O . ALA A 1 328 ? 24.168 1.809 -8.040 1.00 85.00 328 ALA A O 1
ATOM 2680 N N . HIS A 1 329 ? 24.073 0.364 -6.316 1.00 86.56 329 HIS A N 1
ATOM 2681 C CA . HIS A 1 329 ? 25.149 -0.530 -6.749 1.00 86.56 329 HIS A CA 1
ATOM 2682 C C . HIS A 1 329 ? 24.632 -1.823 -7.396 1.00 86.56 329 HIS A C 1
ATOM 2684 O O . HIS A 1 329 ? 25.438 -2.642 -7.847 1.00 86.56 329 HIS A O 1
ATOM 2690 N N . ALA A 1 330 ? 23.310 -2.021 -7.442 1.00 86.81 330 ALA A N 1
ATOM 2691 C CA . ALA A 1 330 ? 22.710 -3.199 -8.047 1.00 86.81 330 ALA A CA 1
ATOM 2692 C C . ALA A 1 330 ? 23.007 -3.237 -9.551 1.00 86.81 330 ALA A C 1
ATOM 2694 O O . ALA A 1 330 ? 22.985 -2.217 -10.245 1.00 86.81 330 ALA A O 1
ATOM 2695 N N . ARG A 1 331 ? 23.293 -4.437 -10.060 1.00 84.81 331 ARG A N 1
ATOM 2696 C CA . ARG A 1 331 ? 23.569 -4.671 -11.481 1.00 84.81 331 ARG A CA 1
ATOM 2697 C C . ARG A 1 331 ? 22.381 -5.331 -12.162 1.00 84.81 331 ARG A C 1
ATOM 2699 O O . ARG A 1 331 ? 21.551 -5.955 -11.507 1.00 84.81 331 ARG A O 1
ATOM 2706 N N . ASN A 1 332 ? 22.341 -5.247 -13.491 1.00 80.25 332 ASN A N 1
ATOM 2707 C CA . ASN A 1 332 ? 21.377 -5.971 -14.332 1.00 80.25 332 ASN A CA 1
ATOM 2708 C C . ASN A 1 332 ? 19.906 -5.659 -14.017 1.00 80.25 332 ASN A C 1
ATOM 2710 O O . ASN A 1 332 ? 19.010 -6.448 -14.316 1.00 80.25 332 ASN A O 1
ATOM 2714 N N . PHE A 1 333 ? 19.635 -4.481 -13.456 1.00 82.44 333 PHE A N 1
ATOM 2715 C CA . PHE A 1 333 ? 18.290 -4.066 -13.069 1.00 82.44 333 PHE A CA 1
ATOM 2716 C C . PHE A 1 333 ? 17.347 -3.843 -14.275 1.00 82.44 333 PHE A C 1
ATOM 2718 O O . PHE A 1 333 ? 16.151 -3.625 -14.087 1.00 82.44 333 PHE A O 1
ATOM 2725 N N . ARG A 1 334 ? 17.855 -3.918 -15.519 1.00 84.50 334 ARG A N 1
ATOM 2726 C CA . ARG A 1 334 ? 17.058 -3.945 -16.763 1.00 84.50 334 ARG A CA 1
ATOM 2727 C C . ARG A 1 334 ? 16.371 -5.285 -17.032 1.00 84.50 334 ARG A C 1
ATOM 2729 O O . ARG A 1 334 ? 15.377 -5.311 -17.758 1.00 84.50 334 ARG A O 1
ATOM 2736 N N . ARG A 1 335 ? 16.856 -6.384 -16.443 1.00 85.94 335 ARG A N 1
ATOM 2737 C CA . ARG A 1 335 ? 16.402 -7.763 -16.708 1.00 85.94 335 ARG A CA 1
ATOM 2738 C C . ARG A 1 335 ? 15.078 -8.095 -16.013 1.00 85.94 335 ARG A C 1
ATOM 2740 O O . ARG A 1 335 ? 15.001 -8.940 -15.131 1.00 85.94 335 ARG A O 1
ATOM 2747 N N . THR A 1 336 ? 14.024 -7.383 -16.400 1.00 89.75 336 THR A N 1
ATOM 2748 C CA . THR A 1 336 ? 12.686 -7.479 -15.790 1.00 89.75 336 THR A CA 1
ATOM 2749 C C . THR A 1 336 ? 11.768 -8.500 -16.473 1.00 89.75 336 THR A C 1
ATOM 2751 O O . THR A 1 336 ? 10.691 -8.797 -15.956 1.00 89.75 336 THR A O 1
ATOM 2754 N N . VAL A 1 337 ? 12.183 -9.073 -17.609 1.00 89.31 337 VAL A N 1
ATOM 2755 C CA . VAL A 1 337 ? 11.369 -10.001 -18.414 1.00 89.31 337 VAL A CA 1
ATOM 2756 C C . VAL A 1 337 ? 11.061 -11.292 -17.653 1.00 89.31 337 VAL A C 1
ATOM 2758 O O . VAL A 1 337 ? 9.893 -11.674 -17.569 1.00 89.31 337 VAL A O 1
ATOM 2761 N N . GLY A 1 338 ? 12.057 -11.931 -17.035 1.00 89.50 338 GLY A N 1
ATOM 2762 C CA . GLY A 1 338 ? 11.875 -13.170 -16.278 1.00 89.50 338 GLY A CA 1
ATOM 2763 C C . GLY A 1 338 ? 10.914 -13.027 -15.100 1.00 89.50 338 GLY A C 1
ATOM 2764 O O . GLY A 1 338 ? 10.021 -13.858 -14.929 1.00 89.50 338 GLY A O 1
ATOM 2765 N N . VAL A 1 339 ? 11.018 -11.938 -14.323 1.00 92.56 339 VAL A N 1
ATOM 2766 C CA . VAL A 1 339 ? 10.100 -11.686 -13.194 1.00 92.56 339 VAL A CA 1
ATOM 2767 C C . VAL A 1 339 ? 8.673 -11.405 -13.669 1.00 92.56 339 VAL A C 1
ATOM 2769 O O . VAL A 1 339 ? 7.728 -11.961 -13.111 1.00 92.56 339 VAL A O 1
ATOM 2772 N N . MET A 1 340 ? 8.493 -10.620 -14.736 1.00 93.31 340 MET A N 1
ATOM 2773 C CA . MET A 1 340 ? 7.169 -10.380 -15.318 1.00 93.31 340 MET A CA 1
ATOM 2774 C C . MET A 1 340 ? 6.531 -11.655 -15.856 1.00 93.31 340 MET A C 1
ATOM 2776 O O . MET A 1 340 ? 5.356 -11.906 -15.601 1.00 93.31 340 MET A O 1
ATOM 2780 N N . THR A 1 341 ? 7.307 -12.458 -16.583 1.00 91.50 341 THR A N 1
ATOM 2781 C CA . THR A 1 341 ? 6.839 -13.706 -17.191 1.00 91.50 341 THR A CA 1
ATOM 2782 C C . THR A 1 341 ? 6.472 -14.719 -16.112 1.00 91.50 341 THR A C 1
ATOM 2784 O O . THR A 1 341 ? 5.391 -15.299 -16.154 1.00 91.50 341 THR A O 1
ATOM 2787 N N . SER A 1 342 ? 7.303 -14.856 -15.075 1.00 92.25 342 SER A N 1
ATOM 2788 C CA . SER A 1 342 ? 7.044 -15.754 -13.943 1.00 92.25 342 SER A CA 1
ATOM 2789 C C . SER A 1 342 ? 5.772 -15.377 -13.179 1.00 92.25 342 SER A C 1
ATOM 2791 O O . SER A 1 342 ? 4.929 -16.234 -12.910 1.00 92.25 342 SER A O 1
ATOM 2793 N N . VAL A 1 343 ? 5.591 -14.090 -12.853 1.00 92.38 343 VAL A N 1
ATOM 2794 C CA . VAL A 1 343 ? 4.374 -13.619 -12.168 1.00 92.38 343 VAL A CA 1
ATOM 2795 C C . VAL A 1 343 ? 3.150 -13.786 -13.059 1.00 92.38 343 VAL A C 1
ATOM 2797 O O . VAL A 1 343 ? 2.106 -14.237 -12.592 1.00 92.38 343 VAL A O 1
ATOM 2800 N N . LYS A 1 344 ? 3.275 -13.487 -14.352 1.00 91.06 344 LYS A N 1
ATOM 2801 C CA . LYS A 1 344 ? 2.180 -13.663 -15.295 1.00 91.06 344 LYS A CA 1
ATOM 2802 C C . LYS A 1 344 ? 1.750 -15.134 -15.412 1.00 91.06 344 LYS A C 1
ATOM 2804 O O . LYS A 1 344 ? 0.557 -15.414 -15.330 1.00 91.06 344 LYS A O 1
ATOM 2809 N N . ASN A 1 345 ? 2.692 -16.059 -15.583 1.00 90.00 345 ASN A N 1
ATOM 2810 C CA . ASN A 1 345 ? 2.397 -17.493 -15.671 1.00 90.00 345 ASN A CA 1
ATOM 2811 C C . ASN A 1 345 ? 1.722 -17.994 -14.387 1.00 90.00 345 ASN A C 1
ATOM 2813 O O . ASN A 1 345 ? 0.794 -18.796 -14.433 1.00 90.00 345 ASN A O 1
ATOM 2817 N N . SER A 1 346 ? 2.151 -17.462 -13.240 1.00 90.44 346 SER A N 1
ATOM 2818 C CA . SER A 1 346 ? 1.539 -17.716 -11.936 1.00 90.44 346 SER A CA 1
ATOM 2819 C C . SER A 1 346 ? 0.077 -17.244 -11.881 1.00 90.44 346 SER A C 1
ATOM 2821 O O . SER A 1 346 ? -0.793 -17.986 -11.429 1.00 90.44 346 SER A O 1
ATOM 2823 N N . TRP A 1 347 ? -0.230 -16.051 -12.402 1.00 90.94 347 TRP A N 1
ATOM 2824 C CA . TRP A 1 347 ? -1.608 -15.552 -12.495 1.00 90.94 347 TRP A CA 1
ATOM 2825 C C . TRP A 1 347 ? -2.487 -16.403 -13.416 1.00 90.94 347 TRP A C 1
ATOM 2827 O O . TRP A 1 347 ? -3.606 -16.748 -13.031 1.00 90.94 347 TRP A O 1
ATOM 2837 N N . ASP A 1 348 ? -1.976 -16.773 -14.594 1.00 88.88 348 ASP A N 1
ATOM 2838 C CA . ASP A 1 348 ? -2.701 -17.604 -15.561 1.00 88.88 348 ASP A CA 1
ATOM 2839 C C . ASP A 1 348 ? -3.008 -18.990 -14.959 1.00 88.88 348 ASP A C 1
ATOM 2841 O O . ASP A 1 348 ? -4.146 -19.457 -15.016 1.00 88.88 348 ASP A O 1
ATOM 2845 N N . ALA A 1 349 ? -2.033 -19.609 -14.280 1.00 87.94 349 ALA A N 1
ATOM 2846 C CA . ALA A 1 349 ? -2.210 -20.889 -13.590 1.00 87.94 349 ALA A CA 1
ATOM 2847 C C . ALA A 1 349 ? -3.211 -20.816 -12.422 1.00 87.94 349 ALA A C 1
ATOM 2849 O O . ALA A 1 349 ? -3.878 -21.801 -12.100 1.00 87.94 349 ALA A O 1
ATOM 2850 N N . MET A 1 350 ? -3.332 -19.659 -11.764 1.00 87.31 350 MET A N 1
ATOM 2851 C CA . MET A 1 350 ? -4.279 -19.467 -10.663 1.00 87.31 350 MET A CA 1
ATOM 2852 C C . MET A 1 350 ? -5.721 -19.244 -11.115 1.00 87.31 350 MET A C 1
ATOM 2854 O O . MET A 1 350 ? -6.609 -19.383 -10.270 1.00 87.31 350 MET A O 1
ATOM 2858 N N . GLY A 1 351 ? -5.954 -18.891 -12.384 1.00 83.38 351 GLY A N 1
ATOM 2859 C CA . GLY A 1 351 ? -7.284 -18.565 -12.900 1.00 83.38 351 GLY A CA 1
ATOM 2860 C C . GLY A 1 351 ? -7.917 -17.395 -12.144 1.00 83.38 351 GLY A C 1
ATOM 2861 O O . GLY A 1 351 ? -8.974 -17.547 -11.522 1.00 83.38 351 GLY A O 1
ATOM 2862 N N . LEU A 1 352 ? -7.235 -16.245 -12.119 1.00 84.50 352 LEU A N 1
ATOM 2863 C CA . LEU A 1 352 ? -7.716 -15.059 -11.407 1.00 84.50 352 LEU A CA 1
ATOM 2864 C C . LEU A 1 352 ? -9.093 -14.632 -11.934 1.00 84.50 352 LEU A C 1
ATOM 2866 O O . LEU A 1 352 ? -9.311 -14.501 -13.129 1.00 84.50 352 LEU A O 1
ATOM 2870 N N . ARG A 1 353 ? -10.042 -14.405 -11.020 1.00 79.50 353 ARG A N 1
ATOM 2871 C CA . ARG A 1 353 ? -11.468 -14.203 -11.352 1.00 79.50 353 ARG A CA 1
ATOM 2872 C C . ARG A 1 353 ? -11.837 -12.758 -11.695 1.00 79.50 353 ARG A C 1
ATOM 2874 O O . ARG A 1 353 ? -13.012 -12.439 -11.858 1.00 79.50 353 ARG A O 1
ATOM 2881 N N . TRP A 1 354 ? -10.859 -11.860 -11.715 1.00 81.75 354 TRP A N 1
ATOM 2882 C CA . TRP A 1 354 ? -11.097 -10.425 -11.756 1.00 81.75 354 TRP A CA 1
ATOM 2883 C C . TRP A 1 354 ? -10.766 -9.889 -13.147 1.00 81.75 354 TRP A C 1
ATOM 2885 O O . TRP A 1 354 ? -9.593 -9.801 -13.490 1.00 81.75 354 TRP A O 1
ATOM 2895 N N . GLY A 1 355 ? -11.766 -9.436 -13.911 1.00 81.06 355 GLY A N 1
ATOM 2896 C CA . GLY A 1 355 ? -11.550 -8.935 -15.282 1.00 81.06 355 GLY A CA 1
ATOM 2897 C C . GLY A 1 355 ? -10.581 -7.744 -15.381 1.00 81.06 355 GLY A C 1
ATOM 2898 O O . GLY A 1 355 ? -9.941 -7.519 -16.405 1.00 81.06 355 GLY A O 1
ATOM 2899 N N . VAL A 1 356 ? -10.404 -6.998 -14.284 1.00 82.44 356 VAL A N 1
ATOM 2900 C CA . VAL A 1 356 ? -9.347 -5.984 -14.167 1.00 82.44 356 VAL A CA 1
ATOM 2901 C C . VAL A 1 356 ? -7.961 -6.647 -14.255 1.00 82.44 356 VAL A C 1
ATOM 2903 O O . VAL A 1 356 ? -7.079 -6.154 -14.945 1.00 82.44 356 VAL A O 1
ATOM 2906 N N . LEU A 1 357 ? -7.724 -7.788 -13.622 1.00 86.38 357 LEU A N 1
ATOM 2907 C CA . LEU A 1 357 ? -6.416 -8.446 -13.672 1.00 86.38 357 LEU A CA 1
ATOM 2908 C C . LEU A 1 357 ? -6.115 -9.072 -15.037 1.00 86.38 357 LEU A C 1
ATOM 2910 O O . LEU A 1 357 ? -4.957 -9.051 -15.440 1.00 86.38 357 LEU A O 1
ATOM 2914 N N . ASP A 1 358 ? -7.127 -9.502 -15.793 1.00 85.56 358 ASP A N 1
ATOM 2915 C CA . ASP A 1 358 ? -6.933 -9.996 -17.166 1.00 85.56 358 ASP A CA 1
ATOM 2916 C C . ASP A 1 358 ? -6.308 -8.925 -18.067 1.00 85.56 358 ASP A C 1
ATOM 2918 O O . ASP A 1 358 ? -5.342 -9.174 -18.793 1.00 85.56 358 ASP A O 1
ATOM 2922 N N . GLN A 1 359 ? -6.811 -7.692 -17.962 1.00 84.69 359 GLN A N 1
ATOM 2923 C CA . GLN A 1 359 ? -6.267 -6.546 -18.689 1.00 84.69 359 GLN A CA 1
ATOM 2924 C C . GLN A 1 359 ? -4.877 -6.151 -18.172 1.00 84.69 359 GLN A C 1
ATOM 2926 O O . GLN A 1 359 ? -4.008 -5.806 -18.966 1.00 84.69 359 GLN A O 1
ATOM 2931 N N . ALA A 1 360 ? -4.627 -6.244 -16.860 1.00 90.12 360 ALA A N 1
ATOM 2932 C CA . ALA A 1 360 ? -3.284 -6.025 -16.311 1.00 90.12 360 ALA A CA 1
ATOM 2933 C C . ALA A 1 360 ? -2.281 -7.062 -16.855 1.00 90.12 360 ALA A C 1
ATOM 2935 O O . ALA A 1 360 ? -1.163 -6.713 -17.229 1.00 90.12 360 ALA A O 1
ATOM 2936 N N . GLY A 1 361 ? -2.703 -8.325 -16.968 1.00 89.56 361 GLY A N 1
ATOM 2937 C CA . GLY A 1 361 ? -1.934 -9.395 -17.595 1.00 89.56 361 GLY A CA 1
ATOM 2938 C C . GLY A 1 361 ? -1.650 -9.131 -19.075 1.00 89.56 361 GLY A C 1
ATOM 2939 O O . GLY A 1 361 ? -0.550 -9.420 -19.541 1.00 89.56 361 GLY A O 1
ATOM 2940 N N . GLU A 1 362 ? -2.593 -8.534 -19.808 1.00 89.62 362 GLU A N 1
ATOM 2941 C CA . GLU A 1 362 ? -2.386 -8.090 -21.193 1.00 89.62 362 GLU A CA 1
ATOM 2942 C C . GLU A 1 362 ? -1.362 -6.955 -21.291 1.00 89.62 362 GLU A C 1
ATOM 2944 O O . GLU A 1 362 ? -0.481 -6.986 -22.149 1.00 89.62 362 GLU A O 1
ATOM 2949 N N . VAL A 1 363 ? -1.406 -5.976 -20.385 1.00 91.25 363 VAL A N 1
ATOM 2950 C CA . VAL A 1 363 ? -0.385 -4.917 -20.331 1.00 91.25 363 VAL A CA 1
ATOM 2951 C C . VAL A 1 363 ? 1.001 -5.518 -20.073 1.00 91.25 363 VAL A C 1
ATOM 2953 O O . VAL A 1 363 ? 1.948 -5.183 -20.784 1.00 91.25 363 VAL A O 1
ATOM 2956 N N . ILE A 1 364 ? 1.119 -6.469 -19.138 1.00 91.88 364 ILE A N 1
ATOM 2957 C CA . ILE A 1 364 ? 2.376 -7.193 -18.891 1.00 91.88 364 ILE A CA 1
ATOM 2958 C C . ILE A 1 364 ? 2.845 -7.927 -20.160 1.00 91.88 364 ILE A C 1
ATOM 2960 O O . ILE A 1 364 ? 4.007 -7.786 -20.539 1.00 91.88 364 ILE A O 1
ATOM 2964 N N . ARG A 1 365 ? 1.958 -8.651 -20.864 1.00 89.62 365 ARG A N 1
ATOM 2965 C CA . ARG A 1 365 ? 2.291 -9.320 -22.143 1.00 89.62 365 ARG A CA 1
ATOM 2966 C C . ARG A 1 365 ? 2.835 -8.345 -23.181 1.00 89.62 365 ARG A C 1
ATOM 2968 O O . ARG A 1 365 ? 3.835 -8.635 -23.843 1.00 89.62 365 ARG A O 1
ATOM 2975 N N . ASN A 1 366 ? 2.197 -7.187 -23.314 1.00 89.00 366 ASN A N 1
ATOM 2976 C CA . ASN A 1 366 ? 2.608 -6.157 -24.261 1.00 89.00 366 ASN A CA 1
ATOM 2977 C C . ASN A 1 366 ? 3.969 -5.558 -23.899 1.00 89.00 366 ASN A C 1
ATOM 2979 O O . ASN A 1 366 ? 4.789 -5.338 -24.789 1.00 89.00 366 ASN A O 1
ATOM 2983 N N . ILE A 1 367 ? 4.241 -5.339 -22.611 1.00 89.12 367 ILE A N 1
ATOM 2984 C CA . ILE A 1 367 ? 5.547 -4.869 -22.136 1.00 89.12 367 ILE A CA 1
ATOM 2985 C C . ILE A 1 367 ? 6.638 -5.903 -22.421 1.00 89.12 367 ILE A C 1
ATOM 2987 O O . ILE A 1 367 ? 7.665 -5.542 -22.994 1.00 89.12 367 ILE A O 1
ATOM 2991 N N . ILE A 1 368 ? 6.407 -7.180 -22.093 1.00 86.06 368 ILE A N 1
ATOM 2992 C CA . ILE A 1 368 ? 7.347 -8.271 -22.393 1.00 86.06 368 ILE A CA 1
ATOM 2993 C C . ILE A 1 368 ? 7.651 -8.290 -23.896 1.00 86.06 368 ILE A C 1
ATOM 2995 O O . ILE A 1 368 ? 8.810 -8.232 -24.300 1.00 86.06 368 ILE A O 1
ATOM 2999 N N . SER A 1 369 ? 6.610 -8.259 -24.730 1.00 82.69 369 SER A N 1
ATOM 3000 C CA . SER A 1 369 ? 6.748 -8.261 -26.189 1.00 82.69 369 SER A CA 1
ATOM 3001 C C . SER A 1 369 ? 7.523 -7.050 -26.715 1.00 82.69 369 SER A C 1
ATOM 3003 O O . SER A 1 369 ? 8.294 -7.182 -27.659 1.00 82.69 369 SER A O 1
ATOM 3005 N N . ARG A 1 370 ? 7.334 -5.860 -26.128 1.00 80.00 370 ARG A N 1
ATOM 3006 C CA . ARG A 1 370 ? 8.086 -4.648 -26.496 1.00 80.00 370 ARG A CA 1
ATOM 3007 C C . ARG A 1 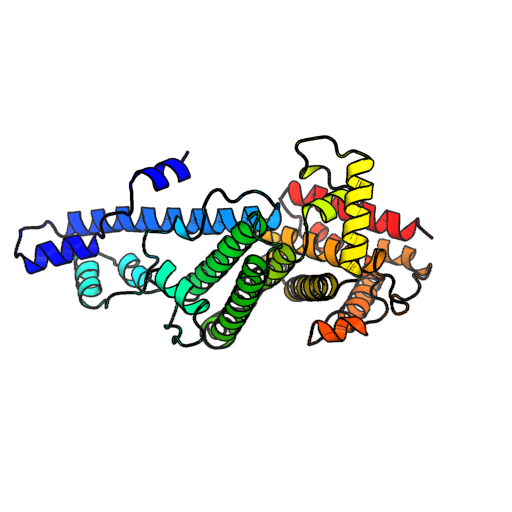370 ? 9.551 -4.757 -26.095 1.00 80.00 370 ARG A C 1
ATOM 3009 O O . ARG A 1 370 ? 10.405 -4.471 -26.922 1.00 80.00 370 ARG A O 1
ATOM 3016 N N . ASN A 1 371 ? 9.845 -5.205 -24.877 1.00 71.94 371 ASN A N 1
ATOM 3017 C CA . ASN A 1 371 ? 11.223 -5.363 -24.402 1.00 71.94 371 ASN A CA 1
ATOM 3018 C C . ASN A 1 371 ? 12.012 -6.370 -25.256 1.00 71.94 371 ASN A C 1
ATOM 3020 O O . ASN A 1 371 ? 13.215 -6.208 -25.415 1.00 71.94 371 ASN A O 1
ATOM 3024 N N . LEU A 1 372 ? 11.330 -7.356 -25.847 1.00 65.50 372 LEU A N 1
ATOM 3025 C CA . LEU A 1 372 ? 11.923 -8.321 -26.777 1.00 65.50 372 LEU A CA 1
ATOM 3026 C C . LEU A 1 372 ? 12.030 -7.815 -28.226 1.00 65.50 372 LEU A C 1
ATOM 3028 O O . LEU A 1 372 ? 12.801 -8.370 -28.997 1.00 65.50 372 LEU A O 1
ATOM 3032 N N . LYS A 1 373 ? 11.260 -6.786 -28.611 1.00 56.88 373 LYS A N 1
ATOM 3033 C CA . LYS A 1 373 ? 11.267 -6.176 -29.958 1.00 56.88 373 LYS A CA 1
ATOM 3034 C C . LYS A 1 373 ? 12.143 -4.925 -30.076 1.00 56.88 373 LYS A C 1
ATOM 3036 O O . LYS A 1 373 ? 12.389 -4.477 -31.187 1.00 56.88 373 LYS A O 1
ATOM 3041 N N . VAL A 1 374 ? 12.526 -4.306 -28.958 1.00 46.22 374 VAL A N 1
ATOM 3042 C CA . VAL A 1 374 ? 13.340 -3.071 -28.906 1.00 46.22 374 VAL A CA 1
ATOM 3043 C C . VAL A 1 374 ? 14.846 -3.369 -29.044 1.00 46.22 374 VAL A C 1
ATOM 3045 O O . VAL A 1 374 ? 15.669 -2.486 -28.816 1.00 46.22 374 VAL A O 1
ATOM 3048 N N . VAL A 1 375 ? 15.214 -4.581 -29.471 1.00 36.88 375 VAL A N 1
ATOM 3049 C CA . VAL A 1 375 ? 16.593 -4.934 -29.833 1.00 36.88 375 VAL A CA 1
ATOM 3050 C C . VAL A 1 375 ? 16.715 -5.184 -31.326 1.00 36.88 375 VAL A C 1
ATOM 3052 O O . VAL A 1 375 ? 15.862 -5.928 -31.861 1.00 36.88 375 VAL A O 1
#

Sequence (375 aa):
MLLQILRREGPPADALERLRVLQRDGLDYHLESEWHHWILLEGRKRISTLSFWFDVQQSVIFGREACQTAFDLQAGLSAGKEEVLWDSDCASDWLTRVDTQADQPTFLGVLRIFFDQKKQIPHISPLASVFILHGLISVSLDLKRSKQRHTDAGIEKQARLLQAYERWRQHYENTVAIHLRSPCHNKIMVMYHMAFVTMHTNLHHLYVLAGDARQFSRITEKIDYYHAKNELTQWANSPTGQLATWHAIQIIVRMLGEPALVREQLHMPFMQYIALLMCWVYGSLSSSPLAGHIDNSSADLLWDPQAAQAEMQAYLQQMNTRTWQELAHARNFRRTVGVMTSVKNSWDAMGLRWGVLDQAGEVIRNIISRNLKVV